Protein AF-0000000085170192 (afdb_homodimer)

InterPro domains:
  IPR011990 Tetratricopeptide-like helical domain superfamily [G3DSA:1.25.40.10] (25-114)
  IPR011990 Tetratricopeptide-like helical domain superfamily [SSF48452] (44-111)
  IPR019734 Tetratricopeptide repeat [PS50005] (74-107)

Sequence (400 aa):
MRASKLNVGLIVSAMLVLALGGCTNIQPKSNPGDDAKNALESGLAQANAAHAEGKTDEAVSVLKAVASRFPADKNPWIRIAQLRFDAGDYSDAIVNAQEALRRDPGDKVANGVVTLSGLRLAVKSSGDLRAQNALNGTLKAEAQDLTKILRENLGENNLVPQPKAVTPPRARGKAARKTTSASDTESGNGSGPNPFGNLKMRASKLNVGLIVSAMLVLALGGCTNIQPKSNPGDDAKNALESGLAQANAAHAEGKTDEAVSVLKAVASRFPADKNPWIRIAQLRFDAGDYSDAIVNAQEALRRDPGDKVANGVVTLSGLRLAVKSSGDLRAQNALNGTLKAEAQDLTKILRENLGENNLVPQPKAVTPPRARGKAARKTTSASDTESGNGSGPNPFGNLK

Organism: Herbaspirillum seropedicae (strain SmR1) (NCBI:txid757424)

Secondary structure (DSSP, 8-state):
-------------------------------HHHHHHHHHHHHHHHHHHHHHTT-HHHHHHHHHHHHHH-TT-SHHHHHHHHHHHHTT-HHHHHHHHHHHHHH-TT-HHHHHHHHHHHHHHHHHHHHHHHHTT---HHHHHHHHHHHHHHHHHTT---------------------------------------------/-------------------------------HHHHHHHHHHHHHHHHHHHHHTT-HHHHHHHHHHHHHH-TT-SHHHHHHHHHHHHTT-HHHHHHHHHHHHHH-TT-HHHHHHHHHHHHHHHHHHHHHHHHTT---HHHHHHHHHHHHHHHHHTT---------------------------------------------

pLDDT: mean 75.24, std 28.65, range [21.58, 98.94]

Radius of gyration: 49.91 Å; Cα contacts (8 Å, |Δi|>4): 354; chains: 2; bounding box: 155×133×152 Å

Nearest PDB structures (foldseek):
  5lyn-assembly1_B  TM=6.732E-01  e=1.257E-03  Saccharomyces cerevisiae
  8gck-assembly2_A  TM=6.758E-01  e=1.639E-03  Homo sapiens
  1a17-assembly1_A  TM=6.257E-01  e=1.016E-03  Homo sapiens
  8fwd-assembly1_C  TM=6.529E-01  e=8.078E-03  synthetic construct
  4cgv-assembly4_D  TM=7.064E-01  e=1.891E-02  Homo sapiens

Solvent-accessible surface area (backbone atoms only — not comparable to full-atom values): 23712 Å² total; per-residue (Å²): 139,83,82,78,79,79,77,81,77,82,78,79,79,79,78,78,76,77,76,75,74,72,74,75,73,70,65,74,75,70,49,70,68,55,50,50,50,47,50,50,53,48,40,54,49,51,20,51,51,31,40,75,73,67,37,48,69,58,16,46,52,44,27,52,53,44,32,70,75,38,72,72,53,33,59,42,31,37,51,47,12,50,55,27,44,74,72,67,39,31,59,59,11,34,49,28,12,48,57,16,32,74,61,37,77,78,44,63,66,32,31,47,49,29,20,50,31,15,44,53,44,18,38,55,27,38,42,54,28,41,77,65,74,60,63,48,68,71,62,37,54,52,47,51,52,50,49,51,53,35,36,50,52,71,65,55,59,78,74,61,73,64,72,71,74,74,71,70,77,74,75,78,72,79,80,76,79,79,76,80,76,84,76,80,78,77,76,80,72,85,72,86,81,85,76,93,87,79,87,133,138,86,83,77,78,78,77,81,76,80,78,75,78,76,76,77,77,75,75,73,74,72,73,73,72,70,65,72,76,70,49,68,68,55,49,50,50,48,50,51,52,50,38,53,50,50,21,50,53,32,39,75,72,68,37,48,70,57,15,47,52,43,26,51,52,45,30,69,77,38,74,74,54,34,60,42,31,36,50,46,12,50,54,26,45,74,70,67,39,31,62,60,12,33,50,27,12,48,56,17,32,74,61,39,78,76,43,62,66,32,30,47,48,30,20,49,31,16,43,52,45,18,38,54,28,38,41,54,29,39,77,65,75,61,63,50,67,70,62,37,52,52,46,51,53,50,51,52,53,35,37,49,50,71,65,54,60,77,71,63,72,64,70,70,74,74,70,70,76,75,72,77,72,77,78,76,74,78,73,76,73,80,74,79,74,79,69,84,66,88,69,83,91,81,75,95,75,84,88,133

Foldseek 3Di:
DDPPDPPPPPPPPPPPPPPPPPPPPPVPPQPPVNVLVVVLVVLLVVLVVCVVVVNNVVSLVSLVVSCVVVVLALVSLLVNLVSCVVVLNLVSSLVSLVSSCVNPVPDPSSVVSNVVSVVVVCVVVVVVCVVVVNCDDPNVVVVVVVVVVVCVVVVVPPVPVPPPPPPPPDPPPPPPPPPPPPPPPDPPPDDDDPDDDDDD/DDPPPPPPPPPPPPPPPPPPPPPPVPVPPQPPVNVLVVVLVVLLVVLVVCVVVVNNVVSLVSLVVSCVVVVLALVSLLVNLVSCVVVLNLVSSLVSLVSSCVNPVPDPSSVVSNVVSVVVVCVVVVVVCVVVVNCDDPNVVVVVVVVVVVCVVVVVPPPPVPPPPPPPPPPPPPPPPPPPPPPPPPPPDDDDDDDDDDDD

Structure (mmCIF, N/CA/C/O backbone):
data_AF-0000000085170192-model_v1
#
loop_
_entity.id
_entity.type
_entity.pdbx_description
1 polymer Lipoprotein
#
loop_
_atom_site.group_PDB
_atom_site.id
_atom_site.type_symbol
_atom_site.label_atom_id
_atom_site.label_alt_id
_atom_site.label_comp_id
_atom_site.label_asym_id
_atom_site.label_entity_id
_atom_site.label_seq_id
_atom_site.pdbx_PDB_ins_code
_atom_site.Cartn_x
_atom_site.Cartn_y
_atom_site.Cartn_z
_atom_site.occupancy
_atom_site.B_iso_or_equiv
_atom_site.auth_seq_id
_atom_site.auth_comp_id
_atom_site.auth_asym_id
_atom_site.auth_atom_id
_atom_site.pdbx_PDB_model_num
ATOM 1 N N . MET A 1 1 ? -78.625 62.844 63.438 1 29.39 1 MET A N 1
ATOM 2 C CA . MET A 1 1 ? -78.062 61.656 62.844 1 29.39 1 MET A CA 1
ATOM 3 C C . MET A 1 1 ? -77.438 61.969 61.5 1 29.39 1 MET A C 1
ATOM 5 O O . MET A 1 1 ? -78.125 62.281 60.531 1 29.39 1 MET A O 1
ATOM 9 N N . ARG A 1 2 ? -76.125 62.562 61.531 1 35.16 2 ARG A N 1
ATOM 10 C CA . ARG A 1 2 ? -75.188 63.156 60.594 1 35.16 2 ARG A CA 1
ATOM 11 C C . ARG A 1 2 ? -74.625 62.125 59.625 1 35.16 2 ARG A C 1
ATOM 13 O O . ARG A 1 2 ? -74.125 61.094 60.031 1 35.16 2 ARG A O 1
ATOM 20 N N . ALA A 1 3 ? -75.125 62 58.375 1 41.38 3 ALA A N 1
ATOM 21 C CA . ALA A 1 3 ? -74.812 61.188 57.219 1 41.38 3 ALA A CA 1
ATOM 22 C C . ALA A 1 3 ? -73.375 61.406 56.75 1 41.38 3 ALA A C 1
ATOM 24 O O . ALA A 1 3 ? -73 62.5 56.375 1 41.38 3 ALA A O 1
ATOM 25 N N . SER A 1 4 ? -72.375 60.75 57.469 1 36.97 4 SER A N 1
ATOM 26 C CA . SER A 1 4 ? -70.938 60.781 57.125 1 36.97 4 SER A CA 1
ATOM 27 C C . SER A 1 4 ? -70.688 60.344 55.688 1 36.97 4 SER A C 1
ATOM 29 O O . SER A 1 4 ? -71.25 59.312 55.25 1 36.97 4 SER A O 1
ATOM 31 N N . LYS A 1 5 ? -70.438 61.219 54.75 1 34.84 5 LYS A N 1
ATOM 32 C CA . LYS A 1 5 ? -70.062 61.156 53.344 1 34.84 5 LYS A CA 1
ATOM 33 C C . LYS A 1 5 ? -68.875 60.281 53.125 1 34.84 5 LYS A C 1
ATOM 35 O O . LYS A 1 5 ? -67.812 60.562 53.688 1 34.84 5 LYS A O 1
ATOM 40 N N . LEU A 1 6 ? -69 58.969 53.031 1 40.16 6 LEU A N 1
ATOM 41 C CA . LEU A 1 6 ? -68 57.969 52.656 1 40.16 6 LEU A CA 1
ATOM 42 C C . LEU A 1 6 ? -67.312 58.312 51.344 1 40.16 6 LEU A C 1
ATOM 44 O O . LEU A 1 6 ? -68 58.281 50.281 1 40.16 6 LEU A O 1
ATOM 48 N N . ASN A 1 7 ? -66.438 59.344 51.25 1 36.22 7 ASN A N 1
ATOM 49 C CA . ASN A 1 7 ? -65.75 59.594 50 1 36.22 7 ASN A CA 1
ATOM 50 C C . ASN A 1 7 ? -64.938 58.375 49.531 1 36.22 7 ASN A C 1
ATOM 52 O O . ASN A 1 7 ? -64.188 57.812 50.312 1 36.22 7 ASN A O 1
ATOM 56 N N . VAL A 1 8 ? -65.438 57.5 48.625 1 42.34 8 VAL A N 1
ATOM 57 C CA . VAL A 1 8 ? -64.938 56.375 47.844 1 42.34 8 VAL A CA 1
ATOM 58 C C . VAL A 1 8 ? -63.625 56.812 47.156 1 42.34 8 VAL A C 1
ATOM 60 O O . VAL A 1 8 ? -63.625 57.688 46.281 1 42.34 8 VAL A O 1
ATOM 63 N N . GLY A 1 9 ? -62.438 56.938 47.875 1 37.5 9 GLY A N 1
ATOM 64 C CA . GLY A 1 9 ? -61.125 57.156 47.281 1 37.5 9 GLY A CA 1
ATOM 65 C C . GLY A 1 9 ? -60.781 56.156 46.219 1 37.5 9 GLY A C 1
ATOM 66 O O . GLY A 1 9 ? -60.844 54.938 46.438 1 37.5 9 GLY A O 1
ATOM 67 N N . LEU A 1 10 ? -61 56.406 44.906 1 41.06 10 LEU A N 1
ATOM 68 C CA . LEU A 1 10 ? -60.625 55.719 43.656 1 41.06 10 LEU A CA 1
ATOM 69 C C . LEU A 1 10 ? -59.125 55.375 43.656 1 41.06 10 LEU A C 1
ATOM 71 O O . LEU A 1 10 ? -58.281 56.281 43.656 1 41.06 10 LEU A O 1
ATOM 75 N N . ILE A 1 11 ? -58.656 54.281 44.312 1 42.75 11 ILE A N 1
ATOM 76 C CA . ILE A 1 11 ? -57.312 53.75 44.219 1 42.75 11 ILE A CA 1
ATOM 77 C C . ILE A 1 11 ? -56.969 53.406 42.781 1 42.75 11 ILE A C 1
ATOM 79 O O . ILE A 1 11 ? -57.625 52.562 42.156 1 42.75 11 ILE A O 1
ATOM 83 N N . VAL A 1 12 ? -56.531 54.344 41.906 1 42.5 12 VAL A N 1
ATOM 84 C CA . VAL A 1 12 ? -55.969 54.125 40.562 1 42.5 12 VAL A CA 1
ATOM 85 C C . VAL A 1 12 ? -54.812 53.156 40.594 1 42.5 12 VAL A C 1
ATOM 87 O O . VAL A 1 12 ? -53.781 53.438 41.281 1 42.5 12 VAL A O 1
ATOM 90 N N . SER A 1 13 ? -55 51.844 40.5 1 43.84 13 SER A N 1
ATOM 91 C CA . SER A 1 13 ? -53.969 50.812 40.312 1 43.84 13 SER A CA 1
ATOM 92 C C . SER A 1 13 ? -53.062 51.125 39.125 1 43.84 13 SER A C 1
ATOM 94 O O . SER A 1 13 ? -53.531 51.25 38 1 43.84 13 SER A O 1
ATOM 96 N N . ALA A 1 14 ? -51.969 51.875 39.281 1 43.06 14 ALA A N 1
ATOM 97 C CA . ALA A 1 14 ? -50.906 52.094 38.344 1 43.06 14 ALA A CA 1
ATOM 98 C C . ALA A 1 14 ? -50.375 50.75 37.812 1 43.06 14 ALA A C 1
ATOM 100 O O . ALA A 1 14 ? -49.812 49.969 38.594 1 43.06 14 ALA A O 1
ATOM 101 N N . MET A 1 15 ? -50.969 50.125 36.812 1 42.62 15 MET A N 1
ATOM 102 C CA . MET A 1 15 ? -50.469 49 36.031 1 42.62 15 MET A CA 1
ATOM 103 C C . MET A 1 15 ? -49.062 49.219 35.531 1 42.62 15 MET A C 1
ATOM 105 O O . MET A 1 15 ? -48.812 50.125 34.75 1 42.62 15 MET A O 1
ATOM 109 N N . LEU A 1 16 ? -48 49.031 36.375 1 42.91 16 LEU A N 1
ATOM 110 C CA . LEU A 1 16 ? -46.594 48.969 35.969 1 42.91 16 LEU A CA 1
ATOM 111 C C . LEU A 1 16 ? -46.406 47.969 34.844 1 42.91 16 LEU A C 1
ATOM 113 O O . LEU A 1 16 ? -46.594 46.781 35.031 1 42.91 16 LEU A O 1
ATOM 117 N N . VAL A 1 17 ? -46.656 48.312 33.562 1 46.56 17 VAL A N 1
ATOM 118 C CA . VAL A 1 17 ? -46.281 47.531 32.375 1 46.56 17 VAL A CA 1
ATOM 119 C C . VAL A 1 17 ? -44.781 47.281 32.406 1 46.56 17 VAL A C 1
ATOM 121 O O . VAL A 1 17 ? -44 48.219 32.281 1 46.56 17 VAL A O 1
ATOM 124 N N . LEU A 1 18 ? -44.25 46.344 33.188 1 44.09 18 LEU A N 1
ATOM 125 C CA . LEU A 1 18 ? -42.875 45.812 33.031 1 44.09 18 LEU A CA 1
ATOM 126 C C . LEU A 1 18 ? -42.625 45.438 31.594 1 44.09 18 LEU A C 1
ATOM 128 O O . LEU A 1 18 ? -43.25 44.5 31.062 1 44.09 18 LEU A O 1
ATOM 132 N N . ALA A 1 19 ? -42.312 46.375 30.672 1 43.66 19 ALA A N 1
ATOM 133 C CA . ALA A 1 19 ? -41.719 46.062 29.375 1 43.66 19 ALA A CA 1
ATOM 134 C C . ALA A 1 19 ? -40.562 45.094 29.516 1 43.66 19 ALA A C 1
ATOM 136 O O . ALA A 1 19 ? -39.5 45.438 30.047 1 43.66 19 ALA A O 1
ATOM 137 N N . LEU A 1 20 ? -40.75 43.781 29.797 1 47.72 20 LEU A N 1
ATOM 138 C CA . LEU A 1 20 ? -39.719 42.781 29.547 1 47.72 20 LEU A CA 1
ATOM 139 C C . LEU A 1 20 ? -39.031 43 28.219 1 47.72 20 LEU A C 1
ATOM 141 O O . LEU A 1 20 ? -39.625 42.844 27.156 1 47.72 20 LEU A O 1
ATOM 145 N N . GLY A 1 21 ? -38.219 44.094 27.969 1 47.06 21 GLY A N 1
ATOM 146 C CA . GLY A 1 21 ? -37.281 44.062 26.844 1 47.06 21 GLY A CA 1
ATOM 147 C C . GLY A 1 21 ? -36.656 42.719 26.609 1 47.06 21 GLY A C 1
ATOM 148 O O . GLY A 1 21 ? -35.875 42.25 27.438 1 47.06 21 GLY A O 1
ATOM 149 N N . GLY A 1 22 ? -37.344 41.812 26.031 1 48.19 22 GLY A N 1
ATOM 150 C CA . GLY A 1 22 ? -36.719 40.625 25.5 1 48.19 22 GLY A CA 1
ATOM 151 C C . GLY A 1 22 ? -35.406 40.906 24.766 1 48.19 22 GLY A C 1
ATOM 152 O O . GLY A 1 22 ? -35.406 41.594 23.75 1 48.19 22 GLY A O 1
ATOM 153 N N . CYS A 1 23 ? -34.25 41.188 25.406 1 46.16 23 CYS A N 1
ATOM 154 C CA . CYS A 1 23 ? -32.969 41.062 24.75 1 46.16 23 CYS A CA 1
ATOM 155 C C . CYS A 1 23 ? -32.938 39.906 23.781 1 46.16 23 CYS A C 1
ATOM 157 O O . CYS A 1 23 ? -32.969 38.75 24.203 1 46.16 23 CYS A O 1
ATOM 159 N N . THR A 1 24 ? -33.656 39.969 22.625 1 50.66 24 THR A N 1
ATOM 160 C CA . THR A 1 24 ? -33.25 39.031 21.578 1 50.66 24 THR A CA 1
ATOM 161 C C . THR A 1 24 ? -31.719 38.969 21.5 1 50.66 24 THR A C 1
ATOM 163 O O . THR A 1 24 ? -31.062 39.938 21.172 1 50.66 24 THR A O 1
ATOM 166 N N . ASN A 1 25 ? -31.031 38.406 22.5 1 50.25 25 ASN A N 1
ATOM 167 C CA . ASN A 1 25 ? -29.656 38 22.266 1 50.25 25 ASN A CA 1
ATOM 168 C C . ASN A 1 25 ? -29.469 37.438 20.859 1 50.25 25 ASN A C 1
ATOM 170 O O . ASN A 1 25 ? -29.781 36.281 20.625 1 50.25 25 ASN A O 1
ATOM 174 N N . ILE A 1 26 ? -29.688 38.156 19.906 1 50.31 26 ILE A N 1
ATOM 175 C CA . ILE A 1 26 ? -29.266 37.719 18.578 1 50.31 26 ILE A CA 1
ATOM 176 C C . ILE A 1 26 ? -27.844 37.188 18.656 1 50.31 26 ILE A C 1
ATOM 178 O O . ILE A 1 26 ? -26.891 37.906 18.891 1 50.31 26 ILE A O 1
ATOM 182 N N . GLN A 1 27 ? -27.672 36 19.188 1 55.66 27 GLN A N 1
ATOM 183 C CA . GLN A 1 27 ? -26.375 35.344 18.969 1 55.66 27 GLN A CA 1
ATOM 184 C C . GLN A 1 27 ? -25.859 35.625 17.562 1 55.66 27 GLN A C 1
ATOM 186 O O . GLN A 1 27 ? -26.594 35.531 16.594 1 55.66 27 GLN A O 1
ATOM 191 N N . PRO A 1 28 ? -24.859 36.375 17.391 1 58.19 28 PRO A N 1
ATOM 192 C CA . PRO A 1 28 ? -24.359 36.594 16.031 1 58.19 28 PRO A CA 1
ATOM 193 C C . PRO A 1 28 ? -24.531 35.344 15.148 1 58.19 28 PRO A C 1
ATOM 195 O O . PRO A 1 28 ? -24.281 34.219 15.602 1 58.19 28 PRO A O 1
ATOM 198 N N . LYS A 1 29 ? -25.359 35.375 14.125 1 58.5 29 LYS A N 1
ATOM 199 C CA . LYS A 1 29 ? -25.469 34.312 13.109 1 58.5 29 LYS A CA 1
ATOM 200 C C . LYS A 1 29 ? -24.109 33.719 12.797 1 58.5 29 LYS A C 1
ATOM 202 O O . LYS A 1 29 ? -23.172 34.438 12.422 1 58.5 29 LYS A O 1
ATOM 207 N N . SER A 1 30 ? -23.797 32.656 13.43 1 65.62 30 SER A N 1
ATOM 208 C CA . SER A 1 30 ? -22.531 32.031 13.062 1 65.62 30 SER A CA 1
ATOM 209 C C . SER A 1 30 ? -22.359 31.984 11.547 1 65.62 30 SER A C 1
ATOM 211 O O . SER A 1 30 ? -23.328 31.734 10.82 1 65.62 30 SER A O 1
ATOM 213 N N . ASN A 1 31 ? -21.422 32.594 10.93 1 71.62 31 ASN A N 1
ATOM 214 C CA . ASN A 1 31 ? -21.078 32.531 9.508 1 71.62 31 ASN A CA 1
ATOM 215 C C . ASN A 1 31 ? -21.062 31.078 9.016 1 71.62 31 ASN A C 1
ATOM 217 O O . ASN A 1 31 ? -20.578 30.188 9.711 1 71.62 31 ASN A O 1
ATOM 221 N N . PRO A 1 32 ? -21.797 30.859 7.996 1 76.25 32 PRO A N 1
ATOM 222 C CA . PRO A 1 32 ? -21.844 29.5 7.449 1 76.25 32 PRO A CA 1
ATOM 223 C C . PRO A 1 32 ? -20.484 28.812 7.445 1 76.25 32 PRO A C 1
ATOM 225 O O . PRO A 1 32 ? -20.391 27.609 7.668 1 76.25 32 PRO A O 1
ATOM 228 N N . GLY A 1 33 ? -19.484 29.484 7.172 1 77.25 33 GLY A N 1
ATOM 229 C CA . GLY A 1 33 ? -18.141 28.922 7.195 1 77.25 33 GLY A CA 1
ATOM 230 C C . GLY A 1 33 ? -17.719 28.438 8.57 1 77.25 33 GLY A C 1
ATOM 231 O O . GLY A 1 33 ? -17.125 27.375 8.703 1 77.25 33 GLY A O 1
ATOM 232 N N . ASP A 1 34 ? -18.125 29.219 9.531 1 82.69 34 ASP A N 1
ATOM 233 C CA . ASP A 1 34 ? -17.797 28.859 10.906 1 82.69 34 ASP A CA 1
ATOM 234 C C . ASP A 1 34 ? -18.578 27.625 11.352 1 82.69 34 ASP A C 1
ATOM 236 O O . ASP A 1 34 ? -18.047 26.766 12.047 1 82.69 34 ASP A O 1
ATOM 240 N N . ASP A 1 35 ? -19.797 27.578 10.891 1 81.94 35 ASP A N 1
ATOM 241 C CA . ASP A 1 35 ? -20.641 26.438 11.234 1 81.94 35 ASP A CA 1
ATOM 242 C C . ASP A 1 35 ? -20.094 25.156 10.625 1 81.94 35 ASP A C 1
ATOM 244 O O . ASP A 1 35 ? -20.109 24.094 11.266 1 81.94 35 ASP A O 1
ATOM 248 N N . ALA A 1 36 ? -19.672 25.328 9.438 1 83.81 36 ALA A N 1
ATOM 249 C CA . ALA A 1 36 ? -19.109 24.172 8.766 1 83.81 36 ALA A CA 1
ATOM 250 C C . ALA A 1 36 ? -17.828 23.688 9.461 1 83.81 36 ALA A C 1
ATOM 252 O O . ALA A 1 36 ? -17.641 22.484 9.656 1 83.81 36 ALA A O 1
ATOM 253 N N . LYS A 1 37 ? -17.062 24.562 9.766 1 86.94 37 LYS A N 1
ATOM 254 C CA . LYS A 1 37 ? -15.828 24.234 10.461 1 86.94 37 LYS A CA 1
ATOM 255 C C . LYS A 1 37 ? -16.109 23.562 11.805 1 86.94 37 LYS A C 1
ATOM 257 O O . LYS A 1 37 ? -15.445 22.609 12.188 1 86.94 37 LYS A O 1
ATOM 262 N N . ASN A 1 38 ? -17.078 24.125 12.398 1 88.06 38 ASN A N 1
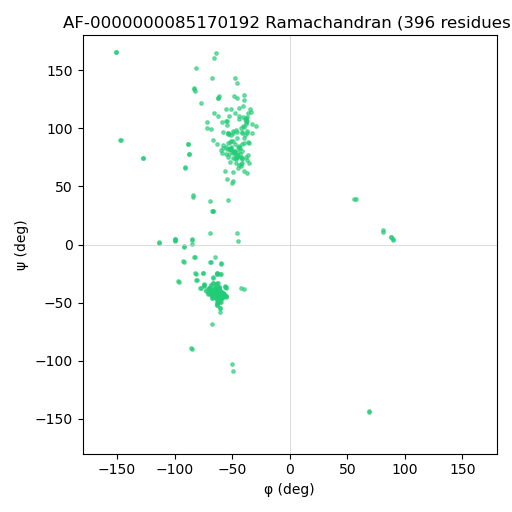ATOM 263 C CA . ASN A 1 38 ? -17.453 23.547 13.688 1 88.06 38 ASN A CA 1
ATOM 264 C C . ASN A 1 38 ? -18.016 22.141 13.531 1 88.06 38 ASN A C 1
ATOM 266 O O . ASN A 1 38 ? -17.734 21.266 14.344 1 88.06 38 ASN A O 1
ATOM 270 N N . ALA A 1 39 ? -18.766 21.969 12.539 1 89.75 39 ALA A N 1
ATOM 271 C CA . ALA A 1 39 ? -19.328 20.656 12.273 1 89.75 39 ALA A CA 1
ATOM 272 C C . ALA A 1 39 ? -18.234 19.641 11.961 1 89.75 39 ALA A C 1
ATOM 274 O O . ALA A 1 39 ? -18.297 18.484 12.414 1 89.75 39 ALA A O 1
ATOM 275 N N . LEU A 1 40 ? -17.297 20.047 11.25 1 94.62 40 LEU A N 1
ATOM 276 C CA . LEU A 1 40 ? -16.156 19.203 10.914 1 94.62 40 LEU A CA 1
ATOM 277 C C . LEU A 1 40 ? -15.383 18.812 12.172 1 94.62 40 LEU A C 1
ATOM 279 O O . LEU A 1 40 ? -15.109 17.641 12.398 1 94.62 40 LEU A O 1
ATOM 283 N N . GLU A 1 41 ? -15.125 19.797 12.953 1 95 41 GLU A N 1
ATOM 284 C CA . GLU A 1 41 ? -14.359 19.562 14.172 1 95 41 GLU A CA 1
ATOM 285 C C . GLU A 1 41 ? -15.117 18.672 15.141 1 95 41 GLU A C 1
ATOM 287 O O . GLU A 1 41 ? -14.516 17.828 15.82 1 95 41 GLU A O 1
ATOM 292 N N . SER A 1 42 ? -16.375 18.906 15.156 1 94.19 42 SER A N 1
ATOM 293 C CA . SER A 1 42 ? -17.203 18.078 16.016 1 94.19 42 SER A CA 1
ATOM 294 C C . SER A 1 42 ? -17.203 16.625 15.555 1 94.19 42 SER A C 1
ATOM 296 O O . SER A 1 42 ? -17.141 15.703 16.375 1 94.19 42 SER A O 1
ATOM 298 N N . GLY A 1 43 ? -17.266 16.391 14.273 1 95.12 43 GLY A N 1
ATOM 299 C CA . GLY A 1 43 ? -17.203 15.039 13.734 1 95.12 43 GLY A CA 1
ATOM 300 C C . GLY A 1 43 ? -15.883 14.344 14.016 1 95.12 43 GLY A C 1
ATOM 301 O O . GLY A 1 43 ? -15.859 13.172 14.383 1 95.12 43 GLY A O 1
ATOM 302 N N . LEU A 1 44 ? -14.836 15.023 13.867 1 96.81 44 LEU A N 1
ATOM 303 C CA . LEU A 1 44 ? -13.516 14.484 14.164 1 96.81 44 LEU A CA 1
ATOM 304 C C . LEU A 1 44 ? -13.391 14.141 15.648 1 96.81 44 LEU A C 1
ATOM 306 O O . LEU A 1 44 ? -12.836 13.094 16 1 96.81 44 LEU A O 1
ATOM 310 N N . ALA A 1 45 ? -13.969 15.008 16.438 1 96.75 45 ALA A N 1
ATOM 311 C CA . ALA A 1 45 ? -13.938 14.789 17.891 1 96.75 45 ALA A CA 1
ATOM 312 C C . ALA A 1 45 ? -14.742 13.547 18.266 1 96.75 45 ALA A C 1
ATOM 314 O O . ALA A 1 45 ? -14.336 12.789 19.156 1 96.75 45 ALA A O 1
ATOM 315 N N . GLN A 1 46 ? -15.852 13.422 17.656 1 96.94 46 GLN A N 1
ATOM 316 C CA . GLN A 1 46 ? -16.672 12.242 17.891 1 96.94 46 GLN A CA 1
ATOM 317 C C . GLN A 1 46 ? -15.93 10.969 17.531 1 96.94 46 GLN A C 1
ATOM 319 O O . GLN A 1 46 ? -15.992 9.969 18.25 1 96.94 46 GLN A O 1
ATOM 324 N N . ALA A 1 47 ? -15.227 10.961 16.422 1 97.62 47 ALA A N 1
ATOM 325 C CA . ALA A 1 47 ? -14.453 9.797 15.992 1 97.62 47 ALA A CA 1
ATOM 326 C C . ALA A 1 47 ? -13.328 9.492 16.969 1 97.62 47 ALA A C 1
ATOM 328 O O . ALA A 1 47 ? -13.086 8.328 17.312 1 97.62 47 ALA A O 1
ATOM 329 N N . ASN A 1 48 ? -12.703 10.492 17.438 1 96.31 48 ASN A N 1
ATOM 330 C CA . ASN A 1 48 ? -11.625 10.32 18.406 1 96.31 48 ASN A CA 1
ATOM 331 C C . ASN A 1 48 ? -12.141 9.703 19.703 1 96.31 48 ASN A C 1
ATOM 333 O O . ASN A 1 48 ? -11.477 8.844 20.281 1 96.31 48 ASN A O 1
ATOM 337 N N . ALA A 1 49 ? -13.273 10.172 20.109 1 96.88 49 ALA A N 1
ATOM 338 C CA . ALA A 1 49 ? -13.875 9.641 21.328 1 96.88 49 ALA A CA 1
ATOM 339 C C . ALA A 1 49 ? -14.219 8.164 21.156 1 96.88 49 ALA A C 1
ATOM 341 O O . ALA A 1 49 ? -13.961 7.352 22.062 1 96.88 49 ALA A O 1
ATOM 342 N N . ALA A 1 50 ? -14.773 7.812 20.062 1 97.25 50 ALA A N 1
ATOM 343 C CA . ALA A 1 50 ? -15.117 6.422 19.781 1 97.25 50 ALA A CA 1
ATOM 344 C C . ALA A 1 50 ? -13.867 5.543 19.766 1 97.25 50 ALA A C 1
ATOM 346 O O . ALA A 1 50 ? -13.859 4.449 20.328 1 97.25 50 ALA A O 1
ATOM 347 N N . HIS A 1 51 ? -12.789 6.027 19.188 1 96.75 51 HIS A N 1
ATOM 348 C CA . HIS A 1 51 ? -11.539 5.281 19.125 1 96.75 51 HIS A CA 1
ATOM 349 C C . HIS A 1 51 ? -10.953 5.082 20.531 1 96.75 51 HIS A C 1
ATOM 351 O O . HIS A 1 51 ? -10.445 4.008 20.844 1 96.75 51 HIS A O 1
ATOM 357 N N . ALA A 1 52 ? -11.055 6.078 21.312 1 96.19 52 ALA A N 1
ATOM 358 C CA . ALA A 1 52 ? -10.539 6.023 22.672 1 96.19 52 ALA A CA 1
ATOM 359 C C . ALA A 1 52 ? -11.273 4.969 23.5 1 96.19 52 ALA A C 1
ATOM 361 O O . ALA A 1 52 ? -10.703 4.387 24.422 1 96.19 52 ALA A O 1
ATOM 362 N N . GLU A 1 53 ? -12.477 4.664 23.109 1 96.62 53 GLU A N 1
ATOM 363 C CA . GLU A 1 53 ? -13.289 3.66 23.781 1 96.62 53 GLU A CA 1
ATOM 364 C C . GLU A 1 53 ? -13.102 2.281 23.156 1 96.62 53 GLU A C 1
ATOM 366 O O . GLU A 1 53 ? -13.766 1.32 23.547 1 96.62 53 GLU A O 1
ATOM 371 N N . GLY A 1 54 ? -12.297 2.229 22.125 1 95.5 54 GLY A N 1
ATOM 372 C CA . GLY A 1 54 ? -12.016 0.957 21.469 1 95.5 54 GLY A CA 1
ATOM 373 C C . GLY A 1 54 ? -12.984 0.624 20.359 1 95.5 54 GLY A C 1
ATOM 374 O O . GLY A 1 54 ? -12.914 -0.455 19.766 1 95.5 54 GLY A O 1
ATOM 375 N N . LYS A 1 55 ? -13.859 1.557 20.094 1 96.44 55 LYS A N 1
ATOM 376 C CA . LYS A 1 55 ? -14.852 1.355 19.047 1 96.44 55 LYS A CA 1
ATOM 377 C C . LYS A 1 55 ? -14.344 1.861 17.703 1 96.44 55 LYS A C 1
ATOM 379 O O . LYS A 1 55 ? -14.93 2.77 17.109 1 96.44 55 LYS A O 1
ATOM 384 N N . THR A 1 56 ? -13.391 1.28 17.172 1 96.31 56 THR A N 1
ATOM 385 C CA . THR A 1 56 ? -12.672 1.747 15.992 1 96.31 56 THR A CA 1
ATOM 386 C C . THR A 1 56 ? -13.578 1.727 14.766 1 96.31 56 THR A C 1
ATOM 388 O O . THR A 1 56 ? -13.539 2.648 13.945 1 96.31 56 THR A O 1
ATOM 391 N N . ASP A 1 57 ? -14.391 0.722 14.602 1 95.69 57 ASP A N 1
ATOM 392 C CA . ASP A 1 57 ? -15.273 0.649 13.445 1 95.69 57 ASP A CA 1
ATOM 393 C C . ASP A 1 57 ? -16.297 1.787 13.461 1 95.69 57 ASP A C 1
ATOM 395 O O . ASP A 1 57 ? -16.625 2.34 12.414 1 95.69 57 ASP A O 1
ATOM 399 N N . GLU A 1 58 ? -16.719 2.031 14.609 1 97.25 58 GLU A N 1
ATOM 400 C CA . GLU A 1 58 ? -17.625 3.176 14.742 1 97.25 58 GLU A CA 1
ATOM 401 C C . GLU A 1 58 ? -16.906 4.48 14.398 1 97.25 58 GLU A C 1
ATOM 403 O O . GLU A 1 58 ? -17.469 5.352 13.742 1 97.25 58 GLU A O 1
ATOM 408 N N . ALA A 1 59 ? -15.664 4.629 14.875 1 98.44 59 ALA A N 1
ATOM 409 C CA . ALA A 1 59 ? -14.867 5.809 14.562 1 98.44 59 ALA A CA 1
ATOM 410 C C . ALA A 1 59 ? -14.727 5.992 13.055 1 98.44 59 ALA A C 1
ATOM 412 O O . ALA A 1 59 ? -14.93 7.09 12.531 1 98.44 59 ALA A O 1
ATOM 413 N N . VAL A 1 60 ? -14.461 4.922 12.367 1 98.44 60 VAL A N 1
ATOM 414 C CA . VAL A 1 60 ? -14.273 4.965 10.922 1 98.44 60 VAL A CA 1
ATOM 415 C C . VAL A 1 60 ? -15.586 5.34 10.242 1 98.44 60 VAL A C 1
ATOM 417 O O . VAL A 1 60 ? -15.594 6.121 9.289 1 98.44 60 VAL A O 1
ATOM 420 N N . SER A 1 61 ? -16.688 4.828 10.719 1 98.12 61 SER A N 1
ATOM 421 C CA . SER A 1 61 ? -18 5.145 10.156 1 98.12 61 SER A CA 1
ATOM 422 C C . SER A 1 61 ? -18.312 6.629 10.297 1 98.12 61 SER A C 1
ATOM 424 O O . SER A 1 61 ? -18.812 7.258 9.359 1 98.12 61 SER A O 1
ATOM 426 N N . VAL A 1 62 ? -18.031 7.125 11.453 1 98.12 62 VAL A N 1
ATOM 427 C CA . VAL A 1 62 ? -18.234 8.547 11.695 1 98.12 62 VAL A CA 1
ATOM 428 C C . VAL A 1 62 ? -17.375 9.375 10.75 1 98.12 62 VAL A C 1
ATOM 430 O O . VAL A 1 62 ? -17.844 10.328 10.133 1 98.12 62 VAL A O 1
ATOM 433 N N . LEU A 1 63 ? -16.156 9 10.586 1 98.69 63 LEU A N 1
ATOM 434 C CA . LEU A 1 63 ? -15.219 9.734 9.734 1 98.69 63 LEU A CA 1
ATOM 435 C C . LEU A 1 63 ? -15.656 9.672 8.281 1 98.69 63 LEU A C 1
ATOM 437 O O . LEU A 1 63 ? -15.531 10.664 7.551 1 98.69 63 LEU A O 1
ATOM 441 N N . LYS A 1 64 ? -16.156 8.539 7.867 1 98.44 64 LYS A N 1
ATOM 442 C CA . LYS A 1 64 ? -16.656 8.43 6.5 1 98.44 64 LYS A CA 1
ATOM 443 C C . LYS A 1 64 ? -17.859 9.344 6.281 1 98.44 64 LYS A C 1
ATOM 445 O O . LYS A 1 64 ? -18 9.938 5.211 1 98.44 64 LYS A O 1
ATOM 450 N N . ALA A 1 65 ? -18.719 9.438 7.23 1 97.88 65 ALA A N 1
ATOM 451 C CA . ALA A 1 65 ? -19.844 10.367 7.156 1 97.88 65 ALA A CA 1
ATOM 452 C C . ALA A 1 65 ? -19.359 11.812 7.07 1 97.88 65 ALA A C 1
ATOM 454 O O . ALA A 1 65 ? -19.891 12.609 6.297 1 97.88 65 ALA A O 1
ATOM 455 N N . VAL A 1 66 ? -18.375 12.109 7.918 1 98 66 VAL A N 1
ATOM 456 C CA . VAL A 1 66 ? -17.797 13.445 7.902 1 98 66 VAL A CA 1
ATOM 457 C C . VAL A 1 66 ? -17.188 13.727 6.531 1 98 66 VAL A C 1
ATOM 459 O O . VAL A 1 66 ? -17.375 14.805 5.969 1 98 66 VAL A O 1
ATOM 462 N N . ALA A 1 67 ? -16.5 12.773 5.945 1 98.06 67 ALA A N 1
ATOM 463 C CA . ALA A 1 67 ? -15.883 12.914 4.633 1 98.06 67 ALA A CA 1
ATOM 464 C C . ALA A 1 67 ? -16.938 13.156 3.551 1 98.06 67 ALA A C 1
ATOM 466 O O . ALA A 1 67 ? -16.688 13.883 2.588 1 98.06 67 ALA A O 1
ATOM 467 N N . SER A 1 68 ? -18.047 12.484 3.688 1 97.81 68 SER A N 1
ATOM 468 C CA . SER A 1 68 ? -19.141 12.656 2.727 1 97.81 68 SER A CA 1
ATOM 469 C C . SER A 1 68 ? -19.734 14.062 2.811 1 97.81 68 SER A C 1
ATOM 471 O O . SER A 1 68 ? -20.125 14.633 1.793 1 97.81 68 SER A O 1
ATOM 473 N N . ARG A 1 69 ? -19.75 14.641 3.959 1 96.25 69 ARG A N 1
ATOM 474 C CA . ARG A 1 69 ? -20.312 15.969 4.188 1 96.25 69 ARG A CA 1
ATOM 475 C C . ARG A 1 69 ? -19.312 17.047 3.787 1 96.25 69 ARG A C 1
ATOM 477 O O . ARG A 1 69 ? -19.719 18.141 3.369 1 96.25 69 ARG A O 1
ATOM 484 N N . PHE A 1 70 ? -18.062 16.734 3.922 1 97 70 PHE A N 1
ATOM 485 C CA . PHE A 1 70 ? -17 17.688 3.605 1 97 70 PHE A CA 1
ATOM 486 C C . PHE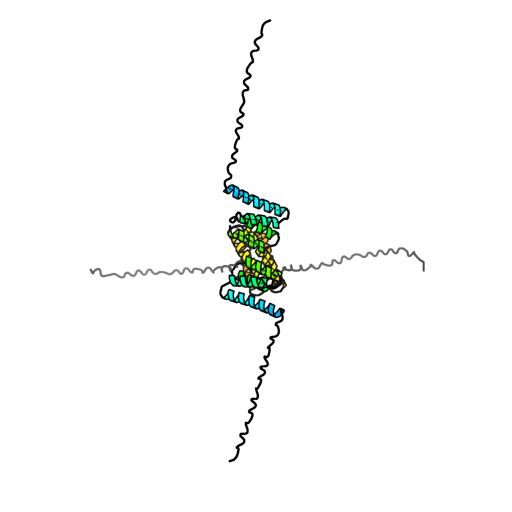 A 1 70 ? -15.992 17.062 2.646 1 97 70 PHE A C 1
ATOM 488 O O . PHE A 1 70 ? -14.836 16.828 3.014 1 97 70 PHE A O 1
ATOM 495 N N . PRO A 1 71 ? -16.344 16.922 1.429 1 97 71 PRO A N 1
ATOM 496 C CA . PRO A 1 71 ? -15.57 16.109 0.499 1 97 71 PRO A CA 1
ATOM 497 C C . PRO A 1 71 ? -14.203 16.719 0.17 1 97 71 PRO A C 1
ATOM 499 O O . PRO A 1 71 ? -13.312 16.016 -0.3 1 97 71 PRO A O 1
ATOM 502 N N . ALA A 1 72 ? -13.969 17.969 0.463 1 97.06 72 ALA A N 1
ATOM 503 C CA . ALA A 1 72 ? -12.703 18.625 0.126 1 97.06 72 ALA A CA 1
ATOM 504 C C . ALA A 1 72 ? -11.711 18.531 1.281 1 97.06 72 ALA A C 1
ATOM 506 O O . ALA A 1 72 ? -10.516 18.781 1.105 1 97.06 72 ALA A O 1
ATOM 507 N N . ASP A 1 73 ? -12.227 18.172 2.393 1 97.88 73 ASP A N 1
ATOM 508 C CA . ASP A 1 73 ? -11.367 18.172 3.568 1 97.88 73 ASP A CA 1
ATOM 509 C C . ASP A 1 73 ? -10.555 16.891 3.654 1 97.88 73 ASP A C 1
ATOM 511 O O . ASP A 1 73 ? -11.102 15.789 3.52 1 97.88 73 ASP A O 1
ATOM 515 N N . LYS A 1 74 ? -9.312 17.016 3.912 1 98.5 74 LYS A N 1
ATOM 516 C CA . LYS A 1 74 ? -8.391 15.875 3.963 1 98.5 74 LYS A CA 1
ATOM 517 C C . LYS A 1 74 ? -8.477 15.164 5.309 1 98.5 74 LYS A C 1
ATOM 519 O O . LYS A 1 74 ? -8.156 13.977 5.41 1 98.5 74 LYS A O 1
ATOM 524 N N . ASN A 1 75 ? -8.859 15.789 6.32 1 98.44 75 ASN A N 1
ATOM 525 C CA . ASN A 1 75 ? -8.609 15.359 7.695 1 98.44 75 ASN A CA 1
ATOM 526 C C . ASN A 1 75 ? -9.336 14.062 8.023 1 98.44 75 ASN A C 1
ATOM 528 O O . ASN A 1 75 ? -8.781 13.18 8.68 1 98.44 75 ASN A O 1
ATOM 532 N N . PRO A 1 76 ? -10.648 13.969 7.594 1 98.69 76 PRO A N 1
ATOM 533 C CA . PRO A 1 76 ? -11.273 12.672 7.879 1 98.69 76 PRO A CA 1
ATOM 534 C C . PRO A 1 76 ? -10.492 11.5 7.301 1 98.69 76 PRO A C 1
ATOM 536 O O . PRO A 1 76 ? -10.344 10.469 7.961 1 98.69 76 PRO A O 1
ATOM 539 N N . TRP A 1 77 ? -9.914 11.641 6.184 1 98.81 77 TRP A N 1
ATOM 540 C CA . TRP A 1 77 ? -9.156 10.586 5.516 1 98.81 77 TRP A CA 1
ATOM 541 C C . TRP A 1 77 ? -7.828 10.344 6.23 1 98.81 77 TRP A C 1
ATOM 543 O O . TRP A 1 77 ? -7.402 9.195 6.383 1 98.81 77 TRP A O 1
ATOM 553 N N . ILE A 1 78 ? -7.172 11.391 6.672 1 98.81 78 ILE A N 1
ATOM 554 C CA . ILE A 1 78 ? -5.938 11.258 7.434 1 98.81 78 ILE A CA 1
ATOM 555 C C . ILE A 1 78 ? -6.203 10.453 8.703 1 98.81 78 ILE A C 1
ATOM 557 O O . ILE A 1 78 ? -5.434 9.555 9.055 1 98.81 78 ILE A O 1
ATOM 561 N N . ARG A 1 79 ? -7.289 10.789 9.305 1 98.69 79 ARG A N 1
ATOM 562 C CA . ARG A 1 79 ? -7.598 10.109 10.555 1 98.69 79 ARG A CA 1
ATOM 563 C C . ARG A 1 79 ? -7.914 8.641 10.312 1 98.69 79 ARG A C 1
ATOM 565 O O . ARG A 1 79 ? -7.48 7.77 11.078 1 98.69 79 ARG A O 1
ATOM 572 N N . ILE A 1 80 ? -8.641 8.336 9.281 1 98.69 80 ILE A N 1
ATOM 573 C CA . ILE A 1 80 ? -8.898 6.938 8.953 1 98.69 80 ILE A CA 1
ATOM 574 C C . ILE A 1 80 ? -7.582 6.223 8.68 1 98.69 80 ILE A C 1
ATOM 576 O O . ILE A 1 80 ? -7.363 5.102 9.148 1 98.69 80 ILE A O 1
ATOM 580 N N . ALA A 1 81 ? -6.676 6.875 7.906 1 98.94 81 ALA A N 1
ATOM 581 C CA . ALA A 1 81 ? -5.371 6.297 7.598 1 98.94 81 ALA A CA 1
ATOM 582 C C . ALA A 1 81 ? -4.602 5.965 8.867 1 98.94 81 ALA A C 1
ATOM 584 O O . ALA A 1 81 ? -4.023 4.879 8.992 1 98.94 81 ALA A O 1
ATOM 585 N N . GLN A 1 82 ? -4.664 6.867 9.797 1 98.44 82 GLN A N 1
ATOM 586 C CA . GLN A 1 82 ? -3.965 6.668 11.062 1 98.44 82 GLN A CA 1
ATOM 587 C C . GLN A 1 82 ? -4.57 5.508 11.852 1 98.44 82 GLN A C 1
ATOM 589 O O . GLN A 1 82 ? -3.846 4.703 12.43 1 98.44 82 GLN A O 1
ATOM 594 N N . LEU A 1 83 ? -5.887 5.457 11.898 1 98.38 83 LEU A N 1
ATOM 595 C CA . LEU A 1 83 ? -6.559 4.371 12.602 1 98.38 83 LEU A CA 1
ATOM 596 C C . LEU A 1 83 ? -6.199 3.02 12 1 98.38 83 LEU A C 1
ATOM 598 O O . LEU A 1 83 ? -5.918 2.064 12.727 1 98.38 83 LEU A O 1
ATOM 602 N N . ARG A 1 84 ? -6.184 2.959 10.688 1 98.25 84 ARG A N 1
ATOM 603 C CA . ARG A 1 84 ? -5.84 1.718 10 1 98.25 84 ARG A CA 1
ATOM 604 C C . ARG A 1 84 ? -4.367 1.373 10.195 1 98.25 84 ARG A C 1
ATOM 606 O O . ARG A 1 84 ? -4.016 0.206 10.383 1 98.25 84 ARG A O 1
ATOM 613 N N . PHE A 1 85 ? -3.488 2.373 10.18 1 98.69 85 PHE A N 1
ATOM 614 C CA . PHE A 1 85 ? -2.066 2.178 10.438 1 98.69 85 PHE A CA 1
ATOM 615 C C . PHE A 1 85 ? -1.846 1.578 11.82 1 98.69 85 PHE A C 1
ATOM 617 O O . PHE A 1 85 ? -1.135 0.582 11.961 1 98.69 85 PHE A O 1
ATOM 624 N N . ASP A 1 86 ? -2.547 2.154 12.758 1 96.81 86 ASP A N 1
ATOM 625 C CA . ASP A 1 86 ? -2.402 1.718 14.141 1 96.81 86 ASP A CA 1
ATOM 626 C C . ASP A 1 86 ? -2.922 0.294 14.328 1 96.81 86 ASP A C 1
ATOM 628 O O . ASP A 1 86 ? -2.445 -0.439 15.195 1 96.81 86 ASP A O 1
ATOM 632 N N . ALA A 1 87 ? -3.857 -0.107 13.539 1 95.56 87 ALA A N 1
ATOM 633 C CA . ALA A 1 87 ? -4.445 -1.443 13.609 1 95.56 87 ALA A CA 1
ATOM 634 C C . ALA A 1 87 ? -3.59 -2.457 12.852 1 95.56 87 ALA A C 1
ATOM 636 O O . ALA A 1 87 ? -3.889 -3.652 12.852 1 95.56 87 ALA A O 1
ATOM 637 N N . GLY A 1 88 ? -2.588 -2.049 12.062 1 97.31 88 GLY A N 1
ATOM 638 C CA . GLY A 1 88 ? -1.734 -2.934 11.281 1 97.31 88 GLY A CA 1
ATOM 639 C C . GLY A 1 88 ? -2.289 -3.24 9.906 1 97.31 88 GLY A C 1
ATOM 640 O O . GLY A 1 88 ? -1.763 -4.098 9.195 1 97.31 88 GLY A O 1
ATOM 641 N N . ASP A 1 89 ? -3.342 -2.568 9.617 1 97.25 89 ASP A N 1
ATOM 642 C CA . ASP A 1 89 ? -3.926 -2.699 8.289 1 97.25 89 ASP A CA 1
ATOM 643 C C . ASP A 1 89 ? -3.297 -1.71 7.309 1 97.25 89 ASP A C 1
ATOM 645 O O . ASP A 1 89 ? -3.951 -0.762 6.867 1 97.25 89 ASP A O 1
ATOM 649 N N . TYR A 1 90 ? -2.125 -1.99 6.82 1 98.81 90 TYR A N 1
ATOM 650 C CA . TYR A 1 90 ? -1.273 -1.03 6.125 1 98.81 90 TYR A CA 1
ATOM 651 C C . TYR A 1 90 ? -1.795 -0.758 4.719 1 98.81 90 TYR A C 1
ATOM 653 O O . TYR A 1 90 ? -1.661 0.356 4.207 1 98.81 90 TYR A O 1
ATOM 661 N N . SER A 1 91 ? -2.385 -1.786 4.051 1 98.56 91 SER A N 1
ATOM 662 C CA . SER A 1 91 ? -2.941 -1.551 2.725 1 98.56 91 SER A CA 1
ATOM 663 C C . SER A 1 91 ? -4.086 -0.542 2.775 1 98.56 91 SER A C 1
ATOM 665 O O . SER A 1 91 ? -4.137 0.384 1.963 1 98.56 91 SER A O 1
ATOM 667 N N . ASP A 1 92 ? -4.934 -0.691 3.768 1 98.06 92 ASP A N 1
ATOM 668 C CA . ASP A 1 92 ? -6.035 0.254 3.924 1 98.06 92 ASP A CA 1
ATOM 669 C C . ASP A 1 92 ? -5.527 1.622 4.371 1 98.06 92 ASP A C 1
ATOM 671 O O . ASP A 1 92 ? -6.094 2.652 4.004 1 98.06 92 ASP A O 1
ATOM 675 N N . ALA A 1 93 ? -4.484 1.61 5.254 1 98.88 93 ALA A N 1
ATOM 676 C CA . ALA A 1 93 ? -3.863 2.873 5.652 1 98.88 93 ALA A CA 1
ATOM 677 C C . ALA A 1 93 ? -3.393 3.658 4.43 1 98.88 93 ALA A C 1
ATOM 679 O O . ALA A 1 93 ? -3.662 4.855 4.312 1 98.88 93 ALA A O 1
ATOM 680 N N . ILE A 1 94 ? -2.77 2.947 3.512 1 98.94 94 ILE A N 1
ATOM 681 C CA . ILE A 1 94 ? -2.229 3.572 2.311 1 98.94 94 ILE A CA 1
ATOM 682 C C . ILE A 1 94 ? -3.369 4.125 1.456 1 98.94 94 ILE A C 1
ATOM 684 O O . ILE A 1 94 ? -3.311 5.262 0.99 1 98.94 94 ILE A O 1
ATOM 688 N N . VAL A 1 95 ? -4.43 3.4 1.25 1 98.69 95 VAL A N 1
ATOM 689 C CA . VAL A 1 95 ? -5.559 3.809 0.419 1 98.69 95 VAL A CA 1
ATOM 690 C C . VAL A 1 95 ? -6.176 5.086 0.977 1 98.69 95 VAL A C 1
ATOM 692 O O . VAL A 1 95 ? -6.434 6.035 0.232 1 98.69 95 VAL A O 1
ATOM 695 N N . ASN A 1 96 ? -6.348 5.082 2.32 1 98.81 96 ASN A N 1
ATOM 696 C CA . ASN A 1 96 ? -6.973 6.25 2.93 1 98.81 96 ASN A CA 1
ATOM 697 C C . ASN A 1 96 ? -6.016 7.438 2.98 1 98.81 96 ASN A C 1
ATOM 699 O O . ASN A 1 96 ? -6.438 8.586 2.826 1 98.81 96 ASN A O 1
ATOM 703 N N . ALA A 1 97 ? -4.738 7.254 3.18 1 98.94 97 ALA A N 1
ATOM 704 C CA . ALA A 1 97 ? -3.75 8.328 3.096 1 98.94 97 ALA A CA 1
ATOM 705 C C . ALA A 1 97 ? -3.709 8.93 1.693 1 98.94 97 ALA A C 1
ATOM 707 O O . ALA A 1 97 ? -3.566 10.141 1.535 1 98.94 97 ALA A O 1
ATOM 708 N N . GLN A 1 98 ? -3.859 8.07 0.719 1 98.81 98 GLN A N 1
ATOM 709 C CA . GLN A 1 98 ? -3.852 8.555 -0.657 1 98.81 98 GLN A CA 1
ATOM 710 C C . GLN A 1 98 ? -5.09 9.398 -0.951 1 98.81 98 GLN A C 1
ATOM 712 O O . GLN A 1 98 ? -5.027 10.359 -1.721 1 98.81 98 GLN A O 1
ATOM 717 N N . GLU A 1 99 ? -6.219 9.008 -0.329 1 98.56 99 GLU A N 1
ATOM 718 C CA . GLU A 1 99 ? -7.391 9.867 -0.446 1 98.56 99 GLU A CA 1
ATOM 719 C C . GLU A 1 99 ? -7.109 11.258 0.107 1 98.56 99 GLU A C 1
ATOM 721 O O . GLU A 1 99 ? -7.512 12.266 -0.487 1 98.56 99 GLU A O 1
ATOM 726 N N . ALA A 1 100 ? -6.418 11.305 1.244 1 98.88 100 ALA A N 1
ATOM 727 C CA . ALA A 1 100 ? -6.031 12.586 1.835 1 98.88 100 ALA A CA 1
ATOM 728 C C . ALA A 1 100 ? -5.09 13.352 0.912 1 98.88 100 ALA A C 1
ATOM 730 O O . ALA A 1 100 ? -5.238 14.562 0.736 1 98.88 100 ALA A O 1
ATOM 731 N N . LEU A 1 101 ? -4.211 12.664 0.243 1 98.69 101 LEU A N 1
ATOM 732 C CA . LEU A 1 101 ? -3.186 13.281 -0.59 1 98.69 101 LEU A CA 1
ATOM 733 C C . LEU A 1 101 ? -3.781 13.797 -1.895 1 98.69 101 LEU A C 1
ATOM 735 O O . LEU A 1 101 ? -3.209 14.68 -2.535 1 98.69 101 LEU A O 1
ATOM 739 N N . ARG A 1 102 ? -4.898 13.203 -2.305 1 98.31 102 ARG A N 1
ATOM 740 C CA . ARG A 1 102 ? -5.617 13.742 -3.455 1 98.31 102 ARG A CA 1
ATOM 741 C C . ARG A 1 102 ? -6.129 15.148 -3.17 1 98.31 102 ARG A C 1
ATOM 743 O O . ARG A 1 102 ? -6.246 15.969 -4.082 1 98.31 102 ARG A O 1
ATOM 750 N N . ARG A 1 103 ? -6.312 15.43 -1.938 1 98.5 103 ARG A N 1
ATOM 751 C CA . ARG A 1 103 ? -6.867 16.719 -1.513 1 98.5 103 ARG A CA 1
ATOM 752 C C . ARG A 1 103 ? -5.758 17.688 -1.126 1 98.5 103 ARG A C 1
ATOM 754 O O . ARG A 1 103 ? -5.891 18.891 -1.324 1 98.5 103 ARG A O 1
ATOM 761 N N . ASP A 1 104 ? -4.609 17.188 -0.586 1 98.44 104 ASP A N 1
ATOM 762 C CA . ASP A 1 104 ? -3.426 17.953 -0.213 1 98.44 104 ASP A CA 1
ATOM 763 C C . ASP A 1 104 ? -2.152 17.141 -0.413 1 98.44 104 ASP A C 1
ATOM 765 O O . ASP A 1 104 ? -1.664 16.5 0.523 1 98.44 104 ASP A O 1
ATOM 769 N N . PRO A 1 105 ? -1.566 17.203 -1.565 1 97.94 105 PRO A N 1
ATOM 770 C CA . PRO A 1 105 ? -0.407 16.375 -1.897 1 97.94 105 PRO A CA 1
ATOM 771 C C . PRO A 1 105 ? 0.777 16.625 -0.964 1 97.94 105 PRO A C 1
ATOM 773 O O . PRO A 1 105 ? 1.679 15.781 -0.878 1 97.94 105 PRO A O 1
ATOM 776 N N . GLY A 1 106 ? 0.798 17.672 -0.242 1 97.56 106 GLY A N 1
ATOM 777 C CA . GLY A 1 106 ? 1.922 18.016 0.614 1 97.56 106 GLY A CA 1
ATOM 778 C C . GLY A 1 106 ? 1.697 17.656 2.07 1 97.56 106 GLY A C 1
ATOM 779 O O . GLY A 1 106 ? 2.523 17.969 2.928 1 97.56 106 GLY A O 1
ATOM 780 N N . ASP A 1 107 ? 0.579 17 2.312 1 98.56 107 ASP A N 1
ATOM 781 C CA . ASP A 1 107 ? 0.308 16.672 3.711 1 98.56 107 ASP A CA 1
ATOM 782 C C . ASP A 1 107 ? 1.374 15.742 4.281 1 98.56 107 ASP A C 1
ATOM 784 O O . ASP A 1 107 ? 1.591 14.648 3.756 1 98.56 107 ASP A O 1
ATOM 788 N N . LYS A 1 108 ? 1.97 16.125 5.391 1 98.38 108 LYS A N 1
ATOM 789 C CA . LYS A 1 108 ? 3.121 15.422 5.945 1 98.38 108 LYS A CA 1
ATOM 790 C C . LYS A 1 108 ? 2.688 14.148 6.66 1 98.38 108 LYS A C 1
ATOM 792 O O . LYS A 1 108 ? 3.383 13.125 6.602 1 98.38 108 LYS A O 1
ATOM 797 N N . VAL A 1 109 ? 1.586 14.203 7.316 1 98.62 109 VAL A N 1
ATOM 798 C CA . VAL A 1 109 ? 1.106 13.039 8.047 1 98.62 109 VAL A CA 1
ATOM 799 C C . VAL A 1 109 ? 0.718 11.938 7.062 1 98.62 109 VAL A C 1
ATOM 801 O O . VAL A 1 109 ? 1.102 10.773 7.238 1 98.62 109 VAL A O 1
ATOM 804 N N . ALA A 1 110 ? -0.031 12.305 5.996 1 98.88 110 ALA A N 1
ATOM 805 C CA . ALA A 1 110 ? -0.454 11.328 4.988 1 98.88 110 ALA A CA 1
ATOM 806 C C . ALA A 1 110 ? 0.75 10.711 4.285 1 98.88 110 ALA A C 1
ATOM 808 O O . ALA A 1 110 ? 0.81 9.492 4.102 1 98.88 110 ALA A O 1
ATOM 809 N N . ASN A 1 111 ? 1.719 11.539 3.941 1 98.88 111 ASN A N 1
ATOM 810 C CA . ASN A 1 111 ? 2.932 11.008 3.322 1 98.88 111 ASN A CA 1
ATOM 811 C C . ASN A 1 111 ? 3.703 10.109 4.277 1 98.88 111 ASN A C 1
ATOM 813 O O . ASN A 1 111 ? 4.289 9.109 3.859 1 98.88 111 ASN A O 1
ATOM 817 N N . GLY A 1 112 ? 3.713 10.477 5.52 1 98.88 112 GLY A N 1
ATOM 818 C CA . GLY A 1 112 ? 4.336 9.617 6.516 1 98.88 112 GLY A CA 1
ATOM 819 C C . GLY A 1 112 ? 3.674 8.258 6.629 1 98.88 112 GLY A C 1
ATOM 820 O O . GLY A 1 112 ? 4.355 7.234 6.691 1 98.88 112 GLY A O 1
ATOM 821 N N . VAL A 1 113 ? 2.35 8.258 6.664 1 98.94 113 VAL A N 1
ATOM 822 C CA . VAL A 1 113 ? 1.598 7.012 6.742 1 98.94 113 VAL A CA 1
ATOM 823 C C . VAL A 1 113 ? 1.914 6.141 5.527 1 98.94 113 VAL A C 1
ATOM 825 O O . VAL A 1 113 ? 2.131 4.934 5.656 1 98.94 113 VAL A O 1
ATOM 828 N N . VAL A 1 114 ? 1.98 6.754 4.293 1 98.94 114 VAL A N 1
ATOM 829 C CA . VAL A 1 114 ? 2.289 5.996 3.084 1 98.94 114 VAL A CA 1
ATOM 830 C C . VAL A 1 114 ? 3.701 5.426 3.176 1 98.94 114 VAL A C 1
ATOM 832 O O . VAL A 1 114 ? 3.924 4.25 2.881 1 98.94 114 VAL A O 1
ATOM 835 N N . THR A 1 115 ? 4.621 6.223 3.611 1 98.94 115 THR A N 1
ATOM 836 C CA . THR A 1 115 ? 6.02 5.812 3.701 1 98.94 115 THR A CA 1
ATOM 837 C C . THR A 1 115 ? 6.168 4.621 4.641 1 98.94 115 THR A C 1
ATOM 839 O O . THR A 1 115 ? 6.68 3.57 4.242 1 98.94 115 THR A O 1
ATOM 842 N N . LEU A 1 116 ? 5.691 4.762 5.812 1 98.94 116 LEU A N 1
ATOM 843 C CA . LEU A 1 116 ? 5.902 3.719 6.812 1 98.94 116 LEU A CA 1
ATOM 844 C C . LEU A 1 116 ? 5.078 2.479 6.484 1 98.94 116 LEU A C 1
ATOM 846 O O . LEU A 1 116 ? 5.547 1.352 6.668 1 98.94 116 LEU A O 1
ATOM 850 N N . SER A 1 117 ? 3.838 2.641 6.07 1 98.94 117 SER A N 1
ATOM 851 C CA . SER A 1 117 ? 3.012 1.499 5.688 1 98.94 117 SER A CA 1
ATOM 852 C C . SER A 1 117 ? 3.633 0.73 4.527 1 98.94 117 SER A C 1
ATOM 854 O O . SER A 1 117 ? 3.682 -0.502 4.547 1 98.94 117 SER A O 1
ATOM 856 N N . GLY A 1 118 ? 4.102 1.498 3.461 1 98.94 118 GLY A N 1
ATOM 857 C CA . GLY A 1 118 ? 4.777 0.854 2.344 1 98.94 118 GLY A CA 1
ATOM 858 C C . GLY A 1 118 ? 5.996 0.056 2.764 1 98.94 118 GLY A C 1
ATOM 859 O O . GLY A 1 118 ? 6.188 -1.076 2.316 1 98.94 118 GLY A O 1
ATOM 860 N N . LEU A 1 119 ? 6.738 0.581 3.627 1 98.94 119 LEU A N 1
ATOM 861 C CA . LEU A 1 119 ? 7.953 -0.077 4.102 1 98.94 119 LEU A CA 1
ATOM 862 C C . LEU A 1 119 ? 7.609 -1.321 4.914 1 98.94 119 LEU A C 1
ATOM 864 O O . LEU A 1 119 ? 8.25 -2.363 4.762 1 98.94 119 LEU A O 1
ATOM 868 N N . ARG A 1 120 ? 6.641 -1.224 5.746 1 98.94 120 ARG A N 1
ATOM 869 C CA . ARG A 1 120 ? 6.273 -2.369 6.57 1 98.94 120 ARG A CA 1
ATOM 870 C C . ARG A 1 120 ? 5.758 -3.521 5.711 1 98.94 120 ARG A C 1
ATOM 872 O O . ARG A 1 120 ? 6.074 -4.684 5.969 1 98.94 120 ARG A O 1
ATOM 879 N N . LEU A 1 121 ? 4.996 -3.172 4.746 1 98.94 121 LEU A N 1
ATOM 880 C CA . LEU A 1 121 ? 4.516 -4.191 3.824 1 98.94 121 LEU A CA 1
ATOM 881 C C . LEU A 1 121 ? 5.672 -4.828 3.061 1 98.94 121 LEU A C 1
ATOM 883 O O . LEU A 1 121 ? 5.723 -6.047 2.9 1 98.94 121 LEU A O 1
ATOM 887 N N . ALA A 1 122 ? 6.578 -4.039 2.551 1 98.88 122 ALA A N 1
ATOM 888 C CA . ALA A 1 122 ? 7.723 -4.531 1.792 1 98.88 122 ALA A CA 1
ATOM 889 C C . ALA A 1 122 ? 8.609 -5.426 2.654 1 98.88 122 ALA A C 1
ATOM 891 O O . ALA A 1 122 ? 9.109 -6.453 2.188 1 98.88 122 ALA A O 1
ATOM 892 N N . VAL A 1 123 ? 8.797 -5.039 3.873 1 98.81 123 VAL A N 1
ATOM 893 C CA . VAL A 1 123 ? 9.617 -5.824 4.793 1 98.81 123 VAL A CA 1
ATOM 894 C C . VAL A 1 123 ? 8.969 -7.191 5.016 1 98.81 123 VAL A C 1
ATOM 896 O O . VAL A 1 123 ? 9.641 -8.219 4.922 1 98.81 123 VAL A O 1
ATOM 899 N N . LYS A 1 124 ? 7.715 -7.188 5.336 1 98.75 124 LYS A N 1
ATOM 900 C CA . LYS A 1 124 ? 7.027 -8.445 5.59 1 98.75 124 LYS A CA 1
ATOM 901 C C . LYS A 1 124 ? 7.066 -9.352 4.359 1 98.75 124 LYS A C 1
ATOM 903 O O . LYS A 1 124 ? 7.426 -10.531 4.461 1 98.75 124 LYS A O 1
ATOM 908 N N . SER A 1 125 ? 6.719 -8.859 3.211 1 98.81 125 SER A N 1
ATOM 909 C CA . SER A 1 125 ? 6.617 -9.664 2.002 1 98.81 125 SER A CA 1
ATOM 910 C C . SER A 1 125 ? 7.992 -10.117 1.521 1 98.81 125 SER A C 1
ATOM 912 O O . SER A 1 125 ? 8.148 -11.25 1.058 1 98.81 125 SER A O 1
ATOM 914 N N . SER A 1 126 ? 8.969 -9.266 1.564 1 98.44 126 SER A N 1
ATOM 915 C CA . SER A 1 126 ? 10.32 -9.664 1.182 1 98.44 126 SER A CA 1
ATOM 916 C C . SER A 1 126 ? 10.867 -10.734 2.123 1 98.44 126 SER A C 1
ATOM 918 O O . SER A 1 126 ? 11.625 -11.609 1.704 1 98.44 126 SER A O 1
ATOM 920 N N . GLY A 1 127 ? 10.484 -10.617 3.357 1 98.06 127 GLY A N 1
ATOM 921 C CA . GLY A 1 127 ? 10.836 -11.672 4.293 1 98.06 127 GLY A CA 1
ATOM 922 C C . GLY A 1 127 ? 10.227 -13.008 3.936 1 98.06 127 GLY A C 1
ATOM 923 O O . GLY A 1 127 ? 10.898 -14.039 4 1 98.06 127 GLY A O 1
ATOM 924 N N . ASP A 1 128 ? 8.977 -12.984 3.586 1 97.94 128 ASP A N 1
ATOM 925 C CA . ASP A 1 128 ? 8.297 -14.203 3.154 1 97.94 128 ASP A CA 1
ATOM 926 C C . ASP A 1 128 ? 8.953 -14.789 1.903 1 97.94 128 ASP A C 1
ATOM 928 O O . ASP A 1 128 ? 9.125 -16 1.794 1 97.94 128 ASP A O 1
ATOM 932 N N . LEU A 1 129 ? 9.312 -13.93 0.973 1 98.25 129 LEU A N 1
ATOM 933 C CA . LEU A 1 129 ? 9.992 -14.367 -0.242 1 98.25 129 LEU A CA 1
ATOM 934 C C . LEU A 1 129 ? 11.344 -14.977 0.086 1 98.25 129 LEU A C 1
ATOM 936 O O . LEU A 1 129 ? 11.719 -16.016 -0.478 1 98.25 129 LEU A O 1
ATOM 940 N N . ARG A 1 130 ? 11.992 -14.344 0.946 1 97.19 130 ARG A N 1
ATOM 941 C CA . ARG A 1 130 ? 13.297 -14.852 1.358 1 97.19 130 ARG A CA 1
ATOM 942 C C . ARG A 1 130 ? 13.172 -16.234 1.992 1 97.19 130 ARG A C 1
ATOM 944 O O . ARG A 1 130 ? 13.945 -17.141 1.681 1 97.19 130 ARG A O 1
ATOM 951 N N . ALA A 1 131 ? 12.234 -16.422 2.834 1 96.69 131 ALA A N 1
ATOM 952 C CA . ALA A 1 131 ? 12 -17.688 3.514 1 96.69 131 ALA A CA 1
ATOM 953 C C . ALA A 1 131 ? 11.703 -18.797 2.512 1 96.69 131 ALA A C 1
ATOM 955 O O . ALA A 1 131 ? 12 -19.969 2.77 1 96.69 131 ALA A O 1
ATOM 956 N N . GLN A 1 132 ? 11.219 -18.484 1.369 1 97.25 132 GLN A N 1
ATOM 957 C CA . GLN A 1 132 ? 10.852 -19.438 0.336 1 97.25 132 GLN A CA 1
ATOM 958 C C . GLN A 1 132 ? 11.938 -19.547 -0.729 1 97.25 132 GLN A C 1
ATOM 960 O O . GLN A 1 132 ? 11.75 -20.203 -1.756 1 97.25 132 GLN A O 1
ATOM 965 N N . ASN A 1 133 ? 13.023 -18.828 -0.503 1 96.38 133 ASN A N 1
ATOM 966 C CA . ASN A 1 133 ? 14.102 -18.766 -1.487 1 96.38 133 ASN A CA 1
ATOM 967 C C . ASN A 1 133 ? 13.594 -18.266 -2.84 1 96.38 133 ASN A C 1
ATOM 969 O O . ASN A 1 133 ? 14 -18.781 -3.885 1 96.38 133 ASN A O 1
ATOM 973 N N . ALA A 1 134 ? 12.68 -17.266 -2.723 1 95.69 134 ALA A N 1
ATOM 974 C CA . ALA A 1 134 ? 12.023 -16.797 -3.936 1 95.69 134 ALA A CA 1
ATOM 975 C C . ALA A 1 134 ? 12.422 -15.352 -4.25 1 95.69 134 ALA A C 1
ATOM 977 O O . ALA A 1 134 ? 11.867 -14.734 -5.164 1 95.69 134 ALA A O 1
ATOM 978 N N . LEU A 1 135 ? 13.258 -14.805 -3.479 1 94.88 135 LEU A N 1
ATOM 979 C CA . LEU A 1 135 ? 13.781 -13.461 -3.725 1 94.88 135 LEU A CA 1
ATOM 980 C C . LEU A 1 135 ? 15.023 -13.516 -4.605 1 94.88 135 LEU A C 1
ATOM 982 O O . LEU A 1 135 ? 16.156 -13.539 -4.098 1 94.88 135 LEU A O 1
ATOM 986 N N . ASN A 1 136 ? 14.844 -13.531 -5.918 1 92.12 136 ASN A N 1
ATOM 987 C CA . ASN A 1 136 ? 15.922 -13.695 -6.887 1 92.12 136 ASN A CA 1
ATOM 988 C C . ASN A 1 136 ? 15.602 -12.992 -8.203 1 92.12 136 ASN A C 1
ATOM 990 O O . ASN A 1 136 ? 14.539 -12.383 -8.344 1 92.12 136 ASN A O 1
ATOM 994 N N . GLY A 1 137 ? 16.656 -12.859 -8.984 1 95.56 137 GLY A N 1
ATOM 995 C CA . GLY A 1 137 ? 16.453 -12.352 -10.328 1 95.56 137 GLY A CA 1
ATOM 996 C C . GLY A 1 137 ? 16.047 -10.891 -10.367 1 95.56 137 GLY A C 1
ATOM 997 O O . GLY A 1 137 ? 16.578 -10.078 -9.609 1 95.56 137 GLY A O 1
ATOM 998 N N . THR A 1 138 ? 15.18 -10.602 -11.328 1 97.19 138 THR A N 1
ATOM 999 C CA . THR A 1 138 ? 14.773 -9.227 -11.594 1 97.19 138 THR A CA 1
ATOM 1000 C C . THR A 1 138 ? 14.047 -8.633 -10.383 1 97.19 138 THR A C 1
ATOM 1002 O O . THR A 1 138 ? 14.188 -7.445 -10.086 1 97.19 138 THR A O 1
ATOM 1005 N N . LEU A 1 139 ? 13.344 -9.477 -9.68 1 97.94 139 LEU A N 1
ATOM 1006 C CA . LEU A 1 139 ? 12.633 -9.016 -8.492 1 97.94 139 LEU A CA 1
ATOM 1007 C C . LEU A 1 139 ? 13.609 -8.508 -7.438 1 97.94 139 LEU A C 1
ATOM 1009 O O . LEU A 1 139 ? 13.445 -7.406 -6.91 1 97.94 139 LEU A O 1
ATOM 1013 N N . LYS A 1 140 ? 14.547 -9.297 -7.137 1 97.62 140 LYS A N 1
ATOM 1014 C CA . LYS A 1 140 ? 15.539 -8.922 -6.137 1 97.62 140 LYS A CA 1
ATOM 1015 C C . LYS A 1 140 ? 16.312 -7.68 -6.566 1 97.62 140 LYS A C 1
ATOM 1017 O O . LYS A 1 140 ? 16.516 -6.762 -5.77 1 97.62 140 LYS A O 1
ATOM 1022 N N . ALA A 1 141 ? 16.719 -7.656 -7.758 1 97.94 141 ALA A N 1
ATOM 1023 C CA . ALA A 1 141 ? 17.5 -6.531 -8.281 1 97.94 141 ALA A CA 1
ATOM 1024 C C . ALA A 1 141 ? 16.703 -5.234 -8.203 1 97.94 141 ALA A C 1
ATOM 1026 O O . ALA A 1 141 ? 17.219 -4.199 -7.789 1 97.94 141 ALA A O 1
ATOM 1027 N N . GLU A 1 142 ? 15.477 -5.242 -8.594 1 98.62 142 GLU A N 1
ATOM 1028 C CA . GLU A 1 142 ? 14.641 -4.051 -8.547 1 98.62 142 GLU A CA 1
ATOM 1029 C C . GLU A 1 142 ? 14.391 -3.6 -7.113 1 98.62 142 GLU A C 1
ATOM 1031 O O . GLU A 1 142 ? 14.422 -2.402 -6.816 1 98.62 142 GLU A O 1
ATOM 1036 N N . ALA A 1 143 ? 14.141 -4.562 -6.27 1 98.75 143 ALA A N 1
ATOM 1037 C CA . ALA A 1 143 ? 13.953 -4.238 -4.859 1 98.75 143 ALA A CA 1
ATOM 1038 C C . ALA A 1 143 ? 15.195 -3.588 -4.266 1 98.75 143 ALA A C 1
ATOM 1040 O O . ALA A 1 143 ? 15.102 -2.629 -3.498 1 98.75 143 ALA A O 1
ATOM 1041 N N . GLN A 1 144 ? 16.328 -4.113 -4.609 1 98 144 GLN A N 1
ATOM 1042 C CA . GLN A 1 144 ? 17.594 -3.553 -4.137 1 98 144 GLN A CA 1
ATOM 1043 C C . GLN A 1 144 ? 17.797 -2.133 -4.656 1 98 144 GLN A C 1
ATOM 1045 O O . GLN A 1 144 ? 18.234 -1.253 -3.918 1 98 144 GLN A O 1
ATOM 1050 N N . ASP A 1 145 ? 17.484 -1.916 -5.891 1 98.19 145 ASP A N 1
ATOM 1051 C CA . ASP A 1 145 ? 17.609 -0.581 -6.465 1 98.19 145 ASP A CA 1
ATOM 1052 C C . ASP A 1 145 ? 16.688 0.41 -5.762 1 98.19 145 ASP A C 1
ATOM 1054 O O . ASP A 1 145 ? 17.094 1.527 -5.438 1 98.19 145 ASP A O 1
ATOM 1058 N N . LEU A 1 146 ? 15.508 0.051 -5.555 1 98.69 146 LEU A N 1
ATOM 1059 C CA . LEU A 1 146 ? 14.555 0.916 -4.875 1 98.69 146 LEU A CA 1
ATOM 1060 C C . LEU A 1 146 ? 14.992 1.191 -3.441 1 98.69 146 LEU A C 1
ATOM 1062 O O . LEU A 1 146 ? 14.836 2.309 -2.943 1 98.69 146 LEU A O 1
ATOM 1066 N N . THR A 1 147 ? 15.5 0.188 -2.781 1 98.25 147 THR A N 1
ATOM 1067 C CA . THR A 1 147 ? 15.992 0.355 -1.418 1 98.25 147 THR A CA 1
ATOM 1068 C C . THR A 1 147 ? 17.141 1.35 -1.378 1 98.25 147 THR A C 1
ATOM 1070 O O . THR A 1 147 ? 17.266 2.131 -0.433 1 98.25 147 THR A O 1
ATOM 1073 N N . LYS A 1 148 ? 17.953 1.345 -2.359 1 97.12 148 LYS A N 1
ATOM 1074 C CA . LYS A 1 148 ? 19.047 2.312 -2.461 1 97.12 148 LYS A CA 1
ATOM 1075 C C . LYS A 1 148 ? 18.5 3.738 -2.555 1 97.12 148 LYS A C 1
ATOM 1077 O O . LYS A 1 148 ? 19 4.637 -1.868 1 97.12 148 LYS A O 1
ATOM 1082 N N . ILE A 1 149 ? 17.562 3.975 -3.418 1 98 149 ILE A N 1
ATOM 1083 C CA . ILE A 1 149 ? 16.953 5.289 -3.561 1 98 149 ILE A CA 1
ATOM 1084 C C . ILE A 1 149 ? 16.328 5.715 -2.234 1 98 149 ILE A C 1
ATOM 1086 O O . ILE A 1 149 ? 16.453 6.871 -1.823 1 98 149 ILE A O 1
ATOM 1090 N N . LEU A 1 150 ? 15.695 4.766 -1.605 1 98.19 150 LEU A N 1
ATOM 1091 C CA . LEU A 1 150 ? 15.062 5.031 -0.315 1 98.19 150 LEU A CA 1
ATOM 1092 C C . LEU A 1 150 ? 16.094 5.5 0.704 1 98.19 150 LEU A C 1
ATOM 1094 O O . LEU A 1 150 ? 15.867 6.469 1.433 1 98.19 150 LEU A O 1
ATOM 1098 N N . ARG A 1 151 ? 17.203 4.836 0.774 1 97.19 151 ARG A N 1
ATOM 1099 C CA . ARG A 1 151 ? 18.281 5.223 1.687 1 97.19 151 ARG A CA 1
ATOM 1100 C C . ARG A 1 151 ? 18.766 6.637 1.391 1 97.19 151 ARG A C 1
ATOM 1102 O O . ARG A 1 151 ? 19.047 7.41 2.311 1 97.19 151 ARG A O 1
ATOM 1109 N N . GLU A 1 152 ? 18.875 6.949 0.191 1 96 152 GLU A N 1
ATOM 1110 C CA . GLU A 1 152 ? 19.25 8.305 -0.195 1 96 152 GLU A CA 1
ATOM 1111 C C . GLU A 1 152 ? 18.219 9.32 0.299 1 96 152 GLU A C 1
ATOM 1113 O O . GLU A 1 152 ? 18.578 10.367 0.842 1 96 152 GLU A O 1
ATOM 1118 N N . ASN A 1 153 ? 16.969 9.047 0.078 1 97.12 153 ASN A N 1
ATOM 1119 C CA . ASN A 1 153 ? 15.922 9.93 0.574 1 97.12 153 ASN A CA 1
ATOM 1120 C C . ASN A 1 153 ? 16.031 10.133 2.082 1 97.12 153 ASN A C 1
ATOM 1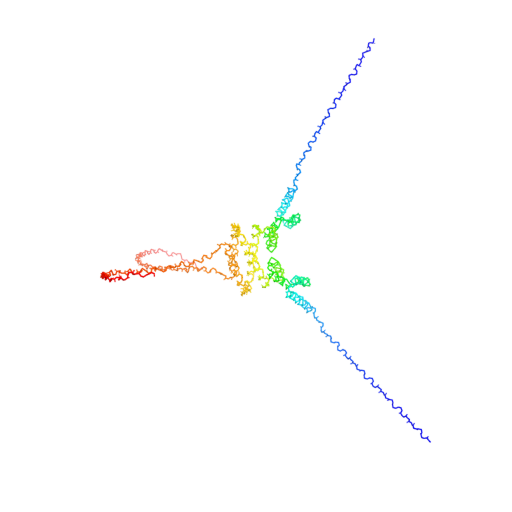122 O O . ASN A 1 153 ? 15.75 11.227 2.586 1 97.12 153 ASN A O 1
ATOM 1126 N N . LEU A 1 154 ? 16.406 9.07 2.713 1 97.19 154 LEU A N 1
ATOM 1127 C CA . LEU A 1 154 ? 16.406 9.078 4.172 1 97.19 154 LEU A CA 1
ATOM 1128 C C . LEU A 1 154 ? 17.703 9.664 4.711 1 97.19 154 LEU A C 1
ATOM 1130 O O . LEU A 1 154 ? 17.906 9.742 5.93 1 97.19 154 LEU A O 1
ATOM 1134 N N . GLY A 1 155 ? 18.531 10.133 3.809 1 92.44 155 GLY A N 1
ATOM 1135 C CA . GLY A 1 155 ? 19.75 10.844 4.176 1 92.44 155 GLY A CA 1
ATOM 1136 C C . GLY A 1 155 ? 20.891 9.914 4.562 1 92.44 155 GLY A C 1
ATOM 1137 O O . GLY A 1 155 ? 21.828 10.328 5.254 1 92.44 155 GLY A O 1
ATOM 1138 N N . GLU A 1 156 ? 20.766 8.641 4.297 1 86.06 156 GLU A N 1
ATOM 1139 C CA . GLU A 1 156 ? 21.812 7.68 4.637 1 86.06 156 GLU A CA 1
ATOM 1140 C C . GLU A 1 156 ? 22.891 7.625 3.557 1 86.06 156 GLU A C 1
ATOM 1142 O O . GLU A 1 156 ? 23.734 6.73 3.566 1 86.06 156 GLU A O 1
ATOM 1147 N N . ASN A 1 157 ? 23.266 8.641 3.045 1 67.5 157 ASN A N 1
ATOM 1148 C CA . ASN A 1 157 ? 24.281 8.633 1.991 1 67.5 157 ASN A CA 1
ATOM 1149 C C . ASN A 1 157 ? 25.453 7.734 2.355 1 67.5 157 ASN A C 1
ATOM 1151 O O . ASN A 1 157 ? 25.703 7.484 3.535 1 67.5 157 ASN A O 1
ATOM 1155 N N . ASN A 1 158 ? 25.938 6.961 1.314 1 55.75 158 ASN A N 1
ATOM 1156 C CA . ASN A 1 158 ? 27.062 6.039 1.286 1 55.75 158 ASN A CA 1
ATOM 1157 C C . ASN A 1 158 ? 28.281 6.598 2.037 1 55.75 158 ASN A C 1
ATOM 1159 O O . ASN A 1 158 ? 28.875 7.59 1.611 1 55.75 158 ASN A O 1
ATOM 1163 N N . LEU A 1 159 ? 28.188 6.609 3.334 1 49 159 LEU A N 1
ATOM 1164 C CA . LEU A 1 159 ? 29.5 6.801 3.965 1 49 159 LEU A CA 1
ATOM 1165 C C . LEU A 1 159 ? 30.547 5.898 3.324 1 49 159 LEU A C 1
ATOM 1167 O O . LEU A 1 159 ? 31.062 4.977 3.967 1 49 159 LEU A O 1
ATOM 1171 N N . VAL A 1 160 ? 30.312 5.227 2.234 1 45.81 160 VAL A N 1
ATOM 1172 C CA . VAL A 1 160 ? 31.562 4.668 1.756 1 45.81 160 VAL A CA 1
ATOM 1173 C C . VAL A 1 160 ? 32.656 5.742 1.789 1 45.81 160 VAL A C 1
ATOM 1175 O O . VAL A 1 160 ? 32.5 6.797 1.162 1 45.81 160 VAL A O 1
ATOM 1178 N N . PRO A 1 161 ? 33.5 5.707 2.885 1 41.66 161 PRO A N 1
ATOM 1179 C CA . PRO A 1 161 ? 34.625 6.637 2.766 1 41.66 161 PRO A CA 1
ATOM 1180 C C . PRO A 1 161 ? 35.219 6.66 1.36 1 41.66 161 PRO A C 1
ATOM 1182 O O . PRO A 1 161 ? 35.531 5.605 0.801 1 41.66 161 PRO A O 1
ATOM 1185 N N . GLN A 1 162 ? 34.75 7.41 0.468 1 44.22 162 GLN A N 1
ATOM 1186 C CA . GLN A 1 162 ? 35.594 7.508 -0.71 1 44.22 162 GLN A CA 1
ATOM 1187 C C . GLN A 1 162 ? 37.062 7.523 -0.32 1 44.22 162 GLN A C 1
ATOM 1189 O O . GLN A 1 162 ? 37.469 8.234 0.605 1 44.22 162 GLN A O 1
ATOM 1194 N N . PRO A 1 163 ? 37.781 6.418 -0.574 1 43.66 163 PRO A N 1
ATOM 1195 C CA . PRO A 1 163 ? 39.188 6.551 -0.224 1 43.66 163 PRO A CA 1
ATOM 1196 C C . PRO A 1 163 ? 39.75 7.938 -0.54 1 43.66 163 PRO A C 1
ATOM 1198 O O . PRO A 1 163 ? 39.531 8.461 -1.635 1 43.66 163 PRO A O 1
ATOM 1201 N N . LYS A 1 164 ? 39.906 8.719 0.486 1 44.53 164 LYS A N 1
ATOM 1202 C CA . LYS A 1 164 ? 40.594 9.992 0.244 1 44.53 164 LYS A CA 1
ATOM 1203 C C . LYS A 1 164 ? 41.594 9.875 -0.906 1 44.53 164 LYS A C 1
ATOM 1205 O O . LYS A 1 164 ? 42.406 8.953 -0.932 1 44.53 164 LYS A O 1
ATOM 1210 N N . ALA A 1 165 ? 41.219 10.359 -2.061 1 44.88 165 ALA A N 1
ATOM 1211 C CA . ALA A 1 165 ? 42.219 10.383 -3.143 1 44.88 165 ALA A CA 1
ATOM 1212 C C . ALA A 1 165 ? 43.594 10.664 -2.607 1 44.88 165 ALA A C 1
ATOM 1214 O O . ALA A 1 165 ? 43.844 11.688 -1.958 1 44.88 165 ALA A O 1
ATOM 1215 N N . VAL A 1 166 ? 44.312 9.609 -2.199 1 44.66 166 VAL A N 1
ATOM 1216 C CA . VAL A 1 166 ? 45.719 9.859 -1.879 1 44.66 166 VAL A CA 1
ATOM 1217 C C . VAL A 1 166 ? 46.344 10.75 -2.953 1 44.66 166 VAL A C 1
ATOM 1219 O O . VAL A 1 166 ? 46.312 10.406 -4.141 1 44.66 166 VAL A O 1
ATOM 1222 N N . THR A 1 167 ? 46.188 12.07 -2.875 1 47 167 THR A N 1
ATOM 1223 C CA . THR A 1 167 ? 46.906 12.977 -3.762 1 47 167 THR A CA 1
ATOM 1224 C C . THR A 1 167 ? 48.344 12.523 -3.945 1 47 167 THR A C 1
ATOM 1226 O O . THR A 1 167 ? 49.062 12.336 -2.967 1 47 167 THR A O 1
ATOM 1229 N N . PRO A 1 168 ? 48.656 11.805 -5.016 1 46.41 168 PRO A N 1
ATOM 1230 C CA . PRO A 1 168 ? 50.062 11.422 -5.164 1 46.41 168 PRO A CA 1
ATOM 1231 C C . PRO A 1 168 ? 51.031 12.539 -4.773 1 46.41 168 PRO A C 1
ATOM 1233 O O . PRO A 1 168 ? 50.688 13.719 -4.895 1 46.41 168 PRO A O 1
ATOM 1236 N N . PRO A 1 169 ? 51.906 12.328 -3.895 1 46.44 169 PRO A N 1
ATOM 1237 C CA . PRO A 1 169 ? 52.844 13.398 -3.539 1 46.44 169 PRO A CA 1
ATOM 1238 C C . PRO A 1 169 ? 53.406 14.133 -4.758 1 46.44 169 PRO A C 1
ATOM 1240 O O . PRO A 1 169 ? 53.625 13.523 -5.805 1 46.44 169 PRO A O 1
ATOM 1243 N N . ARG A 1 170 ? 53.031 15.375 -4.945 1 45.41 170 ARG A N 1
ATOM 1244 C CA . ARG A 1 170 ? 53.594 16.203 -6.004 1 45.41 170 ARG A CA 1
ATOM 1245 C C . ARG A 1 170 ? 55.094 15.969 -6.152 1 45.41 170 ARG A C 1
ATOM 1247 O O . ARG A 1 170 ? 55.844 16.125 -5.191 1 45.41 170 ARG A O 1
ATOM 1254 N N . ALA A 1 171 ? 55.5 15.203 -7.113 1 46.22 171 ALA A N 1
ATOM 1255 C CA . ALA A 1 171 ? 56.906 15.062 -7.395 1 46.22 171 ALA A CA 1
ATOM 1256 C C . ALA A 1 171 ? 57.625 16.406 -7.293 1 46.22 171 ALA A C 1
ATOM 1258 O O . ALA A 1 171 ? 57.188 17.391 -7.879 1 46.22 171 ALA A O 1
ATOM 1259 N N . ARG A 1 172 ? 58.344 16.75 -6.258 1 42.72 172 ARG A N 1
ATOM 1260 C CA . ARG A 1 172 ? 59.188 17.938 -6.148 1 42.72 172 ARG A CA 1
ATOM 1261 C C . ARG A 1 172 ? 60 18.156 -7.43 1 42.72 172 ARG A C 1
ATOM 1263 O O . ARG A 1 172 ? 60.781 17.297 -7.84 1 42.72 172 ARG A O 1
ATOM 1270 N N . GLY A 1 173 ? 59.469 18.766 -8.477 1 39.38 173 GLY A N 1
ATOM 1271 C CA . GLY A 1 173 ? 60.156 19.125 -9.703 1 39.38 173 GLY A CA 1
ATOM 1272 C C . GLY A 1 173 ? 61.562 19.594 -9.461 1 39.38 173 GLY A C 1
ATOM 1273 O O . GLY A 1 173 ? 61.844 20.312 -8.5 1 39.38 173 GLY A O 1
ATOM 1274 N N . LYS A 1 174 ? 62.656 18.844 -9.812 1 38.53 174 LYS A N 1
ATOM 1275 C CA . LYS A 1 174 ? 64.062 19.281 -9.828 1 38.53 174 LYS A CA 1
ATOM 1276 C C . LYS A 1 174 ? 64.188 20.688 -10.414 1 38.53 174 LYS A C 1
ATOM 1278 O O . LYS A 1 174 ? 63.719 20.938 -11.531 1 38.53 174 LYS A O 1
ATOM 1283 N N . ALA A 1 175 ? 64.312 21.734 -9.609 1 36.28 175 ALA A N 1
ATOM 1284 C CA . ALA A 1 175 ? 64.625 23.094 -10.008 1 36.28 175 ALA A CA 1
ATOM 1285 C C . ALA A 1 175 ? 65.75 23.109 -11.039 1 36.28 175 ALA A C 1
ATOM 1287 O O . ALA A 1 175 ? 66.875 22.641 -10.766 1 36.28 175 ALA A O 1
ATOM 1288 N N . ALA A 1 176 ? 65.5 22.938 -12.375 1 35.59 176 ALA A N 1
ATOM 1289 C CA . ALA A 1 176 ? 66.438 23.125 -13.445 1 35.59 176 ALA A CA 1
ATOM 1290 C C . ALA A 1 176 ? 67.25 24.406 -13.227 1 35.59 176 ALA A C 1
ATOM 1292 O O . ALA A 1 176 ? 66.688 25.469 -12.961 1 35.59 176 ALA A O 1
ATOM 1293 N N . ARG A 1 177 ? 68.562 24.391 -12.875 1 37.22 177 ARG A N 1
ATOM 1294 C CA . ARG A 1 177 ? 69.562 25.453 -12.789 1 37.22 177 ARG A CA 1
ATOM 1295 C C . ARG A 1 177 ? 69.625 26.281 -14.07 1 37.22 177 ARG A C 1
ATOM 1297 O O . ARG A 1 177 ? 69.875 25.75 -15.148 1 37.22 177 ARG A O 1
ATOM 1304 N N . LYS A 1 178 ? 68.812 27.359 -14.18 1 33.41 178 LYS A N 1
ATOM 1305 C CA . LYS A 1 178 ? 68.875 28.328 -15.266 1 33.41 178 LYS A CA 1
ATOM 1306 C C . LYS A 1 178 ? 70.25 28.75 -15.578 1 33.41 178 LYS A C 1
ATOM 1308 O O . LYS A 1 178 ? 70.938 29.344 -14.742 1 33.41 178 LYS A O 1
ATOM 1313 N N . THR A 1 179 ? 71.125 27.922 -16.391 1 32.97 179 THR A N 1
ATOM 1314 C CA . THR A 1 179 ? 72.375 28.406 -16.906 1 32.97 179 THR A CA 1
ATOM 1315 C C . THR A 1 179 ? 72.188 29.703 -17.688 1 32.97 179 THR A C 1
ATOM 1317 O O . THR A 1 179 ? 71.375 29.781 -18.562 1 32.97 179 THR A O 1
ATOM 1320 N N . THR A 1 180 ? 72.375 30.891 -17.125 1 30.95 180 THR A N 1
ATOM 1321 C CA . THR A 1 180 ? 72.438 32.25 -17.672 1 30.95 180 THR A CA 1
ATOM 1322 C C . THR A 1 180 ? 73.375 32.312 -18.859 1 30.95 180 THR A C 1
ATOM 1324 O O . THR A 1 180 ? 74.562 32.156 -18.688 1 30.95 180 THR A O 1
ATOM 1327 N N . SER A 1 181 ? 73.188 31.609 -20.047 1 28.31 181 SER A N 1
ATOM 1328 C CA . SER A 1 181 ? 74.062 31.891 -21.172 1 28.31 181 SER A CA 1
ATOM 1329 C C . SER A 1 181 ? 74.062 33.375 -21.562 1 28.31 181 SER A C 1
ATOM 1331 O O . SER A 1 181 ? 72.938 33.938 -21.734 1 28.31 181 SER A O 1
ATOM 1333 N N . ALA A 1 182 ? 75.062 34.156 -21.297 1 29.75 182 ALA A N 1
ATOM 1334 C CA . ALA A 1 182 ? 75.5 35.531 -21.625 1 29.75 182 ALA A CA 1
ATOM 1335 C C . ALA A 1 182 ? 75.438 35.75 -23.141 1 29.75 182 ALA A C 1
ATOM 1337 O O . ALA A 1 182 ? 76.312 35.219 -23.859 1 29.75 182 ALA A O 1
ATOM 1338 N N . SER A 1 183 ? 74.312 35.5 -23.922 1 26.53 183 SER A N 1
ATOM 1339 C CA . SER A 1 183 ? 74.375 35.75 -25.359 1 26.53 183 SER A CA 1
ATOM 1340 C C . SER A 1 183 ? 74.812 37.156 -25.672 1 26.53 183 SER A C 1
ATOM 1342 O O . SER A 1 183 ? 74.312 38.125 -25.094 1 26.53 183 SER A O 1
ATOM 1344 N N . ASP A 1 184 ? 76.062 37.406 -26.141 1 26.09 184 ASP A N 1
ATOM 1345 C CA . ASP A 1 184 ? 76.75 38.531 -26.672 1 26.09 184 ASP A CA 1
ATOM 1346 C C . ASP A 1 184 ? 76.062 39.156 -27.875 1 26.09 184 ASP A C 1
ATOM 1348 O O . ASP A 1 184 ? 75.938 38.5 -28.906 1 26.09 184 ASP A O 1
ATOM 1352 N N . THR A 1 185 ? 74.875 39.688 -27.734 1 26.42 185 THR A N 1
ATOM 1353 C CA . THR A 1 185 ? 74.125 40.312 -28.828 1 26.42 185 THR A CA 1
ATOM 1354 C C . THR A 1 185 ? 75 41.406 -29.484 1 26.42 185 THR A C 1
ATOM 1356 O O . THR A 1 185 ? 75.312 42.406 -28.844 1 26.42 185 THR A O 1
ATOM 1359 N N . GLU A 1 186 ? 75.938 41.094 -30.422 1 23.48 186 GLU A N 1
ATOM 1360 C CA . GLU A 1 186 ? 76.625 42 -31.312 1 23.48 186 GLU A CA 1
ATOM 1361 C C . GLU A 1 186 ? 75.625 42.906 -32.062 1 23.48 186 GLU A C 1
ATOM 1363 O O . GLU A 1 186 ? 74.625 42.406 -32.594 1 23.48 186 GLU A O 1
ATOM 1368 N N . SER A 1 187 ? 75.625 44.188 -31.891 1 26.28 187 SER A N 1
ATOM 1369 C CA . SER A 1 187 ? 74.875 45.406 -32.281 1 26.28 187 SER A CA 1
ATOM 1370 C C . SER A 1 187 ? 75 45.688 -33.75 1 26.28 187 SER A C 1
ATOM 1372 O O . SER A 1 187 ? 75.75 46.594 -34.156 1 26.28 187 SER A O 1
ATOM 1374 N N . GLY A 1 188 ? 75.188 44.688 -34.656 1 21.58 188 GLY A N 1
ATOM 1375 C CA . GLY A 1 188 ? 75.625 45.219 -35.938 1 21.58 188 GLY A CA 1
ATOM 1376 C C . GLY A 1 188 ? 74.625 46.219 -36.531 1 21.58 188 GLY A C 1
ATOM 1377 O O . GLY A 1 188 ? 73.438 45.969 -36.625 1 21.58 188 GLY A O 1
ATOM 1378 N N . ASN A 1 189 ? 74.875 47.562 -36.531 1 26.05 189 ASN A N 1
ATOM 1379 C CA . ASN A 1 189 ? 74.25 48.844 -36.938 1 26.05 189 ASN A CA 1
ATOM 1380 C C . ASN A 1 189 ? 74.188 48.938 -38.469 1 26.05 189 ASN A C 1
ATOM 1382 O O . ASN A 1 189 ? 73.812 50 -39 1 26.05 189 ASN A O 1
ATOM 1386 N N . GLY A 1 190 ? 73.938 47.906 -39.25 1 22.59 190 GLY A N 1
ATOM 1387 C CA . GLY A 1 190 ? 74.125 48.219 -40.656 1 22.59 190 GLY A CA 1
ATOM 1388 C C . GLY A 1 190 ? 73.188 49.344 -41.156 1 22.59 190 GLY A C 1
ATOM 1389 O O . GLY A 1 190 ? 72.062 49.5 -40.688 1 22.59 190 GLY A O 1
ATOM 1390 N N . SER A 1 191 ? 73.688 50.531 -41.875 1 26.7 191 SER A N 1
ATOM 1391 C CA . SER A 1 191 ? 73.438 51.844 -42.469 1 26.7 191 SER A CA 1
ATOM 1392 C C . SER A 1 191 ? 72.5 51.812 -43.656 1 26.7 191 SER A C 1
ATOM 1394 O O . SER A 1 191 ? 72.125 52.844 -44.188 1 26.7 191 SER A O 1
ATOM 1396 N N . GLY A 1 192 ? 72 50.75 -44.375 1 27.14 192 GLY A N 1
ATOM 1397 C CA . GLY A 1 192 ? 72 51.094 -45.781 1 27.14 192 GLY A CA 1
ATOM 1398 C C . GLY A 1 192 ? 71 52.188 -46.094 1 27.14 192 GLY A C 1
ATOM 1399 O O . GLY A 1 192 ? 70.062 52.438 -45.344 1 27.14 192 GLY A O 1
ATOM 1400 N N . PRO A 1 193 ? 71.375 53.188 -47.125 1 27.22 193 PRO A N 1
ATOM 1401 C CA . PRO A 1 193 ? 70.875 54.438 -47.656 1 27.22 193 PRO A CA 1
ATOM 1402 C C . PRO A 1 193 ? 69.562 54.312 -48.406 1 27.22 193 PRO A C 1
ATOM 1404 O O . PRO A 1 193 ? 69.438 53.438 -49.281 1 27.22 193 PRO A O 1
ATOM 1407 N N . ASN A 1 194 ? 68.375 54.438 -47.812 1 28.31 194 ASN A N 1
ATOM 1408 C CA . ASN A 1 194 ? 67.125 54.344 -48.562 1 28.31 194 ASN A CA 1
ATOM 1409 C C . ASN A 1 194 ? 67 55.469 -49.594 1 28.31 194 ASN A C 1
ATOM 1411 O O . ASN A 1 194 ? 66.875 56.625 -49.25 1 28.31 194 ASN A O 1
ATOM 1415 N N . PRO A 1 195 ? 67.5 55.344 -50.781 1 29.14 195 PRO A N 1
ATOM 1416 C CA . PRO A 1 195 ? 67.562 56.406 -51.781 1 29.14 195 PRO A CA 1
ATOM 1417 C C . PRO A 1 195 ? 66.25 57.156 -52 1 29.14 195 PRO A C 1
ATOM 1419 O O . PRO A 1 195 ? 66.25 58.375 -51.906 1 29.14 195 PRO A O 1
ATOM 1422 N N . PHE A 1 196 ? 65.562 56.906 -53.25 1 29.75 196 PHE A N 1
ATOM 1423 C CA . PHE A 1 196 ? 64.812 57.656 -54.281 1 29.75 196 PHE A CA 1
ATOM 1424 C C . PHE A 1 196 ? 63.406 57.969 -53.812 1 29.75 196 PHE A C 1
ATOM 1426 O O . PHE A 1 196 ? 62.781 57.125 -53.156 1 29.75 196 PHE A O 1
ATOM 1433 N N . GLY A 1 197 ? 63 59.281 -53.75 1 27.27 197 GLY A N 1
ATOM 1434 C CA . GLY A 1 197 ? 62.094 60.312 -53.281 1 27.27 197 GLY A CA 1
ATOM 1435 C C . GLY A 1 197 ? 60.656 60.094 -53.719 1 27.27 197 GLY A C 1
ATOM 1436 O O . GLY A 1 197 ? 59.75 60.469 -53 1 27.27 197 GLY A O 1
ATOM 1437 N N . ASN A 1 198 ? 60.344 60 -55 1 25.27 198 ASN A N 1
ATOM 1438 C CA . ASN A 1 198 ? 59.562 60.844 -55.906 1 25.27 198 ASN A CA 1
ATOM 1439 C C . ASN A 1 198 ? 58.062 60.469 -55.812 1 25.27 198 ASN A C 1
ATOM 1441 O O . ASN A 1 198 ? 57.219 61.375 -55.719 1 25.27 198 ASN A O 1
ATOM 1445 N N . LEU A 1 199 ? 57.5 59.438 -56.656 1 26.05 199 LEU A N 1
ATOM 1446 C CA . LEU A 1 199 ? 56.531 59.656 -57.719 1 26.05 199 LEU A CA 1
ATOM 1447 C C . LEU A 1 199 ? 55.125 59.75 -57.125 1 26.05 199 LEU A C 1
ATOM 1449 O O . LEU A 1 199 ? 54.781 59.031 -56.188 1 26.05 199 LEU A O 1
ATOM 1453 N N . LYS A 1 200 ? 54.031 60.562 -57.812 1 25.02 200 LYS A N 1
ATOM 1454 C CA . LYS A 1 200 ? 52.625 60.938 -57.781 1 25.02 200 LYS A CA 1
ATOM 1455 C C . LYS A 1 200 ? 51.75 59.75 -57.562 1 25.02 200 LYS A C 1
ATOM 1457 O O . LYS A 1 200 ? 51.969 58.688 -58.188 1 25.02 200 LYS A O 1
ATOM 1462 N N . MET B 1 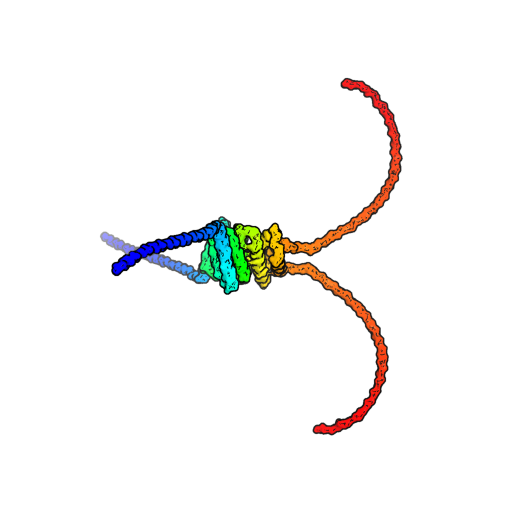1 ? -52.594 -70.188 -81.5 1 29.84 1 MET B N 1
ATOM 1463 C CA . MET B 1 1 ? -51.969 -68.938 -81.125 1 29.84 1 MET B CA 1
ATOM 1464 C C . MET B 1 1 ? -51.625 -68.938 -79.625 1 29.84 1 MET B C 1
ATOM 1466 O O . MET B 1 1 ? -52.5 -69.125 -78.812 1 29.84 1 MET B O 1
ATOM 1470 N N . ARG B 1 2 ? -50.25 -69.125 -79.25 1 35.25 2 ARG B N 1
ATOM 1471 C CA . ARG B 1 2 ? -49.438 -69.5 -78.125 1 35.25 2 ARG B CA 1
ATOM 1472 C C . ARG B 1 2 ? -49.438 -68.375 -77.062 1 35.25 2 ARG B C 1
ATOM 1474 O O . ARG B 1 2 ? -49.25 -67.188 -77.438 1 35.25 2 ARG B O 1
ATOM 1481 N N . ALA B 1 3 ? -50.188 -68.438 -76 1 41.44 3 ALA B N 1
ATOM 1482 C CA . ALA B 1 3 ? -50.375 -67.75 -74.75 1 41.44 3 ALA B CA 1
ATOM 1483 C C . ALA B 1 3 ? -49.031 -67.5 -74.062 1 41.44 3 ALA B C 1
ATOM 1485 O O . ALA B 1 3 ? -48.375 -68.438 -73.625 1 41.44 3 ALA B O 1
ATOM 1486 N N . SER B 1 4 ? -48.156 -66.562 -74.625 1 37 4 SER B N 1
ATOM 1487 C CA . SER B 1 4 ? -46.875 -66.188 -74 1 37 4 SER B CA 1
ATOM 1488 C C . SER B 1 4 ? -47.031 -65.75 -72.562 1 37 4 SER B C 1
ATOM 1490 O O . SER B 1 4 ? -47.875 -64.875 -72.25 1 37 4 SER B O 1
ATOM 1492 N N . LYS B 1 5 ? -46.844 -66.625 -71.625 1 36.06 5 LYS B N 1
ATOM 1493 C CA . LYS B 1 5 ? -46.812 -66.562 -70.125 1 36.06 5 LYS B CA 1
ATOM 1494 C C . LYS B 1 5 ? -45.812 -65.5 -69.688 1 36.06 5 LYS B C 1
ATOM 1496 O O . LYS B 1 5 ? -44.625 -65.625 -70 1 36.06 5 LYS B O 1
ATOM 1501 N N . LEU B 1 6 ? -46.156 -64.188 -69.812 1 40.19 6 LEU B N 1
ATOM 1502 C CA . LEU B 1 6 ? -45.344 -63.094 -69.25 1 40.19 6 LEU B CA 1
ATOM 1503 C C . LEU B 1 6 ? -45.031 -63.312 -67.812 1 40.19 6 LEU B C 1
ATOM 1505 O O . LEU B 1 6 ? -45.969 -63.406 -66.938 1 40.19 6 LEU B O 1
ATOM 1509 N N . ASN B 1 7 ? -44 -64.062 -67.5 1 37.5 7 ASN B N 1
ATOM 1510 C CA . ASN B 1 7 ? -43.438 -64.25 -66.125 1 37.5 7 ASN B CA 1
ATOM 1511 C C . ASN B 1 7 ? -43.094 -62.906 -65.5 1 37.5 7 ASN B C 1
ATOM 1513 O O . ASN B 1 7 ? -42.25 -62.188 -66 1 37.5 7 ASN B O 1
ATOM 1517 N N . VAL B 1 8 ? -44 -62.156 -64.875 1 44.09 8 VAL B N 1
ATOM 1518 C CA . VAL B 1 8 ? -43.875 -60.969 -64 1 44.09 8 VAL B CA 1
ATOM 1519 C C . VAL B 1 8 ? -42.781 -61.219 -62.969 1 44.09 8 VAL B C 1
ATOM 1521 O O . VAL B 1 8 ? -42.906 -62.094 -62.125 1 44.09 8 VAL B O 1
ATOM 1524 N N . GLY B 1 9 ? -41.438 -61.125 -63.312 1 38.25 9 GLY B N 1
ATOM 1525 C CA . GLY B 1 9 ? -40.312 -61.156 -62.406 1 38.25 9 GLY B CA 1
ATOM 1526 C C . GLY B 1 9 ? -40.438 -60.125 -61.281 1 38.25 9 GLY B C 1
ATOM 1527 O O . GLY B 1 9 ? -40.656 -58.938 -61.531 1 38.25 9 GLY B O 1
ATOM 1528 N N . LEU B 1 10 ? -40.938 -60.5 -60.094 1 41.44 10 LEU B N 1
ATOM 1529 C CA . LEU B 1 10 ? -41.031 -59.812 -58.812 1 41.44 10 LEU B CA 1
ATOM 1530 C C . LEU B 1 10 ? -39.688 -59.25 -58.438 1 41.44 10 LEU B C 1
ATOM 1532 O O . LEU B 1 10 ? -38.719 -60 -58.188 1 41.44 10 LEU B O 1
ATOM 1536 N N . ILE B 1 11 ? -39.25 -58.094 -58.969 1 43.5 11 ILE B N 1
ATOM 1537 C CA . ILE B 1 11 ? -38.062 -57.375 -58.531 1 43.5 11 ILE B CA 1
ATOM 1538 C C . ILE B 1 11 ? -38.219 -57 -57.062 1 43.5 11 ILE B C 1
ATOM 1540 O O . ILE B 1 11 ? -39.094 -56.219 -56.688 1 43.5 11 ILE B O 1
ATOM 1544 N N . VAL B 1 12 ? -37.969 -57.875 -56.062 1 43.84 12 VAL B N 1
ATOM 1545 C CA . VAL B 1 12 ? -37.906 -57.594 -54.656 1 43.84 12 VAL B CA 1
ATOM 1546 C C . VAL B 1 12 ? -36.844 -56.531 -54.375 1 43.84 12 VAL B C 1
ATOM 1548 O O . VAL B 1 12 ? -35.656 -56.75 -54.688 1 43.84 12 VAL B O 1
ATOM 1551 N N . SER B 1 13 ? -37.156 -55.25 -54.469 1 44.97 13 SER B N 1
ATOM 1552 C CA . SER B 1 13 ? -36.312 -54.125 -54.031 1 44.97 13 SER B CA 1
ATOM 1553 C C . SER B 1 13 ? -35.812 -54.344 -52.625 1 44.97 13 SER B C 1
ATOM 1555 O O . SER B 1 13 ? -36.625 -54.5 -51.688 1 44.97 13 SER B O 1
ATOM 1557 N N . ALA B 1 14 ? -34.656 -55 -52.375 1 43.91 14 ALA B N 1
ATOM 1558 C CA . ALA B 1 14 ? -33.938 -55.094 -51.125 1 43.91 14 ALA B CA 1
ATOM 1559 C C . ALA B 1 14 ? -33.688 -53.688 -50.531 1 43.91 14 ALA B C 1
ATOM 1561 O O . ALA B 1 14 ? -32.969 -52.875 -51.125 1 43.91 14 ALA B O 1
ATOM 1562 N N . MET B 1 15 ? -34.656 -53.125 -49.844 1 43.38 15 MET B N 1
ATOM 1563 C CA . MET B 1 15 ? -34.5 -51.938 -49 1 43.38 15 MET B CA 1
ATOM 1564 C C . MET B 1 15 ? -33.312 -52.062 -48.094 1 43.38 15 MET B C 1
ATOM 1566 O O . MET B 1 15 ? -33.281 -52.938 -47.219 1 43.38 15 MET B O 1
ATOM 1570 N N . LEU B 1 16 ? -32.062 -51.812 -48.562 1 43.91 16 LEU B N 1
ATOM 1571 C CA . LEU B 1 16 ? -30.875 -51.656 -47.719 1 43.91 16 LEU B CA 1
ATOM 1572 C C . LEU B 1 16 ? -31.125 -50.625 -46.625 1 43.91 16 LEU B C 1
ATOM 1574 O O . LEU B 1 16 ? -31.312 -49.438 -46.906 1 43.91 16 LEU B O 1
ATOM 1578 N N . VAL B 1 17 ? -31.781 -51 -45.5 1 47.06 17 VAL B N 1
ATOM 1579 C CA . VAL B 1 17 ? -31.828 -50.188 -44.281 1 47.06 17 VAL B CA 1
ATOM 1580 C C . VAL B 1 17 ? -30.422 -49.812 -43.844 1 47.06 17 VAL B C 1
ATOM 1582 O O . VAL B 1 17 ? -29.641 -50.719 -43.469 1 47.06 17 VAL B O 1
ATOM 1585 N N . LEU B 1 18 ? -29.75 -48.844 -44.438 1 44.81 18 LEU B N 1
ATOM 1586 C CA . LEU B 1 18 ? -28.547 -48.219 -43.875 1 44.81 18 LEU B CA 1
ATOM 1587 C C . LEU B 1 18 ? -28.781 -47.844 -42.406 1 44.81 18 LEU B C 1
ATOM 1589 O O . LEU B 1 18 ? -29.609 -46.969 -42.125 1 44.81 18 LEU B O 1
ATOM 1593 N N . ALA B 1 19 ? -28.734 -48.781 -41.469 1 44.19 19 ALA B N 1
ATOM 1594 C CA . ALA B 1 19 ? -28.609 -48.438 -40.062 1 44.19 19 ALA B CA 1
ATOM 1595 C C . ALA B 1 19 ? -27.516 -47.406 -39.844 1 44.19 19 ALA B C 1
ATOM 1597 O O . ALA B 1 19 ? -26.328 -47.688 -40 1 44.19 19 ALA B O 1
ATOM 1598 N N . LEU B 1 20 ? -27.703 -46.125 -40.188 1 47.91 20 LEU B N 1
ATOM 1599 C CA . LEU B 1 20 ? -26.859 -45.062 -39.656 1 47.91 20 LEU B CA 1
ATOM 1600 C C . LEU B 1 20 ? -26.641 -45.25 -38.156 1 47.91 20 LEU B C 1
ATOM 1602 O O . LEU B 1 20 ? -27.562 -45.125 -37.375 1 47.91 20 LEU B O 1
ATOM 1606 N N . GLY B 1 21 ? -25.906 -46.281 -37.656 1 47.38 21 GLY B N 1
ATOM 1607 C CA . GLY B 1 21 ? -25.391 -46.25 -36.312 1 47.38 21 GLY B CA 1
ATOM 1608 C C . GLY B 1 21 ? -24.922 -44.844 -35.906 1 47.38 21 GLY B C 1
ATOM 1609 O O . GLY B 1 21 ? -23.938 -44.344 -36.438 1 47.38 21 GLY B O 1
ATOM 1610 N N . GLY B 1 22 ? -25.844 -43.969 -35.625 1 48.66 22 GLY B N 1
ATOM 1611 C CA . GLY B 1 22 ? -25.453 -42.75 -34.938 1 48.66 22 GLY B CA 1
ATOM 1612 C C . GLY B 1 22 ? -24.469 -43 -33.812 1 48.66 22 GLY B C 1
ATOM 1613 O O . GLY B 1 22 ? -24.781 -43.656 -32.844 1 48.66 22 GLY B O 1
ATOM 1614 N N . CYS B 1 23 ? -23.188 -43.219 -34.031 1 47.03 23 CYS B N 1
ATOM 1615 C CA . CYS B 1 23 ? -22.172 -43.062 -33 1 47.03 23 CYS B CA 1
ATOM 1616 C C . CYS B 1 23 ? -22.5 -41.875 -32.094 1 47.03 23 CYS B C 1
ATOM 1618 O O . CYS B 1 23 ? -22.438 -40.719 -32.531 1 47.03 23 CYS B O 1
ATOM 1620 N N . THR B 1 24 ? -23.531 -42.031 -31.234 1 51.28 24 THR B N 1
ATOM 1621 C CA . THR B 1 24 ? -23.516 -41.094 -30.141 1 51.28 24 THR B CA 1
ATOM 1622 C C . THR B 1 24 ? -22.109 -40.906 -29.594 1 51.28 24 THR B C 1
ATOM 1624 O O . THR B 1 24 ? -21.516 -41.844 -29.062 1 51.28 24 THR B O 1
ATOM 1627 N N . ASN B 1 25 ? -21.234 -40.281 -30.312 1 50.19 25 ASN B N 1
ATOM 1628 C CA . ASN B 1 25 ? -20 -39.812 -29.688 1 50.19 25 ASN B CA 1
ATOM 1629 C C . ASN B 1 25 ? -20.266 -39.25 -28.297 1 50.19 25 ASN B C 1
ATOM 1631 O O . ASN B 1 25 ? -20.703 -38.094 -28.156 1 50.19 25 ASN B O 1
ATOM 1635 N N . ILE B 1 26 ? -20.688 -40 -27.453 1 51.78 26 ILE B N 1
ATOM 1636 C CA . ILE B 1 26 ? -20.703 -39.594 -26.047 1 51.78 26 ILE B CA 1
ATOM 1637 C C . ILE B 1 26 ? -19.375 -38.938 -25.688 1 51.78 26 ILE B C 1
ATOM 1639 O O . ILE B 1 26 ? -18.344 -39.625 -25.656 1 51.78 26 ILE B O 1
ATOM 1643 N N . GLN B 1 27 ? -19.188 -37.719 -26.125 1 54.72 27 GLN B N 1
ATOM 1644 C CA . GLN B 1 27 ? -18.062 -37 -25.531 1 54.72 27 GLN B CA 1
ATOM 1645 C C . GLN B 1 27 ? -17.969 -37.281 -24.031 1 54.72 27 GLN B C 1
ATOM 1647 O O . GLN B 1 27 ? -18.984 -37.219 -23.312 1 54.72 27 GLN B O 1
ATOM 1652 N N . PRO B 1 28 ? -17.047 -37.969 -23.547 1 55.31 28 PRO B N 1
ATOM 1653 C CA . PRO B 1 28 ? -16.969 -38.156 -22.094 1 55.31 28 PRO B CA 1
ATOM 1654 C C . PRO B 1 28 ? -17.422 -36.938 -21.312 1 55.31 28 PRO B C 1
ATOM 1656 O O . PRO B 1 28 ? -17.094 -35.812 -21.703 1 55.31 28 PRO B O 1
ATOM 1659 N N . LYS B 1 29 ? -18.406 -37.062 -20.594 1 55.41 29 LYS B N 1
ATOM 1660 C CA . LYS B 1 29 ? -18.875 -36.062 -19.672 1 55.41 29 LYS B CA 1
ATOM 1661 C C . LYS B 1 29 ? -17.688 -35.375 -18.953 1 55.41 29 LYS B C 1
ATOM 1663 O O . LYS B 1 29 ? -16.891 -36.062 -18.312 1 55.41 29 LYS B O 1
ATOM 1668 N N . SER B 1 30 ? -17.203 -34.281 -19.516 1 64.56 30 SER B N 1
ATOM 1669 C CA . SER B 1 30 ? -16.141 -33.594 -18.797 1 64.56 30 SER B CA 1
ATOM 1670 C C . SER B 1 30 ? -16.406 -33.562 -17.297 1 64.56 30 SER B C 1
ATOM 1672 O O . SER B 1 30 ? -17.531 -33.375 -16.859 1 64.56 30 SER B O 1
ATOM 1674 N N . ASN B 1 31 ? -15.578 -34.125 -16.453 1 70.81 31 ASN B N 1
ATOM 1675 C CA . ASN B 1 31 ? -15.664 -34.031 -15 1 70.81 31 ASN B CA 1
ATOM 1676 C C . ASN B 1 31 ? -15.859 -32.625 -14.508 1 70.81 31 ASN B C 1
ATOM 1678 O O . ASN B 1 31 ? -15.289 -31.672 -15.07 1 70.81 31 ASN B O 1
ATOM 1682 N N . PRO B 1 32 ? -16.859 -32.469 -13.688 1 75.44 32 PRO B N 1
ATOM 1683 C CA . PRO B 1 32 ? -17.141 -31.125 -13.188 1 75.44 32 PRO B CA 1
ATOM 1684 C C . PRO B 1 32 ? -15.875 -30.359 -12.805 1 75.44 32 PRO B C 1
ATOM 1686 O O . PRO B 1 32 ? -15.789 -29.156 -13.031 1 75.44 32 PRO B O 1
ATOM 1689 N N . GLY B 1 33 ? -14.969 -31 -12.273 1 77.19 33 GLY B N 1
ATOM 1690 C CA . GLY B 1 33 ? -13.703 -30.359 -11.93 1 77.19 33 GLY B CA 1
ATOM 1691 C C . GLY B 1 33 ? -12.953 -29.844 -13.133 1 77.19 33 GLY B C 1
ATOM 1692 O O . GLY B 1 33 ? -12.406 -28.734 -13.102 1 77.19 33 GLY 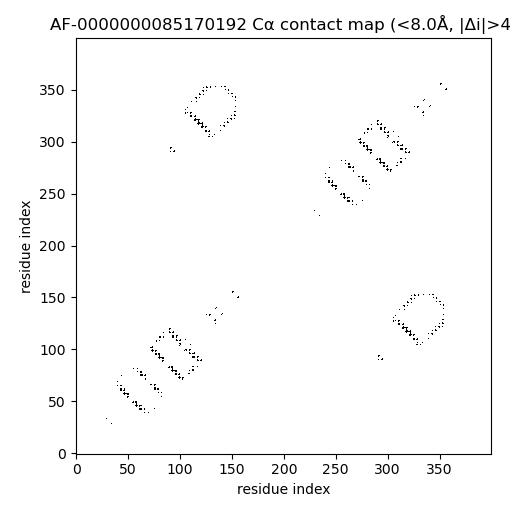B O 1
ATOM 1693 N N . ASP B 1 34 ? -13.023 -30.625 -14.148 1 82.62 34 ASP B N 1
ATOM 1694 C CA . ASP B 1 34 ? -12.352 -30.234 -15.391 1 82.62 34 ASP B CA 1
ATOM 1695 C C . ASP B 1 34 ? -13.055 -29.047 -16.031 1 82.62 34 ASP B C 1
ATOM 1697 O O . ASP B 1 34 ? -12.398 -28.141 -16.578 1 82.62 34 ASP B O 1
ATOM 1701 N N . ASP B 1 35 ? -14.359 -29.078 -15.93 1 81.81 35 ASP B N 1
ATOM 1702 C CA . ASP B 1 35 ? -15.141 -27.969 -16.484 1 81.81 35 ASP B CA 1
ATOM 1703 C C . ASP B 1 35 ? -14.852 -26.672 -15.766 1 81.81 35 ASP B C 1
ATOM 1705 O O . ASP B 1 35 ? -14.75 -25.609 -16.391 1 81.81 35 ASP B O 1
ATOM 1709 N N . ALA B 1 36 ? -14.766 -26.828 -14.508 1 83.81 36 ALA B N 1
ATOM 1710 C CA . ALA B 1 36 ? -14.469 -25.641 -13.711 1 83.81 36 ALA B CA 1
ATOM 1711 C C . ALA B 1 36 ? -13.086 -25.078 -14.039 1 83.81 36 ALA B C 1
ATOM 1713 O O . ALA B 1 36 ? -12.906 -23.875 -14.18 1 83.81 36 ALA B O 1
ATOM 1714 N N . LYS B 1 37 ? -12.219 -25.906 -14.117 1 87 37 LYS B N 1
ATOM 1715 C CA . LYS B 1 37 ? -10.859 -25.5 -14.453 1 87 37 LYS B CA 1
ATOM 1716 C C . LYS B 1 37 ? -10.805 -24.844 -15.828 1 87 37 LYS B C 1
ATOM 1718 O O . LYS B 1 37 ? -10.117 -23.844 -16.016 1 87 37 LYS B O 1
ATOM 1723 N N . ASN B 1 38 ? -11.508 -25.453 -16.656 1 88 38 ASN B N 1
ATOM 1724 C CA . ASN B 1 38 ? -11.555 -24.891 -18 1 88 38 ASN B CA 1
ATOM 1725 C C . ASN B 1 38 ? -12.219 -23.516 -18.016 1 88 38 ASN B C 1
ATOM 1727 O O . ASN B 1 38 ? -11.773 -22.625 -18.734 1 88 38 ASN B O 1
ATOM 1731 N N . ALA B 1 39 ? -13.227 -23.391 -17.266 1 89.69 39 ALA B N 1
ATOM 1732 C CA . ALA B 1 39 ? -13.914 -22.109 -17.188 1 89.69 39 ALA B CA 1
ATOM 1733 C C . ALA B 1 39 ? -13 -21.047 -16.594 1 89.69 39 ALA B C 1
ATOM 1735 O O . ALA B 1 39 ? -13 -19.891 -17.047 1 89.69 39 ALA B O 1
ATOM 1736 N N . LEU B 1 40 ? -12.281 -21.406 -15.641 1 94.69 40 LEU B N 1
ATOM 1737 C CA . LEU B 1 40 ? -11.32 -20.5 -15.016 1 94.69 40 LEU B CA 1
ATOM 1738 C C . LEU B 1 40 ? -10.258 -20.062 -16.016 1 94.69 40 LEU B C 1
ATOM 1740 O O . LEU B 1 40 ? -10 -18.859 -16.156 1 94.69 40 LEU B O 1
ATOM 1744 N N . GLU B 1 41 ? -9.742 -21 -16.688 1 95 41 GLU B N 1
ATOM 1745 C CA . GLU B 1 41 ? -8.68 -20.719 -17.656 1 95 41 GLU B CA 1
ATOM 1746 C C . GLU B 1 41 ? -9.195 -19.859 -18.797 1 95 41 GLU B C 1
ATOM 1748 O O . GLU B 1 41 ? -8.484 -18.984 -19.297 1 95 41 GLU B O 1
ATOM 1753 N N . SER B 1 42 ? -10.375 -20.172 -19.156 1 94.12 42 SER B N 1
ATOM 1754 C CA . SER B 1 42 ? -10.992 -19.391 -20.219 1 94.12 42 SER B CA 1
ATOM 1755 C C . SER B 1 42 ? -11.195 -17.938 -19.781 1 94.12 42 SER B C 1
ATOM 1757 O O . SER B 1 42 ? -10.961 -17.016 -20.562 1 94.12 42 SER B O 1
ATOM 1759 N N . GLY B 1 43 ? -11.633 -17.719 -18.578 1 95.06 43 GLY B N 1
ATOM 1760 C CA . GLY B 1 43 ? -11.805 -16.375 -18.047 1 95.06 43 GLY B CA 1
ATOM 1761 C C . GLY B 1 43 ? -10.5 -15.609 -17.953 1 95.06 43 GLY B C 1
ATOM 1762 O O . GLY B 1 43 ? -10.438 -14.43 -18.312 1 95.06 43 GLY B O 1
ATOM 1763 N N . LEU B 1 44 ? -9.492 -16.234 -17.531 1 96.81 44 LEU B N 1
ATOM 1764 C CA . LEU B 1 44 ? -8.172 -15.609 -17.453 1 96.81 44 LEU B CA 1
ATOM 1765 C C . LEU B 1 44 ? -7.664 -15.242 -18.844 1 96.81 44 LEU B C 1
ATOM 1767 O O . LEU B 1 44 ? -7.098 -14.164 -19.031 1 96.81 44 LEU B O 1
ATOM 1771 N N . ALA B 1 45 ? -7.934 -16.141 -19.766 1 96.69 45 ALA B N 1
ATOM 1772 C CA . ALA B 1 45 ? -7.512 -15.898 -21.141 1 96.69 45 ALA B CA 1
ATOM 1773 C C . ALA B 1 45 ? -8.25 -14.703 -21.734 1 96.69 45 ALA B C 1
ATOM 1775 O O . ALA B 1 45 ? -7.664 -13.914 -22.484 1 96.69 45 ALA B O 1
ATOM 1776 N N . GLN B 1 46 ? -9.508 -14.648 -21.453 1 96.88 46 GLN B N 1
ATOM 1777 C CA . GLN B 1 46 ? -10.305 -13.516 -21.922 1 96.88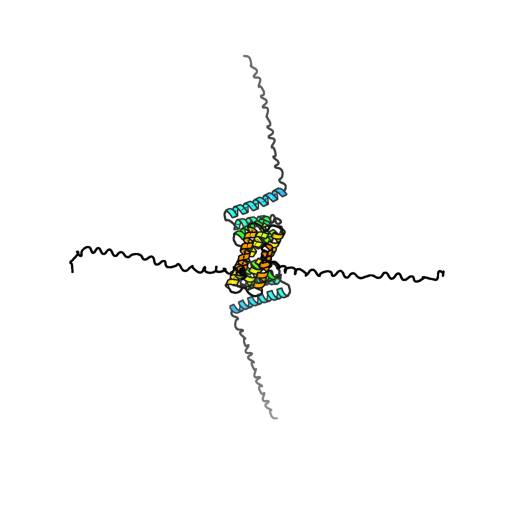 46 GLN B CA 1
ATOM 1778 C C . GLN B 1 46 ? -9.758 -12.195 -21.375 1 96.88 46 GLN B C 1
ATOM 1780 O O . GLN B 1 46 ? -9.688 -11.203 -22.094 1 96.88 46 GLN B O 1
ATOM 1785 N N . ALA B 1 47 ? -9.391 -12.156 -20.125 1 97.62 47 ALA B N 1
ATOM 1786 C CA . ALA B 1 47 ? -8.836 -10.961 -19.5 1 97.62 47 ALA B CA 1
ATOM 1787 C C . ALA B 1 47 ? -7.504 -10.578 -20.125 1 97.62 47 ALA B C 1
ATOM 1789 O O . ALA B 1 47 ? -7.25 -9.398 -20.391 1 97.62 47 ALA B O 1
ATOM 1790 N N . ASN B 1 48 ? -6.715 -11.539 -20.391 1 96.25 48 ASN B N 1
ATOM 1791 C CA . ASN B 1 48 ? -5.426 -11.297 -21.031 1 96.25 48 ASN B CA 1
ATOM 1792 C C . ASN B 1 48 ? -5.594 -10.695 -22.422 1 96.25 48 ASN B C 1
ATOM 1794 O O . ASN B 1 48 ? -4.848 -9.797 -22.812 1 96.25 48 ASN B O 1
ATOM 1798 N N . ALA B 1 49 ? -6.539 -11.234 -23.125 1 96.88 49 ALA B N 1
ATOM 1799 C CA . ALA B 1 49 ? -6.816 -10.719 -24.469 1 96.88 49 ALA B CA 1
ATOM 1800 C C . ALA B 1 49 ? -7.281 -9.266 -24.422 1 96.88 49 ALA B C 1
ATOM 1802 O O . ALA B 1 49 ? -6.828 -8.438 -25.203 1 96.88 49 ALA B O 1
ATOM 1803 N N . ALA B 1 50 ? -8.133 -8.961 -23.5 1 97.19 50 ALA B N 1
ATOM 1804 C CA . ALA B 1 50 ? -8.625 -7.598 -23.344 1 97.19 50 ALA B CA 1
ATOM 1805 C C . ALA B 1 50 ? -7.484 -6.645 -22.984 1 97.19 50 ALA B C 1
ATOM 1807 O O . ALA B 1 50 ? -7.391 -5.547 -23.547 1 97.19 50 ALA B O 1
ATOM 1808 N N . HIS B 1 51 ? -6.586 -7.078 -22.125 1 96.75 51 HIS B N 1
ATOM 1809 C CA . HIS B 1 51 ? -5.441 -6.262 -21.734 1 96.75 51 HIS B CA 1
ATOM 1810 C C . HIS B 1 51 ? -4.508 -6.02 -22.906 1 96.75 51 HIS B C 1
ATOM 1812 O O . HIS B 1 51 ? -3.99 -4.914 -23.078 1 96.75 51 HIS B O 1
ATOM 1818 N N . ALA B 1 52 ? -4.32 -7.008 -23.688 1 96.19 52 ALA B N 1
ATOM 1819 C CA . ALA B 1 52 ? -3.447 -6.906 -24.859 1 96.19 52 ALA B CA 1
ATOM 1820 C C . ALA B 1 52 ? -3.984 -5.891 -25.859 1 96.19 52 ALA B C 1
ATOM 1822 O O . ALA B 1 52 ? -3.215 -5.27 -26.594 1 96.19 52 ALA B O 1
ATOM 1823 N N . GLU B 1 53 ? -5.27 -5.664 -25.828 1 96.56 53 GLU B N 1
ATOM 1824 C CA . GLU B 1 53 ? -5.918 -4.703 -26.719 1 96.56 53 GLU B CA 1
ATOM 1825 C C . GLU B 1 53 ? -5.996 -3.324 -26.062 1 96.56 53 GLU B C 1
ATOM 1827 O O . GLU B 1 53 ? -6.582 -2.398 -26.641 1 96.56 53 GLU B O 1
ATOM 1832 N N . GLY B 1 54 ? -5.516 -3.232 -24.844 1 95.44 54 GLY B N 1
ATOM 1833 C CA . GLY B 1 54 ? -5.496 -1.953 -24.156 1 95.44 54 GLY B CA 1
ATOM 1834 C C . GLY B 1 54 ? -6.754 -1.688 -23.359 1 95.44 54 GLY B C 1
ATOM 1835 O O . GLY B 1 54 ? -6.91 -0.614 -22.766 1 95.44 54 GLY B O 1
ATOM 1836 N N . LYS B 1 55 ? -7.605 -2.664 -23.344 1 96.38 55 LYS B N 1
ATOM 1837 C CA . LYS B 1 55 ? -8.859 -2.529 -22.609 1 96.38 55 LYS B CA 1
ATOM 1838 C C . LYS B 1 55 ? -8.719 -3.018 -21.172 1 96.38 55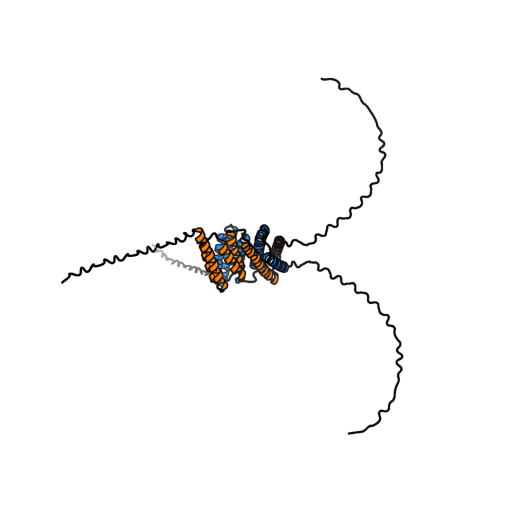 LYS B C 1
ATOM 1840 O O . LYS B 1 55 ? -9.391 -3.963 -20.766 1 96.38 55 LYS B O 1
ATOM 1845 N N . THR B 1 56 ? -7.969 -2.402 -20.406 1 96.31 56 THR B N 1
ATOM 1846 C CA . THR B 1 56 ? -7.574 -2.838 -19.078 1 96.31 56 THR B CA 1
ATOM 1847 C C . THR B 1 56 ? -8.781 -2.877 -18.141 1 96.31 56 THR B C 1
ATOM 1849 O O . THR B 1 56 ? -8.922 -3.803 -17.344 1 96.31 56 THR B O 1
ATOM 1852 N N . ASP B 1 57 ? -9.664 -1.923 -18.203 1 95.69 57 ASP B N 1
ATOM 1853 C CA . ASP B 1 57 ? -10.836 -1.91 -17.344 1 95.69 57 ASP B CA 1
ATOM 1854 C C . ASP B 1 57 ? -11.75 -3.102 -17.625 1 95.69 57 ASP B C 1
ATOM 1856 O O . ASP B 1 57 ? -12.328 -3.682 -16.703 1 95.69 57 ASP B O 1
ATOM 1860 N N . GLU B 1 58 ? -11.836 -3.361 -18.844 1 97.25 58 GLU B N 1
ATOM 1861 C CA . GLU B 1 58 ? -12.602 -4.551 -19.203 1 97.25 58 GLU B CA 1
ATOM 1862 C C . GLU B 1 58 ? -11.93 -5.816 -18.672 1 97.25 58 GLU B C 1
ATOM 1864 O O . GLU B 1 58 ? -12.609 -6.727 -18.188 1 97.25 58 GLU B O 1
ATOM 1869 N N . ALA B 1 59 ? -10.602 -5.891 -18.797 1 98.44 59 ALA B N 1
ATOM 1870 C CA . ALA B 1 59 ? -9.852 -7.027 -18.266 1 98.44 59 ALA B CA 1
ATOM 1871 C C . ALA B 1 59 ? -10.125 -7.215 -16.781 1 98.44 59 ALA B C 1
ATOM 1873 O O . ALA B 1 59 ? -10.406 -8.328 -16.328 1 98.44 59 ALA B O 1
ATOM 1874 N N . VAL B 1 60 ? -10.109 -6.125 -16.047 1 98.38 60 VAL B N 1
ATOM 1875 C CA . VAL B 1 60 ? -10.328 -6.172 -14.602 1 98.38 60 VAL B CA 1
ATOM 1876 C C . VAL B 1 60 ? -11.758 -6.625 -14.305 1 98.38 60 VAL B C 1
ATOM 1878 O O . VAL B 1 60 ? -11.984 -7.414 -13.383 1 98.38 60 VAL B O 1
ATOM 1881 N N . SER B 1 61 ? -12.719 -6.18 -15.07 1 98.12 61 SER B N 1
ATOM 1882 C CA . SER B 1 61 ? -14.109 -6.578 -14.883 1 98.12 61 SER B CA 1
ATOM 1883 C C . SER B 1 61 ? -14.289 -8.078 -15.102 1 98.12 61 SER B C 1
ATOM 1885 O O . SER B 1 61 ? -14.992 -8.742 -14.336 1 98.12 61 SER B O 1
ATOM 1887 N N . VAL B 1 62 ? -13.664 -8.555 -16.125 1 98.12 62 VAL B N 1
ATOM 1888 C CA . VAL B 1 62 ? -13.719 -9.984 -16.422 1 98.12 62 VAL B CA 1
ATOM 1889 C C . VAL B 1 62 ? -13.102 -10.766 -15.258 1 98.12 62 VAL B C 1
ATOM 1891 O O . VAL B 1 62 ? -13.672 -11.75 -14.789 1 98.12 62 VAL B O 1
ATOM 1894 N N . LEU B 1 63 ? -12 -10.32 -14.781 1 98.69 63 LEU B N 1
ATOM 1895 C CA . LEU B 1 63 ? -11.297 -11.008 -13.695 1 98.69 63 LEU B CA 1
ATOM 1896 C C . LEU B 1 63 ? -12.125 -10.992 -12.414 1 98.69 63 LEU B C 1
ATOM 1898 O O . LEU B 1 63 ? -12.141 -11.969 -11.672 1 98.69 63 LEU B O 1
ATOM 1902 N N . LYS B 1 64 ? -12.773 -9.875 -12.164 1 98.44 64 LYS B N 1
ATOM 1903 C CA . LYS B 1 64 ? -13.648 -9.805 -10.992 1 98.44 64 LYS B CA 1
ATOM 1904 C C . LYS B 1 64 ? -14.805 -10.789 -11.102 1 98.44 64 LYS B C 1
ATOM 1906 O O . LYS B 1 64 ? -15.203 -11.398 -10.109 1 98.44 64 LYS B O 1
ATOM 1911 N N . ALA B 1 65 ? -15.359 -10.945 -12.25 1 97.88 65 ALA B N 1
ATOM 1912 C CA . ALA B 1 65 ? -16.406 -11.938 -12.484 1 97.88 65 ALA B CA 1
ATOM 1913 C C . ALA B 1 65 ? -15.883 -13.352 -12.258 1 97.88 65 ALA B C 1
ATOM 1915 O O . ALA B 1 65 ? -16.562 -14.18 -11.648 1 97.88 65 ALA B O 1
ATOM 1916 N N . VAL B 1 66 ? -14.695 -13.586 -12.805 1 98 66 VAL B N 1
ATOM 1917 C CA . VAL B 1 66 ? -14.055 -14.883 -12.617 1 98 66 VAL B CA 1
ATOM 1918 C C . VAL B 1 66 ? -13.836 -15.141 -11.125 1 98 66 VAL B C 1
ATOM 1920 O O . VAL B 1 66 ? -14.109 -16.234 -10.633 1 98 66 VAL B O 1
ATOM 1923 N N . ALA B 1 67 ? -13.398 -14.156 -10.391 1 98 67 ALA B N 1
ATOM 1924 C CA . ALA B 1 67 ? -13.156 -14.273 -8.953 1 98 67 ALA B CA 1
ATOM 1925 C C . ALA B 1 67 ? -14.445 -14.586 -8.203 1 98 67 ALA B C 1
ATOM 1927 O O . ALA B 1 67 ? -14.43 -15.305 -7.199 1 98 67 ALA B O 1
ATOM 1928 N N . SER B 1 68 ? -15.523 -13.984 -8.641 1 97.75 68 SER B N 1
ATOM 1929 C CA . SER B 1 68 ? -16.812 -14.234 -8.016 1 97.75 68 SER B CA 1
ATOM 1930 C C . SER B 1 68 ? -17.281 -15.664 -8.25 1 97.75 68 SER B C 1
ATOM 1932 O O . SER B 1 68 ? -17.906 -16.266 -7.383 1 97.75 68 SER B O 1
ATOM 1934 N N . ARG B 1 69 ? -16.953 -16.234 -9.367 1 96.19 69 ARG B N 1
ATOM 1935 C CA . ARG B 1 69 ? -17.344 -17.594 -9.727 1 96.19 69 ARG B CA 1
ATOM 1936 C C . ARG B 1 69 ? -16.438 -18.625 -9.055 1 96.19 69 ARG B C 1
ATOM 1938 O O . ARG B 1 69 ? -16.859 -19.734 -8.75 1 96.19 69 ARG B O 1
ATOM 1945 N N . PHE B 1 70 ? -15.211 -18.234 -8.844 1 96.94 70 PHE B N 1
ATOM 1946 C CA . PHE B 1 70 ? -14.219 -19.109 -8.242 1 96.94 70 PHE B CA 1
ATOM 1947 C C . PHE B 1 70 ? -13.555 -18.438 -7.043 1 96.94 70 PHE B C 1
ATOM 1949 O O . PHE B 1 70 ? -12.367 -18.141 -7.078 1 96.94 70 PHE B O 1
ATOM 1956 N N . PRO B 1 71 ? -14.234 -18.344 -5.977 1 97 71 PRO B N 1
ATOM 1957 C CA . PRO B 1 71 ? -13.797 -17.484 -4.871 1 97 71 PRO B CA 1
ATOM 1958 C C . PRO B 1 71 ? -12.547 -18.016 -4.176 1 97 71 PRO B C 1
ATOM 1960 O O . PRO B 1 71 ? -11.859 -17.266 -3.48 1 97 71 PRO B O 1
ATOM 1963 N N . ALA B 1 72 ? -12.172 -19.25 -4.379 1 97 72 ALA B N 1
ATOM 1964 C CA . ALA B 1 72 ? -11.016 -19.828 -3.701 1 97 72 ALA B CA 1
ATOM 1965 C C . ALA B 1 72 ? -9.75 -19.656 -4.535 1 97 72 ALA B C 1
ATOM 1967 O O . ALA B 1 72 ? -8.633 -19.828 -4.035 1 97 72 ALA B O 1
ATOM 1968 N N . ASP B 1 73 ? -9.953 -19.328 -5.758 1 97.88 73 ASP B N 1
ATOM 1969 C CA . ASP B 1 73 ? -8.797 -19.266 -6.645 1 97.88 73 ASP B CA 1
ATOM 1970 C C . ASP B 1 73 ? -8.078 -17.938 -6.512 1 97.88 73 ASP B C 1
ATOM 1972 O O . ASP B 1 73 ? -8.703 -16.875 -6.543 1 97.88 73 ASP B O 1
ATOM 1976 N N . LYS B 1 74 ? -6.801 -17.984 -6.426 1 98.44 74 LYS B N 1
ATOM 1977 C CA . LYS B 1 74 ? -5.973 -16.797 -6.227 1 98.44 74 LYS B CA 1
ATOM 1978 C C . LYS B 1 74 ? -5.719 -16.078 -7.551 1 98.44 74 LYS B C 1
ATOM 1980 O O . LYS B 1 74 ? -5.457 -14.867 -7.566 1 98.44 74 LYS B O 1
ATOM 1985 N N . ASN B 1 75 ? -5.785 -16.703 -8.625 1 98.44 75 ASN B N 1
ATOM 1986 C CA . ASN B 1 75 ? -5.188 -16.25 -9.875 1 98.44 75 ASN B CA 1
ATOM 1987 C C . ASN B 1 75 ? -5.875 -15 -10.406 1 98.44 75 ASN B C 1
ATOM 1989 O O . ASN B 1 75 ? -5.211 -14.078 -10.891 1 98.44 75 ASN B O 1
ATOM 1993 N N . PRO B 1 76 ? -7.258 -14.977 -10.359 1 98.69 76 PRO B N 1
ATOM 1994 C CA . PRO B 1 76 ? -7.859 -13.727 -10.812 1 98.69 76 PRO B CA 1
ATOM 1995 C C . PRO B 1 76 ? -7.328 -12.508 -10.047 1 98.69 76 PRO B C 1
ATOM 1997 O O . PRO B 1 76 ? -7.07 -11.461 -10.656 1 98.69 76 PRO B O 1
ATOM 2000 N N . TRP B 1 77 ? -7.074 -12.625 -8.812 1 98.81 77 TRP B N 1
ATOM 2001 C CA . TRP B 1 77 ? -6.59 -11.531 -7.973 1 98.81 77 TRP B CA 1
ATOM 2002 C C . TRP B 1 77 ? -5.137 -11.203 -8.289 1 98.81 77 TRP B C 1
ATOM 2004 O O . TRP B 1 77 ? -4.754 -10.031 -8.328 1 98.81 77 TRP B O 1
ATOM 2014 N N . ILE B 1 78 ? -4.324 -12.211 -8.531 1 98.81 78 ILE B N 1
ATOM 2015 C CA . ILE B 1 78 ? -2.936 -12 -8.922 1 98.81 78 ILE B CA 1
ATOM 2016 C C . ILE B 1 78 ? -2.889 -11.203 -10.227 1 98.81 78 ILE B C 1
ATOM 2018 O O . ILE B 1 78 ? -2.107 -10.258 -10.352 1 98.81 78 ILE B O 1
ATOM 2022 N N . ARG B 1 79 ? -3.742 -11.594 -11.102 1 98.69 79 ARG B N 1
ATOM 2023 C CA . ARG B 1 79 ? -3.734 -10.922 -12.391 1 98.69 79 ARG B CA 1
ATOM 2024 C C . ARG B 1 79 ? -4.188 -9.477 -12.258 1 98.69 79 ARG B C 1
ATOM 2026 O O . ARG B 1 79 ? -3.609 -8.578 -12.875 1 98.69 79 ARG B O 1
ATOM 2033 N N . ILE B 1 80 ? -5.188 -9.219 -11.461 1 98.69 80 ILE B N 1
ATOM 2034 C CA . ILE B 1 80 ? -5.609 -7.84 -11.234 1 98.69 80 ILE B CA 1
ATOM 2035 C C . ILE B 1 80 ? -4.461 -7.051 -10.602 1 98.69 80 ILE B C 1
ATOM 2037 O O . ILE B 1 80 ? -4.191 -5.918 -11 1 98.69 80 ILE B O 1
ATOM 2041 N N . ALA B 1 81 ? -3.766 -7.656 -9.609 1 98.88 81 ALA B N 1
ATOM 2042 C CA . ALA B 1 81 ? -2.635 -7.004 -8.953 1 98.88 81 ALA B CA 1
ATOM 2043 C C . ALA B 1 81 ? -1.561 -6.617 -9.969 1 98.88 81 ALA B C 1
ATOM 2045 O O . ALA B 1 81 ? -1.04 -5.5 -9.93 1 98.88 81 ALA B O 1
ATOM 2046 N N . GLN B 1 82 ? -1.313 -7.512 -10.867 1 98.44 82 GLN B N 1
ATOM 2047 C CA . GLN B 1 82 ? -0.304 -7.262 -11.891 1 98.44 82 GLN B CA 1
ATOM 2048 C C . GLN B 1 82 ? -0.736 -6.133 -12.828 1 98.44 82 GLN B C 1
ATOM 2050 O O . GLN B 1 82 ? 0.074 -5.281 -13.195 1 98.44 82 GLN B O 1
ATOM 2055 N N . LEU B 1 83 ? -1.991 -6.16 -13.234 1 98.31 83 LEU B N 1
ATOM 2056 C CA . LEU B 1 83 ? -2.506 -5.113 -14.109 1 98.31 83 LEU B CA 1
ATOM 2057 C C . LEU B 1 83 ? -2.41 -3.748 -13.438 1 98.31 83 LEU B C 1
ATOM 2059 O O . LEU B 1 83 ? -1.997 -2.77 -14.07 1 98.31 83 LEU B O 1
ATOM 2063 N N . ARG B 1 84 ? -2.754 -3.701 -12.172 1 98.19 84 ARG B N 1
ATOM 2064 C CA . ARG B 1 84 ? -2.691 -2.449 -11.43 1 98.19 84 ARG B CA 1
ATOM 2065 C C . ARG B 1 84 ? -1.246 -2.014 -11.211 1 98.19 84 ARG B C 1
ATOM 2067 O O . ARG B 1 84 ? -0.93 -0.825 -11.305 1 98.19 84 ARG B O 1
ATOM 2074 N N . PHE B 1 85 ? -0.345 -2.949 -10.953 1 98.69 85 PHE B N 1
ATOM 2075 C CA . PHE B 1 85 ? 1.079 -2.668 -10.805 1 98.69 85 PHE B CA 1
ATOM 2076 C C . PHE B 1 85 ? 1.639 -2.043 -12.078 1 98.69 85 PHE B C 1
ATOM 2078 O O . PHE B 1 85 ? 2.307 -1.008 -12.023 1 98.69 85 PHE B O 1
ATOM 2085 N N . ASP B 1 86 ? 1.256 -2.652 -13.164 1 96.75 86 ASP B N 1
ATOM 2086 C CA . ASP B 1 86 ? 1.751 -2.193 -14.453 1 96.75 86 ASP B CA 1
ATOM 2087 C C . ASP B 1 86 ? 1.219 -0.801 -14.789 1 96.75 86 ASP B C 1
ATOM 2089 O O . ASP B 1 86 ? 1.873 -0.033 -15.492 1 96.75 86 ASP B O 1
ATOM 2093 N N . ALA B 1 87 ? 0.077 -0.461 -14.297 1 95.5 87 ALA B N 1
ATOM 2094 C CA . ALA B 1 87 ? -0.546 0.838 -14.531 1 95.5 87 ALA B CA 1
ATOM 2095 C C . ALA B 1 87 ? 0.005 1.893 -13.578 1 95.5 87 ALA B C 1
ATOM 2097 O O . ALA B 1 87 ? -0.352 3.07 -13.664 1 95.5 87 ALA B O 1
ATOM 2098 N N . GLY B 1 88 ? 0.77 1.523 -12.539 1 97.25 88 GLY B N 1
ATOM 2099 C CA . GLY B 1 88 ? 1.319 2.449 -11.562 1 97.25 88 GLY B CA 1
ATOM 2100 C C . GLY B 1 88 ? 0.385 2.711 -10.391 1 97.25 88 GLY B C 1
ATOM 2101 O O . GLY B 1 88 ? 0.638 3.598 -9.578 1 97.25 88 GLY B O 1
ATOM 2102 N N . ASP B 1 89 ? -0.666 1.974 -10.398 1 97.25 89 ASP B N 1
ATOM 2103 C CA . ASP B 1 89 ? -1.604 2.062 -9.281 1 97.25 89 ASP B CA 1
ATOM 2104 C C . ASP B 1 89 ? -1.213 1.105 -8.156 1 97.25 89 ASP B C 1
ATOM 2106 O O . ASP B 1 89 ? -1.905 0.116 -7.91 1 97.25 89 ASP B O 1
ATOM 2110 N N . TYR B 1 90 ? -0.229 1.46 -7.375 1 98.81 90 TYR B N 1
ATOM 2111 C CA . TYR B 1 90 ? 0.451 0.547 -6.461 1 98.81 90 TYR B CA 1
ATOM 2112 C C . TYR B 1 90 ? -0.422 0.236 -5.25 1 98.81 90 TYR B C 1
ATOM 2114 O O . TYR B 1 90 ? -0.37 -0.871 -4.707 1 98.81 90 TYR B O 1
ATOM 2122 N N . SER B 1 91 ? -1.23 1.223 -4.777 1 98.5 91 SER B N 1
ATOM 2123 C CA . SER B 1 91 ? -2.117 0.944 -3.654 1 98.5 91 SER B CA 1
ATOM 2124 C C . SER B 1 91 ? -3.141 -0.13 -4.008 1 98.5 91 SER B C 1
ATOM 2126 O O . SER B 1 91 ? -3.363 -1.062 -3.234 1 98.5 91 SER B O 1
ATOM 2128 N N . ASP B 1 92 ? -3.688 -0.031 -5.203 1 98 92 ASP B N 1
ATOM 2129 C CA . ASP B 1 92 ? -4.645 -1.039 -5.648 1 98 92 ASP B CA 1
ATOM 2130 C C . ASP B 1 92 ? -3.953 -2.371 -5.922 1 98 92 ASP B C 1
ATOM 2132 O O . ASP B 1 92 ? -4.539 -3.436 -5.715 1 98 92 ASP B O 1
ATOM 2136 N N . ALA B 1 93 ? -2.709 -2.297 -6.488 1 98.88 93 ALA B N 1
ATOM 2137 C CA . ALA B 1 93 ? -1.932 -3.518 -6.688 1 98.88 93 ALA B CA 1
ATOM 2138 C C . ALA B 1 93 ? -1.77 -4.285 -5.379 1 98.88 93 ALA B C 1
ATOM 2140 O O . ALA B 1 93 ? -1.989 -5.496 -5.328 1 98.88 93 ALA B O 1
ATOM 2141 N N . ILE B 1 94 ? -1.464 -3.545 -4.328 1 98.94 94 ILE B N 1
ATOM 2142 C CA . ILE B 1 94 ? -1.24 -4.148 -3.02 1 98.94 94 ILE B CA 1
ATOM 2143 C C . ILE B 1 94 ? -2.537 -4.773 -2.51 1 98.94 94 ILE B C 1
ATOM 2145 O O . ILE B 1 94 ? -2.541 -5.914 -2.039 1 98.94 94 ILE B O 1
ATOM 2149 N N . VAL B 1 95 ? -3.662 -4.113 -2.611 1 98.69 95 VAL B N 1
ATOM 2150 C CA . VAL B 1 95 ? -4.949 -4.594 -2.121 1 98.69 95 VAL B CA 1
ATOM 2151 C C . VAL B 1 95 ? -5.309 -5.906 -2.82 1 98.69 95 VAL B C 1
ATOM 2153 O O . VAL B 1 95 ? -5.699 -6.875 -2.168 1 98.69 95 VAL B O 1
ATOM 2156 N N . ASN B 1 96 ? -5.102 -5.898 -4.152 1 98.81 96 ASN B N 1
ATOM 2157 C CA . ASN B 1 96 ? -5.465 -7.094 -4.902 1 98.81 96 ASN B CA 1
ATOM 2158 C C . ASN B 1 96 ? -4.461 -8.227 -4.676 1 98.81 96 ASN B C 1
ATOM 2160 O O . ASN B 1 96 ? -4.836 -9.398 -4.633 1 98.81 96 ASN B O 1
ATOM 2164 N N . ALA B 1 97 ? -3.188 -7.965 -4.523 1 98.94 97 ALA B N 1
ATOM 2165 C CA . ALA B 1 97 ? -2.201 -8.977 -4.164 1 98.94 97 ALA B CA 1
ATOM 2166 C C . ALA B 1 97 ? -2.514 -9.586 -2.801 1 98.94 97 ALA B C 1
ATOM 2168 O O . ALA B 1 97 ? -2.348 -10.797 -2.6 1 98.94 97 ALA B O 1
ATOM 2169 N N . GLN B 1 98 ? -2.975 -8.75 -1.902 1 98.81 98 GLN B N 1
ATOM 2170 C CA . GLN B 1 98 ? -3.318 -9.242 -0.575 1 98.81 98 GLN B CA 1
ATOM 2171 C C . GLN B 1 98 ? -4.539 -10.164 -0.628 1 98.81 98 GLN B C 1
ATOM 2173 O O . GLN B 1 98 ? -4.633 -11.125 0.136 1 98.81 98 GLN B O 1
ATOM 2178 N N . GLU B 1 99 ? -5.48 -9.836 -1.542 1 98.56 99 GLU B N 1
ATOM 2179 C CA . GLU B 1 99 ? -6.586 -10.766 -1.746 1 98.56 99 GLU B CA 1
ATOM 2180 C C . GLU B 1 99 ? -6.082 -12.133 -2.189 1 98.56 99 GLU B C 1
ATOM 2182 O O . GLU B 1 99 ? -6.57 -13.164 -1.721 1 98.56 99 GLU B O 1
ATOM 2187 N N . ALA B 1 100 ? -5.086 -12.133 -3.096 1 98.88 100 ALA B N 1
ATOM 2188 C CA . ALA B 1 100 ? -4.48 -13.383 -3.547 1 98.88 100 ALA B CA 1
ATOM 2189 C C . ALA B 1 100 ? -3.783 -14.102 -2.396 1 98.88 100 ALA B C 1
ATOM 2191 O O . ALA B 1 100 ? -3.898 -15.32 -2.26 1 98.88 100 ALA B O 1
ATOM 2192 N N . LEU B 1 101 ? -3.164 -13.367 -1.513 1 98.69 101 LEU B N 1
ATOM 2193 C CA . LEU B 1 101 ? -2.371 -13.93 -0.425 1 98.69 101 LEU B CA 1
ATOM 2194 C C . LEU B 1 101 ? -3.271 -14.492 0.669 1 98.69 101 LEU B C 1
ATOM 2196 O O . LEU B 1 101 ? -2.846 -15.352 1.451 1 98.69 101 LEU B O 1
ATOM 2200 N N . ARG B 1 102 ? -4.504 -13.969 0.758 1 98.31 102 ARG B N 1
ATOM 2201 C CA . ARG B 1 102 ? -5.477 -14.562 1.671 1 98.31 102 ARG B CA 1
ATOM 2202 C C . ARG B 1 102 ? -5.805 -15.992 1.267 1 98.31 102 ARG B C 1
ATOM 2204 O O . ARG B 1 102 ? -6.109 -16.828 2.119 1 98.31 102 ARG B O 1
ATOM 2211 N N . ARG B 1 103 ? -5.625 -16.266 0.033 1 98.5 103 ARG B N 1
ATOM 2212 C CA . ARG B 1 103 ? -5.961 -17.578 -0.52 1 98.5 103 ARG B CA 1
ATOM 2213 C C . ARG B 1 103 ? -4.734 -18.484 -0.58 1 98.5 103 ARG B C 1
ATOM 2215 O O . ARG B 1 103 ? -4.844 -19.703 -0.417 1 98.5 103 ARG B O 1
ATOM 2222 N N . ASP B 1 104 ? -3.508 -17.922 -0.8 1 98.44 104 ASP B N 1
ATOM 2223 C CA . ASP B 1 104 ? -2.225 -18.609 -0.828 1 98.44 104 ASP B CA 1
ATOM 2224 C C . ASP B 1 104 ? -1.107 -17.719 -0.289 1 98.44 104 ASP B C 1
ATOM 2226 O O . ASP B 1 104 ? -0.421 -17.047 -1.058 1 98.44 104 ASP B O 1
ATOM 2230 N N . PRO B 1 105 ? -0.867 -17.766 0.981 1 97.94 105 PRO B N 1
ATOM 2231 C CA . PRO B 1 105 ? 0.105 -16.875 1.616 1 97.94 105 PRO B CA 1
ATOM 2232 C C . PRO B 1 105 ? 1.513 -17.031 1.048 1 97.94 105 PRO B C 1
ATOM 2234 O O . PRO B 1 105 ? 2.354 -16.141 1.21 1 97.94 105 PRO B O 1
ATOM 2237 N N . GLY B 1 106 ? 1.791 -18.078 0.358 1 97.5 106 GLY B N 1
ATOM 2238 C CA . GLY B 1 106 ? 3.125 -18.344 -0.153 1 97.5 106 GLY B CA 1
ATOM 2239 C C . GLY B 1 106 ? 3.291 -17.969 -1.616 1 97.5 106 GLY B C 1
ATOM 2240 O O . GLY B 1 106 ? 4.34 -18.234 -2.211 1 97.5 106 GLY B O 1
ATOM 2241 N N . ASP B 1 107 ? 2.25 -17.391 -2.162 1 98.56 107 ASP B N 1
ATOM 2242 C CA . ASP B 1 107 ? 2.357 -17.078 -3.582 1 98.56 107 ASP B CA 1
ATOM 2243 C C . ASP B 1 107 ? 3.48 -16.078 -3.838 1 98.56 107 ASP B C 1
ATOM 2245 O O . ASP B 1 107 ? 3.475 -14.977 -3.285 1 98.56 107 ASP B O 1
ATOM 2249 N N . LYS B 1 108 ? 4.395 -16.406 -4.73 1 98.38 108 LYS B N 1
ATOM 2250 C CA . LYS B 1 108 ? 5.609 -15.625 -4.949 1 98.38 108 LYS B CA 1
ATOM 2251 C C . LYS B 1 108 ? 5.312 -14.375 -5.766 1 98.38 108 LYS B C 1
ATOM 2253 O O . LYS B 1 108 ? 5.902 -13.312 -5.523 1 98.38 108 LYS B O 1
ATOM 2258 N N . VAL B 1 109 ? 4.441 -14.5 -6.703 1 98.62 109 VAL B N 1
ATOM 2259 C CA . VAL B 1 109 ? 4.113 -13.352 -7.547 1 98.62 109 VAL B CA 1
ATOM 2260 C C . VAL B 1 109 ? 3.402 -12.289 -6.719 1 98.62 109 VAL B C 1
ATOM 2262 O O . VAL B 1 109 ? 3.75 -11.109 -6.785 1 98.62 109 VAL B O 1
ATOM 2265 N N . ALA B 1 110 ? 2.404 -12.703 -5.895 1 98.88 110 ALA B N 1
ATOM 2266 C CA . ALA B 1 110 ? 1.664 -11.766 -5.051 1 98.88 110 ALA B CA 1
ATOM 2267 C C . ALA B 1 110 ? 2.586 -11.086 -4.047 1 98.88 110 ALA B C 1
ATOM 2269 O O . ALA B 1 110 ? 2.521 -9.867 -3.863 1 98.88 110 ALA B O 1
ATOM 2270 N N . ASN B 1 111 ? 3.477 -11.844 -3.445 1 98.88 111 ASN B N 1
ATOM 2271 C CA . ASN B 1 111 ? 4.438 -11.258 -2.518 1 98.88 111 ASN B CA 1
ATOM 2272 C C . ASN B 1 111 ? 5.391 -10.305 -3.23 1 98.88 111 ASN B C 1
ATOM 2274 O O . ASN B 1 111 ? 5.777 -9.273 -2.672 1 98.88 111 ASN B O 1
ATOM 2278 N N . GLY B 1 112 ? 5.758 -10.656 -4.422 1 98.88 112 GLY B N 1
ATOM 2279 C CA . GLY B 1 112 ? 6.582 -9.758 -5.211 1 98.88 112 GLY B CA 1
ATOM 2280 C C . GLY B 1 112 ? 5.898 -8.438 -5.516 1 98.88 112 GLY B C 1
ATOM 2281 O O . GLY B 1 112 ? 6.508 -7.371 -5.391 1 98.88 112 GLY B O 1
ATOM 2282 N N . VAL B 1 113 ? 4.633 -8.516 -5.91 1 98.94 113 VAL B N 1
ATOM 2283 C CA . VAL B 1 113 ? 3.857 -7.312 -6.199 1 98.94 113 VAL B CA 1
ATOM 2284 C C . VAL B 1 113 ? 3.775 -6.438 -4.949 1 98.94 113 VAL B C 1
ATOM 2286 O O . VAL B 1 113 ? 3.949 -5.219 -5.023 1 98.94 113 VAL B O 1
ATOM 2289 N N . VAL B 1 114 ? 3.539 -7.059 -3.736 1 98.94 114 VAL B N 1
ATOM 2290 C CA . VAL B 1 114 ? 3.455 -6.297 -2.494 1 98.94 114 VAL B CA 1
ATOM 2291 C C . VAL B 1 114 ? 4.805 -5.648 -2.193 1 98.94 114 VAL B C 1
ATOM 2293 O O . VAL B 1 114 ? 4.867 -4.465 -1.854 1 98.94 114 VAL B O 1
ATOM 2296 N N . THR B 1 115 ? 5.852 -6.375 -2.357 1 98.94 115 THR B N 1
ATOM 2297 C CA . THR B 1 115 ? 7.191 -5.883 -2.062 1 98.94 115 THR B CA 1
ATOM 2298 C C . THR B 1 115 ? 7.527 -4.676 -2.932 1 98.94 115 THR B C 1
ATOM 2300 O O . THR B 1 115 ? 7.848 -3.602 -2.418 1 98.94 115 THR B O 1
ATOM 2303 N N . LEU B 1 116 ? 7.402 -4.836 -4.184 1 98.94 116 LEU B N 1
ATOM 2304 C CA . LEU B 1 116 ? 7.82 -3.773 -5.094 1 98.94 116 LEU B CA 1
ATOM 2305 C C . LEU B 1 116 ? 6.867 -2.586 -5.02 1 98.94 116 LEU B C 1
ATOM 2307 O O . LEU B 1 116 ? 7.297 -1.433 -5.078 1 98.94 116 LEU B O 1
ATOM 2311 N N . SER B 1 117 ? 5.562 -2.824 -4.953 1 98.94 117 SER B N 1
ATOM 2312 C CA . SER B 1 117 ? 4.598 -1.737 -4.828 1 98.94 117 SER B CA 1
ATOM 2313 C C . SER B 1 117 ? 4.82 -0.941 -3.549 1 98.94 117 SER B C 1
ATOM 2315 O O . SER B 1 117 ? 4.801 0.291 -3.564 1 98.94 117 SER B O 1
ATOM 2317 N N . GLY B 1 118 ? 5.023 -1.688 -2.391 1 98.94 118 GLY B N 1
ATOM 2318 C CA . GLY B 1 118 ? 5.324 -1.016 -1.136 1 98.94 118 GLY B CA 1
ATOM 2319 C C . GLY B 1 118 ? 6.562 -0.142 -1.207 1 98.94 118 GLY B C 1
ATOM 2320 O O . GLY B 1 118 ? 6.551 0.998 -0.737 1 98.94 118 GLY B O 1
ATOM 2321 N N . LEU B 1 119 ? 7.547 -0.604 -1.825 1 98.94 119 LEU B N 1
ATOM 2322 C CA . LEU B 1 119 ? 8.805 0.127 -1.952 1 98.94 119 LEU B CA 1
ATOM 2323 C C . LEU B 1 119 ? 8.625 1.355 -2.84 1 98.94 119 LEU B C 1
ATOM 2325 O O . LEU B 1 119 ? 9.141 2.432 -2.523 1 98.94 119 LEU B O 1
ATOM 2329 N N . ARG B 1 120 ? 7.934 1.198 -3.91 1 98.94 120 ARG B N 1
ATOM 2330 C CA . ARG B 1 120 ? 7.742 2.328 -4.812 1 98.94 120 ARG B CA 1
ATOM 2331 C C . ARG B 1 120 ? 6.945 3.439 -4.141 1 98.94 120 ARG B C 1
ATOM 2333 O O . ARG B 1 120 ? 7.258 4.621 -4.309 1 98.94 120 ARG B O 1
ATOM 2340 N N . LEU B 1 121 ? 5.965 3.039 -3.424 1 98.94 121 LEU B N 1
ATOM 2341 C CA . LEU B 1 121 ? 5.188 4.023 -2.678 1 98.94 121 LEU B CA 1
ATOM 2342 C C . LEU B 1 121 ? 6.051 4.715 -1.628 1 98.94 121 LEU B C 1
ATOM 2344 O O . LEU B 1 121 ? 5.98 5.934 -1.468 1 98.94 121 LEU B O 1
ATOM 2348 N N . ALA B 1 122 ? 6.828 3.982 -0.88 1 98.88 122 ALA B N 1
ATOM 2349 C CA . ALA B 1 122 ? 7.688 4.531 0.161 1 98.88 122 ALA B CA 1
ATOM 2350 C C . ALA B 1 122 ? 8.727 5.488 -0.431 1 98.88 122 ALA B C 1
ATOM 2352 O O . ALA B 1 122 ? 9.016 6.535 0.149 1 98.88 122 ALA B O 1
ATOM 2353 N N . VAL B 1 123 ? 9.266 5.121 -1.548 1 98.81 123 VAL B N 1
ATOM 2354 C CA . VAL B 1 123 ? 10.25 5.961 -2.213 1 98.81 123 VAL B CA 1
ATOM 2355 C C . VAL B 1 123 ? 9.617 7.289 -2.617 1 98.81 123 VAL B C 1
ATOM 2357 O O . VAL B 1 123 ? 10.172 8.359 -2.352 1 98.81 123 VAL B O 1
ATOM 2360 N N . LYS B 1 124 ? 8.492 7.215 -3.266 1 98.75 124 LYS B N 1
ATOM 2361 C CA . LYS B 1 124 ? 7.824 8.438 -3.711 1 98.75 124 LYS B CA 1
ATOM 2362 C C . LYS B 1 124 ? 7.469 9.328 -2.527 1 98.75 124 LYS B C 1
ATOM 2364 O O . LYS B 1 124 ? 7.77 10.523 -2.535 1 98.75 124 LYS B O 1
ATOM 2369 N N . SER B 1 125 ? 6.848 8.797 -1.521 1 98.75 125 SER B N 1
ATOM 2370 C CA . SER B 1 125 ? 6.367 9.586 -0.393 1 98.75 125 SER B CA 1
ATOM 2371 C C . SER B 1 125 ? 7.523 10.117 0.447 1 98.75 125 SER B C 1
ATOM 2373 O O . SER B 1 125 ? 7.484 11.25 0.926 1 98.75 125 SER B O 1
ATOM 2375 N N . SER B 1 126 ? 8.531 9.328 0.679 1 98.44 126 SER B N 1
ATOM 2376 C CA . SER B 1 126 ? 9.695 9.805 1.416 1 98.44 126 SER B CA 1
ATOM 2377 C C . SER B 1 126 ? 10.414 10.906 0.65 1 98.44 126 SER B C 1
ATOM 2379 O O . SER B 1 126 ? 10.977 11.828 1.255 1 98.44 126 SER B O 1
ATOM 2381 N N . GLY B 1 127 ? 10.398 10.781 -0.63 1 98.12 127 GLY B N 1
ATOM 2382 C CA . GLY B 1 127 ? 10.93 11.859 -1.444 1 98.12 127 GLY B CA 1
ATOM 2383 C C . GLY B 1 127 ? 10.172 13.164 -1.283 1 98.12 127 GLY B C 1
ATOM 2384 O O . GLY B 1 127 ? 10.773 14.234 -1.172 1 98.12 127 GLY B O 1
ATOM 2385 N N . ASP B 1 128 ? 8.875 13.055 -1.289 1 98 128 ASP B N 1
ATOM 2386 C CA . ASP B 1 128 ? 8.031 14.227 -1.076 1 98 128 ASP B CA 1
ATOM 2387 C C . ASP B 1 128 ? 8.281 14.844 0.3 1 98 128 ASP B C 1
ATOM 2389 O O . ASP B 1 128 ? 8.344 16.062 0.439 1 98 128 ASP B O 1
ATOM 2393 N N . LEU B 1 129 ? 8.422 13.992 1.29 1 98.25 129 LEU B N 1
ATOM 2394 C CA . LEU B 1 129 ? 8.711 14.461 2.641 1 98.25 129 LEU B CA 1
ATOM 2395 C C . LEU B 1 129 ? 10.07 15.156 2.693 1 98.25 129 LEU B C 1
ATOM 2397 O O . LEU B 1 129 ? 10.211 16.203 3.328 1 98.25 129 LEU B O 1
ATOM 2401 N N . ARG B 1 130 ? 10.953 14.562 2.057 1 97.25 130 ARG B N 1
ATOM 2402 C CA . ARG B 1 130 ? 12.289 15.156 2.014 1 97.25 130 ARG B CA 1
ATOM 2403 C C . ARG B 1 130 ? 12.258 16.531 1.356 1 97.25 130 ARG B C 1
ATOM 2405 O O . ARG B 1 130 ? 12.867 17.469 1.86 1 97.25 130 ARG B O 1
ATOM 2412 N N . ALA B 1 131 ? 11.586 16.656 0.287 1 96.75 131 ALA B N 1
ATOM 2413 C CA . ALA B 1 131 ? 11.477 17.922 -0.443 1 96.75 131 ALA B CA 1
ATOM 2414 C C . ALA B 1 131 ? 10.852 19 0.429 1 96.75 131 ALA B C 1
ATOM 2416 O O . ALA B 1 131 ? 11.141 20.188 0.253 1 96.75 131 ALA B O 1
ATOM 2417 N N . GLN B 1 132 ? 10.086 18.641 1.397 1 97.25 132 GLN B N 1
ATOM 2418 C CA . GLN B 1 132 ? 9.398 19.578 2.281 1 97.25 132 GLN B CA 1
ATOM 2419 C C . GLN B 1 132 ? 10.148 19.734 3.604 1 97.25 132 GLN B C 1
ATOM 2421 O O . GLN B 1 132 ? 9.648 20.375 4.531 1 97.25 132 GLN B O 1
ATOM 2426 N N . ASN B 1 133 ? 11.297 19.094 3.691 1 96.38 133 ASN B N 1
ATOM 2427 C CA . ASN B 1 133 ? 12.055 19.078 4.934 1 96.38 133 ASN B CA 1
ATOM 2428 C C . ASN B 1 133 ? 11.227 18.547 6.098 1 96.38 133 ASN B C 1
ATOM 2430 O O . ASN B 1 133 ? 11.297 19.078 7.207 1 96.38 133 ASN B O 1
ATOM 2434 N N . ALA B 1 134 ? 10.438 17.5 5.746 1 95.69 134 ALA B N 1
ATOM 2435 C CA . ALA B 1 134 ? 9.492 16.984 6.734 1 95.69 134 ALA B CA 1
ATOM 2436 C C . ALA B 1 134 ? 9.875 15.57 7.16 1 95.69 134 ALA B C 1
ATOM 2438 O O . ALA B 1 134 ? 9.133 14.914 7.895 1 95.69 134 ALA B O 1
ATOM 2439 N N . LEU B 1 135 ? 10.922 15.07 6.652 1 94.88 135 LEU B N 1
ATOM 2440 C CA . LEU B 1 135 ? 11.438 13.766 7.047 1 94.88 135 LEU B CA 1
ATOM 2441 C C . LEU B 1 135 ? 12.383 13.891 8.234 1 94.88 135 LEU B C 1
ATOM 2443 O O . LEU B 1 135 ? 13.602 13.992 8.055 1 94.88 135 LEU B O 1
ATOM 2447 N N . ASN B 1 136 ? 11.836 13.875 9.445 1 92.06 136 ASN B N 1
ATOM 2448 C CA . ASN B 1 136 ? 12.602 14.102 10.672 1 92.06 136 ASN B CA 1
ATOM 2449 C C . ASN B 1 136 ? 11.977 13.367 11.859 1 92.06 136 ASN B C 1
ATOM 2451 O O . ASN B 1 136 ? 10.953 12.695 11.711 1 92.06 136 ASN B O 1
ATOM 2455 N N . GLY B 1 137 ? 12.773 13.289 12.898 1 95.62 137 GLY B N 1
ATOM 2456 C CA . GLY B 1 137 ? 12.25 12.758 14.148 1 95.62 137 GLY B CA 1
ATOM 2457 C C . GLY B 1 137 ? 11.93 11.273 14.078 1 95.62 137 GLY B C 1
ATOM 2458 O O . GLY B 1 137 ? 12.688 10.5 13.5 1 95.62 137 GLY B O 1
ATOM 2459 N N . THR B 1 138 ? 10.844 10.93 14.766 1 97.25 138 THR B N 1
ATOM 2460 C CA . THR B 1 138 ? 10.453 9.531 14.922 1 97.25 138 THR B CA 1
ATOM 2461 C C . THR B 1 138 ? 10.133 8.906 13.562 1 97.25 138 THR B C 1
ATOM 2463 O O . THR B 1 138 ? 10.422 7.73 13.328 1 97.25 138 THR B O 1
ATOM 2466 N N . LEU B 1 139 ? 9.602 9.711 12.688 1 97.94 139 LEU B N 1
ATOM 2467 C CA . LEU B 1 139 ? 9.273 9.211 11.352 1 97.94 139 LEU B CA 1
ATOM 2468 C C . LEU B 1 139 ? 10.539 8.773 10.617 1 97.94 139 LEU B C 1
ATOM 2470 O O . LEU B 1 139 ? 10.586 7.668 10.078 1 97.94 139 LEU B O 1
ATOM 2474 N N . LYS B 1 140 ? 11.469 9.625 10.578 1 97.62 140 LYS B N 1
ATOM 2475 C CA . LYS B 1 140 ? 12.727 9.32 9.891 1 97.62 140 LYS B CA 1
ATOM 2476 C C . LYS B 1 140 ? 13.414 8.117 10.531 1 97.62 140 LYS B C 1
ATOM 2478 O O . LYS B 1 140 ? 13.883 7.223 9.828 1 97.62 140 LYS B O 1
ATOM 2483 N N . ALA B 1 141 ? 13.484 8.109 11.781 1 97.94 141 ALA B N 1
ATOM 2484 C CA . ALA B 1 141 ? 14.148 7.031 12.508 1 97.94 141 ALA B CA 1
ATOM 2485 C C . ALA B 1 141 ? 13.477 5.691 12.227 1 97.94 141 ALA B C 1
ATOM 2487 O O . ALA B 1 141 ? 14.156 4.691 11.977 1 97.94 141 ALA B O 1
ATOM 2488 N N . GLU B 1 142 ? 12.203 5.617 12.273 1 98.62 142 GLU B N 1
ATOM 2489 C CA . GLU B 1 142 ? 11.477 4.379 12.016 1 98.62 142 GLU B CA 1
ATOM 2490 C C . GLU B 1 142 ? 11.664 3.926 10.57 1 98.62 142 GLU B C 1
ATOM 2492 O O . GLU B 1 142 ? 11.844 2.734 10.305 1 98.62 142 GLU B O 1
ATOM 2497 N N . ALA B 1 143 ? 11.602 4.879 9.68 1 98.75 143 ALA B N 1
ATOM 2498 C CA . ALA B 1 143 ? 11.828 4.551 8.273 1 98.75 143 ALA B CA 1
ATOM 2499 C C . ALA B 1 143 ? 13.227 3.982 8.055 1 98.75 143 ALA B C 1
ATOM 2501 O O . ALA B 1 143 ? 13.398 3.025 7.297 1 98.75 143 ALA B O 1
ATOM 2502 N N . GLN B 1 144 ? 14.188 4.566 8.695 1 98 144 GLN B N 1
ATOM 2503 C CA . GLN B 1 144 ? 15.555 4.086 8.594 1 98 144 GLN B CA 1
ATOM 2504 C C . GLN B 1 144 ? 15.688 2.676 9.164 1 98 144 GLN B C 1
ATOM 2506 O O . GLN B 1 144 ? 16.375 1.827 8.586 1 98 144 GLN B O 1
ATOM 2511 N N . ASP B 1 145 ? 15.07 2.43 10.258 1 98.19 145 ASP B N 1
ATOM 2512 C CA . ASP B 1 145 ? 15.102 1.101 10.859 1 98.19 145 ASP B CA 1
ATOM 2513 C C . ASP B 1 145 ? 14.477 0.062 9.938 1 98.19 145 ASP B C 1
ATOM 2515 O O . ASP B 1 145 ? 15.023 -1.027 9.75 1 98.19 145 ASP B O 1
ATOM 2519 N N . LEU B 1 146 ? 13.383 0.358 9.406 1 98.69 146 LEU B N 1
ATOM 2520 C CA . LEU B 1 146 ? 12.711 -0.557 8.5 1 98.69 146 LEU B CA 1
ATOM 2521 C C . LEU B 1 146 ? 13.547 -0.796 7.246 1 98.69 146 LEU B C 1
ATOM 2523 O O . LEU B 1 146 ? 13.602 -1.916 6.734 1 98.69 146 LEU B O 1
ATOM 2527 N N . THR B 1 147 ? 14.156 0.245 6.742 1 98.25 147 THR B N 1
ATOM 2528 C CA . THR B 1 147 ? 15.016 0.116 5.57 1 98.25 147 THR B CA 1
ATOM 2529 C C . THR B 1 147 ? 16.188 -0.81 5.863 1 98.25 147 THR B C 1
ATOM 2531 O O . THR B 1 147 ? 16.609 -1.578 4.996 1 98.25 147 THR B O 1
ATOM 2534 N N . LYS B 1 148 ? 16.688 -0.758 7.031 1 97.12 148 LYS B N 1
ATOM 2535 C CA . LYS B 1 148 ? 17.766 -1.662 7.438 1 97.12 148 LYS B CA 1
ATOM 2536 C C . LYS B 1 148 ? 17.297 -3.117 7.395 1 97.12 148 LYS B C 1
ATOM 2538 O O . LYS B 1 148 ? 18.016 -3.98 6.875 1 97.12 148 LYS B O 1
ATOM 2543 N N . ILE B 1 149 ? 16.172 -3.42 7.953 1 98.06 149 ILE B N 1
ATOM 2544 C CA . ILE B 1 149 ? 15.625 -4.77 7.934 1 98.06 149 ILE B CA 1
ATOM 2545 C C . ILE B 1 149 ? 15.414 -5.223 6.488 1 98.06 149 ILE B C 1
ATOM 2547 O O . ILE B 1 149 ? 15.719 -6.367 6.141 1 98.06 149 ILE B O 1
ATOM 2551 N N . LEU B 1 150 ? 14.922 -4.312 5.707 1 98.19 150 LEU B N 1
ATOM 2552 C CA . LEU B 1 150 ? 14.703 -4.605 4.297 1 98.19 150 LEU B CA 1
ATOM 2553 C C . LEU B 1 150 ? 16 -5.004 3.609 1 98.19 150 LEU B C 1
ATOM 2555 O O . LEU B 1 150 ? 16.031 -5.98 2.859 1 98.19 150 LEU B O 1
ATOM 2559 N N . ARG B 1 151 ? 17.047 -4.273 3.842 1 97.19 151 ARG B N 1
ATOM 2560 C CA . ARG B 1 151 ? 18.344 -4.586 3.264 1 97.19 151 ARG B CA 1
ATOM 2561 C C . ARG B 1 151 ? 18.812 -5.973 3.695 1 97.19 151 ARG B C 1
ATOM 2563 O O . ARG B 1 151 ? 19.375 -6.723 2.893 1 97.19 151 ARG B O 1
ATOM 2570 N N . GLU B 1 152 ? 18.594 -6.297 4.883 1 96.12 152 GLU B N 1
ATOM 2571 C CA . GLU B 1 152 ? 18.938 -7.633 5.367 1 96.12 152 GLU B CA 1
ATOM 2572 C C . GLU B 1 152 ? 18.141 -8.703 4.617 1 96.12 152 GLU B C 1
ATOM 2574 O O . GLU B 1 152 ? 18.719 -9.719 4.207 1 96.12 152 GLU B O 1
ATOM 2579 N N . ASN B 1 153 ? 16.875 -8.5 4.48 1 97.19 153 ASN B N 1
ATOM 2580 C CA . A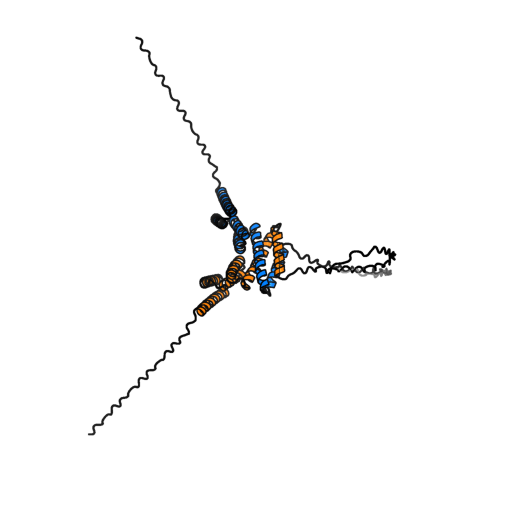SN B 1 153 ? 16.047 -9.438 3.719 1 97.19 153 ASN B CA 1
ATOM 2581 C C . ASN B 1 153 ? 16.594 -9.625 2.301 1 97.19 153 ASN B C 1
ATOM 2583 O O . ASN B 1 153 ? 16.531 -10.719 1.747 1 97.19 153 ASN B O 1
ATOM 2587 N N . LEU B 1 154 ? 17.078 -8.531 1.786 1 97.19 154 LEU B N 1
ATOM 2588 C CA . LEU B 1 154 ? 17.484 -8.523 0.385 1 97.19 154 LEU B CA 1
ATOM 2589 C C . LEU B 1 154 ? 18.906 -9.031 0.233 1 97.19 154 LEU B C 1
ATOM 2591 O O . LEU B 1 154 ? 19.438 -9.094 -0.881 1 97.19 154 LEU B O 1
ATOM 2595 N N . GLY B 1 155 ? 19.484 -9.453 1.328 1 92.44 155 GLY B N 1
ATOM 2596 C CA . GLY B 1 155 ? 20.797 -10.086 1.317 1 92.44 155 GLY B CA 1
ATOM 2597 C C . GLY B 1 155 ? 21.938 -9.094 1.258 1 92.44 155 GLY B C 1
ATOM 2598 O O . GLY B 1 155 ? 23.047 -9.438 0.859 1 92.44 155 GLY B O 1
ATOM 2599 N N . GLU B 1 156 ? 21.656 -7.828 1.448 1 86.19 156 GLU B N 1
ATOM 2600 C CA . GLU B 1 156 ? 22.703 -6.801 1.405 1 86.19 156 GLU B CA 1
ATOM 2601 C C . GLU B 1 156 ? 23.406 -6.684 2.746 1 86.19 156 GLU B C 1
ATOM 2603 O O . GLU B 1 156 ? 24.156 -5.73 2.975 1 86.19 156 GLU B O 1
ATOM 2608 N N . ASN B 1 157 ? 23.688 -7.676 3.34 1 67.25 157 ASN B N 1
ATOM 2609 C CA . ASN B 1 157 ? 24.359 -7.605 4.633 1 67.25 157 ASN B CA 1
ATOM 2610 C C . ASN B 1 157 ? 25.531 -6.645 4.598 1 67.25 157 ASN B C 1
ATOM 2612 O O . ASN B 1 157 ? 26.078 -6.359 3.529 1 67.25 157 ASN B O 1
ATOM 2616 N N . ASN B 1 158 ? 25.734 -5.898 5.738 1 55.38 158 ASN B N 1
ATOM 2617 C CA . ASN B 1 158 ? 26.75 -4.91 6.094 1 55.38 158 ASN B CA 1
ATOM 2618 C C . ASN B 1 158 ? 28.141 -5.34 5.633 1 55.38 158 ASN B C 1
ATOM 2620 O O . ASN B 1 158 ? 28.688 -6.316 6.145 1 55.38 158 ASN B O 1
ATOM 2624 N N . LEU B 1 159 ? 28.359 -5.234 4.355 1 48.84 159 LEU B N 1
ATOM 2625 C CA . LEU B 1 159 ? 29.781 -5.27 4.051 1 48.84 159 LEU B CA 1
ATOM 2626 C C . LEU B 1 159 ? 30.578 -4.379 5.008 1 48.84 159 LEU B C 1
ATOM 2628 O O . LEU B 1 159 ? 31.547 -3.74 4.605 1 48.84 159 LEU B O 1
ATOM 2632 N N . VAL B 1 160 ? 30 -3.744 5.98 1 45.53 160 VAL B N 1
ATOM 2633 C CA . VAL B 1 160 ? 31.031 -3.148 6.82 1 45.53 160 VAL B CA 1
ATOM 2634 C C . VAL B 1 160 ? 32.125 -4.176 7.098 1 45.53 160 VAL B C 1
ATOM 2636 O O . VAL B 1 160 ? 31.859 -5.238 7.664 1 45.53 160 VAL B O 1
ATOM 2639 N N . PRO B 1 161 ? 33.219 -4.09 6.281 1 41.34 161 PRO B N 1
ATOM 2640 C CA . PRO B 1 161 ? 34.312 -4.957 6.73 1 41.34 161 PRO B CA 1
ATOM 2641 C C . PRO B 1 161 ? 34.469 -4.961 8.25 1 41.34 161 PRO B C 1
ATOM 2643 O O . PRO B 1 161 ? 34.562 -3.896 8.867 1 41.34 161 PRO B O 1
ATOM 2646 N N . GLN B 1 162 ? 33.812 -5.762 8.953 1 43.88 162 GLN B N 1
ATOM 2647 C CA . GLN B 1 162 ? 34.281 -5.812 10.336 1 43.88 162 GLN B CA 1
ATOM 2648 C C . GLN B 1 162 ? 35.812 -5.719 10.406 1 43.88 162 GLN B C 1
ATOM 2650 O O . GLN B 1 162 ? 36.5 -6.398 9.656 1 43.88 162 GLN B O 1
ATOM 2655 N N . PRO B 1 163 ? 36.312 -4.562 10.82 1 43.53 163 PRO B N 1
ATOM 2656 C CA . PRO B 1 163 ? 37.781 -4.59 10.914 1 43.53 163 PRO B CA 1
ATOM 2657 C C . PRO B 1 163 ? 38.312 -5.934 11.406 1 43.53 163 PRO B C 1
ATOM 2659 O O . PRO B 1 163 ? 37.812 -6.48 12.391 1 43.53 163 PRO B O 1
ATOM 2662 N N . LYS B 1 164 ? 38.875 -6.676 10.523 1 44.78 164 LYS B N 1
ATOM 2663 C CA . LYS B 1 164 ? 39.531 -7.887 11 1 44.78 164 LYS B CA 1
ATOM 2664 C C . LYS B 1 164 ? 40.125 -7.691 12.398 1 44.78 164 LYS B C 1
ATOM 2666 O O . LYS B 1 164 ? 40.812 -6.711 12.656 1 44.78 164 LYS B O 1
ATOM 2671 N N . ALA B 1 165 ? 39.469 -8.227 13.398 1 44.06 165 ALA B N 1
ATOM 2672 C CA . ALA B 1 165 ? 40.062 -8.172 14.734 1 44.06 165 ALA B CA 1
ATOM 2673 C C . ALA B 1 165 ? 41.594 -8.328 14.672 1 44.06 165 ALA B C 1
ATOM 2675 O O . ALA B 1 165 ? 42.094 -9.328 14.164 1 44.06 165 ALA B O 1
ATOM 2676 N N . VAL B 1 166 ? 42.281 -7.207 14.516 1 43.78 166 VAL B N 1
ATOM 2677 C CA . VAL B 1 166 ? 43.75 -7.336 14.68 1 43.78 166 VAL B CA 1
ATOM 2678 C C . VAL B 1 166 ? 44.031 -8.133 15.945 1 43.78 166 VAL B C 1
ATOM 2680 O O . VAL B 1 166 ? 43.562 -7.789 17.031 1 43.78 166 VAL B O 1
ATOM 2683 N N . THR B 1 167 ? 44.062 -9.43 15.914 1 45.44 167 THR B N 1
ATOM 2684 C CA . THR B 1 167 ? 44.531 -10.242 17.031 1 45.44 167 THR B CA 1
ATOM 2685 C C . THR B 1 167 ? 45.781 -9.625 17.672 1 45.44 167 THR B C 1
ATOM 2687 O O . THR B 1 167 ? 46.781 -9.367 16.984 1 45.44 167 THR B O 1
ATOM 2690 N N . PRO B 1 168 ? 45.625 -8.836 18.75 1 45.88 168 PRO B N 1
ATOM 2691 C CA . PRO B 1 168 ? 46.844 -8.312 19.359 1 45.88 168 PRO B CA 1
ATOM 2692 C C . PRO B 1 168 ? 47.969 -9.336 19.391 1 45.88 168 PRO B C 1
ATOM 2694 O O . PRO B 1 168 ? 47.719 -10.539 19.469 1 45.88 168 PRO B O 1
ATOM 2697 N N . PRO B 1 169 ? 49.062 -9 18.938 1 45.94 169 PRO B N 1
ATOM 2698 C CA . PRO B 1 169 ? 50.156 -9.977 19.016 1 45.94 169 PRO B CA 1
ATOM 2699 C C . PRO B 1 169 ? 50.281 -10.609 20.406 1 45.94 169 PRO B C 1
ATOM 2701 O O . PRO B 1 169 ? 50.031 -9.945 21.422 1 45.94 169 PRO B O 1
ATOM 2704 N N . ARG B 1 170 ? 50.031 -11.82 20.547 1 43.19 170 ARG B N 1
ATOM 2705 C CA . ARG B 1 170 ? 50.25 -12.555 21.797 1 43.19 170 ARG B CA 1
ATOM 2706 C C . ARG B 1 170 ? 51.531 -12.102 22.484 1 43.19 170 ARG B C 1
ATOM 2708 O O . ARG B 1 170 ? 52.625 -12.188 21.906 1 43.19 170 ARG B O 1
ATOM 2715 N N . ALA B 1 171 ? 51.406 -11.195 23.375 1 43.25 171 ALA B N 1
ATOM 2716 C CA . ALA B 1 171 ? 52.594 -10.867 24.188 1 43.25 171 ALA B CA 1
ATOM 2717 C C . ALA B 1 171 ? 53.375 -12.117 24.531 1 43.25 171 ALA B C 1
ATOM 2719 O O . ALA B 1 171 ? 52.812 -13.109 25 1 43.25 171 ALA B O 1
ATOM 2720 N N . ARG B 1 172 ? 54.5 -12.312 23.953 1 42.19 172 ARG B N 1
ATOM 2721 C CA . ARG B 1 172 ? 55.438 -13.359 24.375 1 42.19 172 ARG B CA 1
ATOM 2722 C C . ARG B 1 172 ? 55.594 -13.391 25.891 1 42.19 172 ARG B C 1
ATOM 2724 O O . ARG B 1 172 ? 55.938 -12.383 26.5 1 42.19 172 ARG B O 1
ATOM 2731 N N . GLY B 1 173 ? 54.75 -14.039 26.641 1 36.28 173 GLY B N 1
ATOM 2732 C CA . GLY B 1 173 ? 54.812 -14.258 28.078 1 36.28 173 GLY B CA 1
ATOM 2733 C C . GLY B 1 173 ? 56.25 -14.383 28.578 1 36.28 173 GLY B C 1
ATOM 2734 O O . GLY B 1 173 ? 57.062 -15.117 27.984 1 36.28 173 GLY B O 1
ATOM 2735 N N . LYS B 1 174 ? 56.844 -13.258 29.078 1 35.91 174 LYS B N 1
ATOM 2736 C CA . LYS B 1 174 ? 58.125 -13.398 29.781 1 35.91 174 LYS B CA 1
ATOM 2737 C C . LYS B 1 174 ? 58.156 -14.688 30.594 1 35.91 174 LYS B C 1
ATOM 2739 O O . LYS B 1 174 ? 57.25 -14.961 31.375 1 35.91 174 LYS B O 1
ATOM 2744 N N . ALA B 1 175 ? 58.969 -15.594 30.219 1 38.19 175 ALA B N 1
ATOM 2745 C CA . ALA B 1 175 ? 59.406 -16.812 30.906 1 38.19 175 ALA B CA 1
ATOM 2746 C C . ALA B 1 175 ? 59.656 -16.562 32.375 1 38.19 175 ALA B C 1
ATOM 2748 O O . ALA B 1 175 ? 60.5 -15.719 32.75 1 38.19 175 ALA B O 1
ATOM 2749 N N . ALA B 1 176 ? 58.656 -16.531 33.25 1 33.78 176 ALA B N 1
ATOM 2750 C CA . ALA B 1 176 ? 58.812 -16.484 34.719 1 33.78 176 ALA B CA 1
ATOM 2751 C C . ALA B 1 176 ? 60 -17.344 35.188 1 33.78 176 ALA B C 1
ATOM 2753 O O . ALA B 1 176 ? 60.062 -18.531 34.844 1 33.78 176 ALA B O 1
ATOM 2754 N N . ARG B 1 177 ? 61.125 -16.688 35.406 1 35.25 177 ARG B N 1
ATOM 2755 C CA . ARG B 1 177 ? 62.25 -17.344 36.062 1 35.25 177 ARG B CA 1
ATOM 2756 C C . ARG B 1 177 ? 61.781 -18.062 37.344 1 35.25 177 ARG B C 1
ATOM 2758 O O . ARG B 1 177 ? 61.25 -17.438 38.25 1 35.25 177 ARG B O 1
ATOM 2765 N N . LYS B 1 178 ? 61.562 -19.312 37.219 1 32.44 178 LYS B N 1
ATOM 2766 C CA . LYS B 1 178 ? 61.281 -20.266 38.312 1 32.44 178 LYS B CA 1
ATOM 2767 C C . LYS B 1 178 ? 62.25 -20.031 39.469 1 32.44 178 LYS B C 1
ATOM 2769 O O . LYS B 1 178 ? 63.438 -20.297 39.375 1 32.44 178 LYS B O 1
ATOM 2774 N N . THR B 1 179 ? 62.188 -18.828 40.188 1 30.94 179 THR B N 1
ATOM 2775 C CA . THR B 1 179 ? 63 -18.797 41.406 1 30.94 179 THR B CA 1
ATOM 2776 C C . THR B 1 179 ? 62.719 -20.016 42.281 1 30.94 179 THR B C 1
ATOM 2778 O O . THR B 1 179 ? 61.562 -20.297 42.594 1 30.94 179 THR B O 1
ATOM 2781 N N . THR B 1 180 ? 63.469 -21.016 42.156 1 30.06 180 THR B N 1
ATOM 2782 C CA . THR B 1 180 ? 63.562 -22.234 42.969 1 30.06 180 THR B CA 1
ATOM 2783 C C . THR B 1 180 ? 63.656 -21.891 44.438 1 30.06 180 THR B C 1
ATOM 2785 O O . THR B 1 180 ? 64.625 -21.297 44.875 1 30.06 180 THR B O 1
ATOM 2788 N N . SER B 1 181 ? 62.688 -21.078 45.062 1 28.44 181 SER B N 1
ATOM 2789 C CA . SER B 1 181 ? 62.844 -20.938 46.5 1 28.44 181 SER B CA 1
ATOM 2790 C C . SER B 1 181 ? 62.938 -22.312 47.156 1 28.44 181 SER B C 1
ATOM 2792 O O . SER B 1 181 ? 62.125 -23.203 46.906 1 28.44 181 SER B O 1
ATOM 2794 N N . ALA B 1 182 ? 64.062 -22.609 47.625 1 27.28 182 ALA B N 1
ATOM 2795 C CA . ALA B 1 182 ? 64.562 -23.734 48.438 1 27.28 182 ALA B CA 1
ATOM 2796 C C . ALA B 1 182 ? 63.719 -23.859 49.719 1 27.28 182 ALA B C 1
ATOM 2798 O O . ALA B 1 182 ? 63.812 -23 50.594 1 27.28 182 ALA B O 1
ATOM 2799 N N . SER B 1 183 ? 62.312 -24.016 49.656 1 26.7 183 SER B N 1
ATOM 2800 C CA . SER B 1 183 ? 61.531 -24.25 50.844 1 26.7 183 SER B CA 1
ATOM 2801 C C . SER B 1 183 ? 62.188 -25.312 51.719 1 26.7 183 SER B C 1
ATOM 2803 O O . SER B 1 183 ? 62.438 -26.438 51.281 1 26.7 183 SER B O 1
ATOM 2805 N N . ASP B 1 184 ? 63 -24.891 52.625 1 23.95 184 ASP B N 1
ATOM 2806 C CA . ASP B 1 184 ? 63.562 -25.734 53.688 1 23.95 184 ASP B CA 1
ATOM 2807 C C . ASP B 1 184 ? 62.438 -26.516 54.375 1 23.95 184 ASP B C 1
ATOM 2809 O O . ASP B 1 184 ? 61.469 -25.938 54.875 1 23.95 184 ASP B O 1
ATOM 2813 N N . THR B 1 185 ? 62.156 -27.766 54 1 25.27 185 THR B N 1
ATOM 2814 C CA . THR B 1 185 ? 61.281 -28.844 54.438 1 25.27 185 THR B CA 1
ATOM 2815 C C . THR B 1 185 ? 61.469 -29.172 55.906 1 25.27 185 THR B C 1
ATOM 2817 O O . THR B 1 185 ? 62.469 -29.781 56.281 1 25.27 185 THR B O 1
ATOM 2820 N N . GLU B 1 186 ? 61.688 -28.25 56.812 1 22.34 186 GLU B N 1
ATOM 2821 C CA . GLU B 1 186 ? 61.938 -28.922 58.094 1 22.34 186 GLU B CA 1
ATOM 2822 C C . GLU B 1 186 ? 60.781 -29.859 58.469 1 22.34 186 GLU B C 1
ATOM 2824 O O . GLU B 1 186 ? 59.625 -29.453 58.438 1 22.34 186 GLU B O 1
ATOM 2829 N N . SER B 1 187 ? 61 -31.188 58.562 1 23.22 187 SER B N 1
ATOM 2830 C CA . SER B 1 187 ? 60.344 -32.469 58.781 1 23.22 187 SER B CA 1
ATOM 2831 C C . SER B 1 187 ? 59.781 -32.594 60.188 1 23.22 187 SER B C 1
ATOM 2833 O O . SER B 1 187 ? 59.406 -33.656 60.656 1 23.22 187 SER B O 1
ATOM 2835 N N . GLY B 1 188 ? 59.375 -31.578 60.906 1 21.64 188 GLY B N 1
ATOM 2836 C CA . GLY B 1 188 ? 59.219 -32.031 62.25 1 21.64 188 GLY B CA 1
ATOM 2837 C C . GLY B 1 188 ? 58.156 -33.125 62.406 1 21.64 188 GLY B C 1
ATOM 2838 O O . GLY B 1 188 ? 57.062 -33 61.906 1 21.64 188 GLY B O 1
ATOM 2839 N N . ASN B 1 189 ? 58.469 -34.469 62.719 1 22.42 189 ASN B N 1
ATOM 2840 C CA . ASN B 1 189 ? 57.969 -35.812 62.844 1 22.42 189 ASN B CA 1
ATOM 2841 C C . ASN B 1 189 ? 57 -35.938 64.062 1 22.42 189 ASN B C 1
ATOM 2843 O O . ASN B 1 189 ? 56.406 -36.969 64.25 1 22.42 189 ASN B O 1
ATOM 2847 N N . GLY B 1 190 ? 56.531 -35.031 64.75 1 22.22 190 GLY B N 1
ATOM 2848 C CA . GLY B 1 190 ? 56.125 -35.625 66.062 1 22.22 190 GLY B CA 1
ATOM 2849 C C . GLY B 1 190 ? 55 -36.594 65.938 1 22.22 190 GLY B C 1
ATOM 2850 O O . GLY B 1 190 ? 53.969 -36.312 65.312 1 22.22 190 GLY B O 1
ATOM 2851 N N . SER B 1 191 ? 55.125 -38.031 66.188 1 23.98 191 SER B N 1
ATOM 2852 C CA . SER B 1 191 ? 54.5 -39.344 66.188 1 23.98 191 SER B CA 1
ATOM 2853 C C . SER B 1 191 ? 53.406 -39.438 67.25 1 23.98 191 SER B C 1
ATOM 2855 O O . SER B 1 191 ? 52.812 -40.5 67.438 1 23.98 191 SER B O 1
ATOM 2857 N N . GLY B 1 192 ? 52.656 -38.562 67.75 1 24.5 192 GLY B N 1
ATOM 2858 C CA . GLY B 1 192 ? 52.094 -39.156 68.938 1 24.5 192 GLY B CA 1
ATOM 2859 C C . GLY B 1 192 ? 51.219 -40.344 68.688 1 24.5 192 GLY B C 1
ATOM 2860 O O . GLY B 1 192 ? 50.781 -40.562 67.562 1 24.5 192 GLY B O 1
ATOM 2861 N N . PRO B 1 193 ? 50.812 -41.312 69.812 1 23.91 193 PRO B N 1
ATOM 2862 C CA . PRO B 1 193 ? 50.438 -42.688 70.062 1 23.91 193 PRO B CA 1
ATOM 2863 C C . PRO B 1 193 ? 49.125 -43.094 69.438 1 23.91 193 PRO B C 1
ATOM 2865 O O . PRO B 1 193 ? 48.312 -42.219 69.062 1 23.91 193 PRO B O 1
ATOM 2868 N N . ASN B 1 194 ? 48.844 -44.594 69.25 1 26.08 194 ASN B N 1
ATOM 2869 C CA . ASN B 1 194 ? 48.25 -45.719 68.562 1 26.08 194 ASN B CA 1
ATOM 2870 C C . ASN B 1 194 ? 46.812 -46 69 1 26.08 194 ASN B C 1
ATOM 2872 O O . ASN B 1 194 ? 46.125 -46.875 68.5 1 26.08 194 ASN B O 1
ATOM 2876 N N . PRO B 1 195 ? 46 -45.406 69.875 1 26.84 195 PRO B N 1
ATOM 2877 C CA . PRO B 1 195 ? 45.281 -46.312 70.75 1 26.84 195 PRO B CA 1
ATOM 2878 C C . PRO B 1 195 ? 44.25 -47.156 70 1 26.84 195 PRO B C 1
ATOM 2880 O O . PRO B 1 195 ? 44.062 -48.344 70.375 1 26.84 195 PRO B O 1
ATOM 2883 N N . PHE B 1 196 ? 43.094 -46.594 69.438 1 29.88 196 PHE B N 1
ATOM 2884 C CA . PHE B 1 196 ? 41.812 -47.25 69.625 1 29.88 196 PHE B CA 1
ATOM 2885 C C . PHE B 1 196 ? 41.719 -48.531 68.812 1 29.88 196 PHE B C 1
ATOM 2887 O O . PHE B 1 196 ? 41.938 -48.531 67.625 1 29.88 196 PHE B O 1
ATOM 2894 N N . GLY B 1 197 ? 41.812 -49.75 69.438 1 24.38 197 GLY B N 1
ATOM 2895 C CA . GLY B 1 197 ? 41.844 -51.188 69.375 1 24.38 197 GLY B CA 1
ATOM 2896 C C . GLY B 1 197 ? 40.688 -51.781 68.562 1 24.38 197 GLY B C 1
ATOM 2897 O O . GLY B 1 197 ? 40.875 -52.562 67.688 1 24.38 197 GLY B O 1
ATOM 2898 N N . ASN B 1 198 ? 39.438 -52.438 69.188 1 25.19 198 ASN B N 1
ATOM 2899 C CA . ASN B 1 198 ? 38.969 -53.812 69.062 1 25.19 198 ASN B CA 1
ATOM 2900 C C . ASN B 1 198 ? 38.125 -54 67.812 1 25.19 198 ASN B C 1
ATOM 2902 O O . ASN B 1 198 ? 38.344 -54.969 67.062 1 25.19 198 ASN B O 1
ATOM 2906 N N . LEU B 1 199 ? 36.562 -53.812 67.688 1 29.2 199 LEU B N 1
ATOM 2907 C CA . LEU B 1 199 ? 35.562 -54.844 67.625 1 29.2 199 LEU B CA 1
ATOM 2908 C C . LEU B 1 199 ? 35.406 -55.406 66.25 1 29.2 199 LEU B C 1
ATOM 2910 O O . LEU B 1 199 ? 35.375 -54.656 65.25 1 29.2 199 LEU B O 1
ATOM 2914 N N . LYS B 1 200 ? 35.375 -56.906 66 1 23.08 200 LYS B N 1
ATOM 2915 C CA . LYS B 1 200 ? 34.844 -57.656 64.875 1 23.08 200 LYS B CA 1
ATOM 2916 C C . LYS B 1 200 ? 33.375 -57.281 64.625 1 23.08 200 LYS B C 1
ATOM 2918 O O . LYS B 1 200 ? 32.594 -57.156 65.562 1 23.08 200 LYS B O 1
#